Protein AF-A0A9E3KH92-F1 (afdb_monomer_lite)

Sequence (472 aa):
MNAFRFVVKESISVTGKGVAAVGHVTHGEISVHQTISLFDNSDAPQEIGQFFITQLEKFGEGIVEQLKVDDEGAIFLRGIDRDLIRRDTQVVEEGGQPIKIRPVEFDMDFPMLWKQASDKKMGLALQGGGVKGAFTVGALSLLADAGFITPEKVGHIASASTGSLTSLLVAELQGSVSAQKARNEYFRLMESRQMFDLKPEVKRIIQRTPILEEPIMGFLEGRSSERDFEELVIDEFVVDAKTIGLTLAGLVAGGPYGLIGAGLGLYLNTDEVKEAVQDLLKVKGSLARLNPVRARLKATFNIQRLKESGVTLRLAVVSADTGVVGYINENGFLLYPEVKDESEGHDWSQLTVHPIKSIGQVKASPINLKNTLIEAALTSGAFPGIFEPKKIKFKRGKNEVEEVFYDGGIRENQPIQILVQQGVNEIIAIYNSPLKSADFSHKKAKNTTWSALVKRSMDLTFEEVARTDSSY

Radius of gyration: 26.77 Å; chains: 1; bounding box: 52×72×73 Å

Foldseek 3Di:
DWKKKWFFQAWDQDPPQGIKRWTFIATDKDFAQAKKWKWDLDPQTDTPDIWHFHFKAFPPGGTDGMHGHGTTTITTTHPDDRVSRGGGIMIIGVVDDDDNDDDDDDDDDDPPPDDDDDLFAAEEWFFADQLLCLLVLVVLLVCLVVVCQALSRYAEYEAFAVSLLLCLQSLLRPRNVSSVLSNVLSVVCLPQCLQWAFDPLLVVLCVQPVVLVCVVSCVNSVVLDVPVVCVLPPDDDDDDPVLVVQLVVCCVPQNVLSLSCSSVCVRPVDPSSNVSSVSLSVPPWAGIERVSSLVSLVVRRDLVSSVVSNHWYFYWKAFPVQRFIWTQINQLWIFGFDDPDPVPDTPPLHTDTWHWQDKAPGGDDSVCSSVSSSSSNVQLNQAGRHYGWIWIWTDDPNDIDTTTIHHRLQQARGQPVVCVSVVRPHYDTRDSDDPDPPPPPPPPPPDDRSSNVVSVVVVCSSCVSVVVNVSD

pLDDT: mean 76.31, std 20.51, range [29.83, 97.88]

Secondary structure (DSSP, 8-state):
----EEEEEEEEEETTTEEEEEEEEEESEEETT-EEEEE--SSSPPEEEEEEEEEEEETTTEEESEEETT-EEEEEESS--GGGS-TTPEEEETTPPP--PPP----------S-------EEEEE---GGGHHHHHHHHHHHHHTT-SSTTTEEEEEE-THHHHHHHHHTT--THHHHHHHHHHHHHHTSGGGT-EEPHHHHHHHHH-GGGHHHHHHHHTT---HHHHHHTS-S-----HHHHHHHHHHHHHHTHHHHHHHHHHHHH--HHHHHHHHHHHTS-S-SEE-HHHHHHHHHH--HHHHHHHTPEEEEEEEETTT--EEEE-TTSEEEEEEES-TTT-EEEEEEEEEEEEEETTEEP-STTHHHHHHHHHHHHT--TTTB--EEEEEEETTEEEEEEEEEGGGT-SS-HHHHHHTT-S-EEEE-SS------------TT--HHHHHHHHHHHHHHHHHHHHHT-

Structure (mmCIF, N/CA/C/O backbone):
data_AF-A0A9E3KH92-F1
#
_entry.id   AF-A0A9E3KH92-F1
#
loop_
_atom_site.group_PDB
_atom_site.id
_atom_site.type_symbol
_atom_site.label_atom_id
_atom_site.label_alt_id
_atom_site.label_comp_id
_atom_site.label_asym_id
_atom_site.label_entity_id
_atom_site.label_seq_id
_atom_site.pdbx_PDB_ins_code
_atom_site.Cartn_x
_atom_site.Cartn_y
_atom_site.Cartn_z
_atom_site.occupancy
_atom_site.B_iso_or_equiv
_atom_site.auth_seq_id
_atom_site.auth_comp_id
_atom_site.auth_asym_id
_atom_site.auth_atom_id
_atom_site.pdbx_PDB_model_num
ATOM 1 N N . MET A 1 1 ? 5.951 -51.769 -21.073 1.00 49.12 1 MET A N 1
ATOM 2 C CA . MET A 1 1 ? 5.224 -50.488 -20.977 1.00 49.12 1 MET A CA 1
ATOM 3 C C . MET A 1 1 ? 6.191 -49.420 -21.434 1.00 49.12 1 MET A C 1
ATOM 5 O O . MET A 1 1 ? 7.350 -49.487 -21.040 1.00 49.12 1 MET A O 1
ATOM 9 N N . ASN A 1 2 ? 5.786 -48.568 -22.373 1.00 50.53 2 ASN A N 1
ATOM 10 C CA . ASN A 1 2 ? 6.700 -47.623 -23.010 1.00 50.53 2 ASN A CA 1
ATOM 11 C C . ASN A 1 2 ? 6.922 -46.434 -22.073 1.00 50.53 2 ASN A C 1
ATOM 13 O O . ASN A 1 2 ? 6.164 -45.474 -22.130 1.00 50.53 2 ASN A O 1
ATOM 17 N N . ALA A 1 3 ? 7.938 -46.538 -21.214 1.00 80.94 3 ALA A N 1
ATOM 18 C CA . ALA A 1 3 ? 8.352 -45.456 -20.329 1.00 80.94 3 ALA A CA 1
ATOM 19 C C . ALA A 1 3 ? 8.688 -44.210 -21.159 1.00 80.94 3 ALA A C 1
ATOM 21 O O . ALA A 1 3 ? 9.455 -44.298 -22.127 1.00 80.94 3 ALA A O 1
ATOM 22 N N . PHE A 1 4 ? 8.107 -43.064 -20.805 1.00 89.56 4 PHE A N 1
ATOM 23 C CA . PHE A 1 4 ? 8.444 -41.813 -21.471 1.00 89.56 4 PHE A CA 1
ATOM 24 C C . PHE A 1 4 ? 9.796 -41.281 -20.986 1.00 89.56 4 PHE A C 1
ATOM 26 O O . PHE A 1 4 ? 10.266 -41.603 -19.889 1.00 89.56 4 PHE A O 1
ATOM 33 N N . ARG A 1 5 ? 10.423 -40.440 -21.810 1.00 91.81 5 ARG A N 1
ATOM 34 C CA . ARG A 1 5 ? 11.619 -39.692 -21.434 1.00 91.81 5 ARG A CA 1
ATOM 35 C C . ARG A 1 5 ? 11.615 -38.297 -22.027 1.00 91.81 5 ARG A C 1
ATOM 37 O O . ARG A 1 5 ? 11.578 -38.142 -23.247 1.00 91.81 5 ARG A O 1
ATOM 44 N N . PHE A 1 6 ? 11.809 -37.315 -21.162 1.00 95.56 6 PHE A N 1
ATOM 45 C CA . PHE A 1 6 ? 12.096 -35.936 -21.524 1.00 95.56 6 PHE A CA 1
ATOM 46 C C . PHE A 1 6 ? 13.539 -35.593 -21.172 1.00 95.56 6 PHE A C 1
ATOM 48 O O . PHE A 1 6 ? 14.008 -35.927 -20.081 1.00 95.56 6 PHE A O 1
ATOM 55 N N . VAL A 1 7 ? 14.239 -34.919 -22.077 1.00 95.75 7 VAL A N 1
ATOM 56 C CA . VAL A 1 7 ? 15.605 -34.445 -21.831 1.00 95.75 7 VAL A CA 1
ATOM 57 C C . VAL A 1 7 ? 15.577 -32.933 -21.725 1.00 95.75 7 VAL A C 1
ATOM 59 O O . VAL A 1 7 ? 15.220 -32.240 -22.684 1.00 95.75 7 VAL A O 1
ATOM 62 N N . VAL A 1 8 ? 15.941 -32.433 -20.546 1.00 95.75 8 VAL A N 1
ATOM 63 C CA . VAL A 1 8 ? 15.930 -31.005 -20.239 1.00 95.75 8 VAL A CA 1
ATOM 64 C C . VAL A 1 8 ? 17.085 -30.313 -20.956 1.00 95.75 8 VAL A C 1
ATOM 66 O O . VAL A 1 8 ? 18.236 -30.709 -20.831 1.00 95.75 8 VAL A O 1
ATOM 69 N N . LYS A 1 9 ? 16.794 -29.251 -21.700 1.00 92.06 9 LYS A N 1
ATOM 70 C CA . LYS A 1 9 ? 17.787 -28.347 -22.293 1.00 92.06 9 LYS A CA 1
ATOM 71 C C . LYS A 1 9 ? 18.137 -27.218 -21.326 1.00 92.06 9 LYS A C 1
ATOM 73 O O . LYS A 1 9 ? 19.310 -26.899 -21.147 1.00 92.06 9 LYS A O 1
ATOM 78 N N . GLU A 1 10 ? 17.127 -26.653 -20.674 1.00 93.50 10 GLU A N 1
ATOM 79 C CA . GLU A 1 10 ? 17.274 -25.601 -19.672 1.00 93.50 10 GLU A CA 1
ATOM 80 C C . GLU A 1 10 ? 16.129 -25.644 -18.653 1.00 93.50 10 GLU A C 1
ATOM 82 O O . GLU A 1 10 ? 15.083 -26.247 -18.886 1.00 93.50 10 GLU A O 1
ATOM 87 N N . SER A 1 11 ? 16.320 -24.986 -17.515 1.00 92.31 11 SER A N 1
ATOM 88 C CA . SER A 1 11 ? 15.275 -24.786 -16.516 1.00 92.31 11 SER A CA 1
ATOM 89 C C . SER A 1 11 ? 15.042 -23.297 -16.297 1.00 92.31 11 SER A C 1
ATOM 91 O O . SER A 1 11 ? 15.979 -22.490 -16.337 1.00 92.31 11 SER A O 1
ATOM 93 N N . ILE A 1 12 ? 13.789 -22.918 -16.060 1.00 88.19 12 ILE A N 1
ATOM 94 C CA . ILE A 1 12 ? 13.371 -21.525 -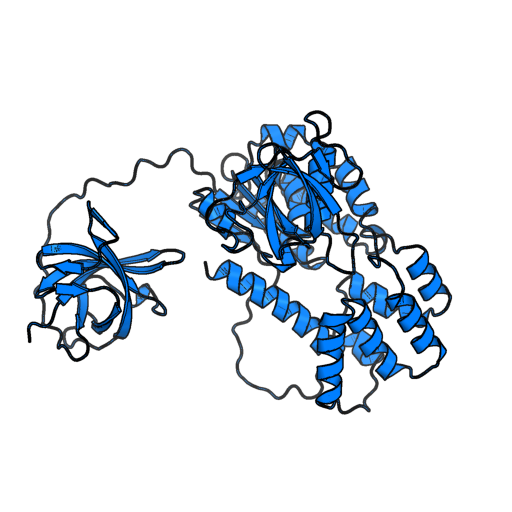15.878 1.00 88.19 12 ILE A CA 1
ATOM 95 C C . ILE A 1 12 ? 12.380 -21.465 -14.717 1.00 88.19 12 ILE A C 1
ATOM 97 O O . ILE A 1 12 ? 11.429 -22.238 -14.672 1.00 88.19 12 ILE A O 1
ATOM 101 N N . SER A 1 13 ? 12.567 -20.536 -13.782 1.00 82.31 13 SER A N 1
ATOM 102 C CA . SER A 1 13 ? 11.542 -20.247 -12.774 1.00 82.31 13 SER A CA 1
ATOM 103 C C . SER A 1 13 ? 10.456 -19.377 -13.399 1.00 82.31 13 SER A C 1
ATOM 105 O O . SER A 1 13 ? 10.743 -18.294 -13.904 1.00 82.31 13 SER A O 1
ATOM 107 N N . VAL A 1 14 ? 9.211 -19.845 -13.367 1.00 77.81 14 VAL A N 1
ATOM 108 C CA . VAL A 1 14 ? 8.052 -19.146 -13.923 1.00 77.81 14 VAL A CA 1
ATOM 109 C C . VAL A 1 14 ? 7.083 -18.809 -12.793 1.00 77.81 14 VAL A C 1
ATOM 111 O O . VAL A 1 14 ? 6.439 -19.693 -12.218 1.00 77.81 14 VAL A O 1
ATOM 114 N N . THR A 1 15 ? 6.964 -17.516 -12.485 1.00 64.12 15 THR A N 1
ATOM 115 C CA . THR A 1 15 ? 6.066 -16.974 -11.452 1.00 64.12 15 THR A CA 1
ATOM 116 C C . THR A 1 15 ? 4.654 -17.560 -11.560 1.00 64.12 15 THR A C 1
ATOM 118 O O . THR A 1 15 ? 4.050 -17.591 -12.633 1.00 64.12 15 THR A O 1
ATOM 121 N N . GLY A 1 16 ? 4.133 -18.076 -10.442 1.00 64.44 16 GLY A N 1
ATOM 122 C CA . GLY A 1 16 ? 2.807 -18.705 -10.335 1.00 64.44 16 GLY A CA 1
ATOM 123 C C . GLY A 1 16 ? 2.687 -20.133 -10.896 1.00 64.44 16 GLY A C 1
ATOM 124 O O . GLY A 1 16 ? 1.777 -20.874 -10.504 1.00 64.44 16 GLY A O 1
ATOM 125 N N . LYS A 1 17 ? 3.612 -20.566 -11.763 1.00 71.69 17 LYS A N 1
ATOM 126 C CA . LYS A 1 17 ? 3.601 -21.911 -12.366 1.00 71.69 17 LYS A CA 1
ATOM 127 C C . LYS A 1 17 ? 4.632 -22.867 -11.757 1.00 71.69 17 LYS A C 1
ATOM 129 O O . LYS A 1 17 ? 4.389 -24.072 -11.759 1.00 71.69 17 LYS A O 1
ATOM 134 N N . GLY A 1 18 ? 5.703 -22.347 -11.155 1.00 88.62 18 GLY A N 1
ATOM 135 C CA . GLY A 1 18 ? 6.792 -23.134 -10.566 1.00 88.62 18 GLY A CA 1
ATOM 136 C C . GLY A 1 18 ? 8.023 -23.164 -11.473 1.00 88.62 18 GLY A C 1
ATOM 137 O O . GLY A 1 18 ? 8.271 -22.213 -12.209 1.00 88.62 18 GLY A O 1
ATOM 138 N N . VAL A 1 19 ? 8.811 -24.235 -11.425 1.00 93.50 19 VAL A N 1
ATOM 139 C CA . VAL A 1 19 ? 9.968 -24.411 -12.313 1.00 93.50 19 VAL A CA 1
ATOM 140 C C . VAL A 1 19 ? 9.513 -25.093 -13.598 1.00 93.50 19 VAL A C 1
ATOM 142 O O . VAL A 1 19 ? 8.921 -26.167 -13.560 1.00 93.50 19 VAL A O 1
ATOM 145 N N . ALA A 1 20 ? 9.801 -24.473 -14.736 1.00 95.81 20 ALA A N 1
ATOM 146 C CA . ALA A 1 20 ? 9.626 -25.045 -16.059 1.00 95.81 20 ALA A CA 1
ATOM 147 C C . ALA A 1 20 ? 10.920 -25.745 -16.491 1.00 95.81 20 ALA A C 1
ATOM 149 O O . ALA A 1 20 ? 11.956 -25.100 -16.660 1.00 95.81 20 ALA A O 1
ATOM 150 N N . ALA A 1 21 ? 10.858 -27.059 -16.676 1.00 96.56 21 ALA A N 1
ATOM 151 C CA . ALA A 1 21 ? 11.897 -27.844 -17.320 1.00 96.56 21 ALA A CA 1
ATOM 152 C C . ALA A 1 21 ? 11.646 -27.828 -18.835 1.00 96.56 21 ALA A C 1
ATOM 154 O O . ALA A 1 21 ? 10.716 -28.470 -19.324 1.00 96.56 21 ALA A O 1
ATOM 155 N N . VAL A 1 22 ? 12.444 -27.053 -19.568 1.00 96.81 22 VAL A N 1
ATOM 156 C CA . VAL A 1 22 ? 12.327 -26.865 -21.018 1.00 96.81 22 VAL A CA 1
ATOM 157 C C . VAL A 1 22 ? 13.195 -27.889 -21.728 1.00 96.81 22 VAL A C 1
ATOM 159 O O . VAL A 1 22 ? 14.364 -28.058 -21.389 1.00 96.81 22 VAL A O 1
ATOM 162 N N . GLY A 1 23 ? 12.654 -28.573 -22.728 1.00 96.88 23 GLY A N 1
ATOM 163 C CA . GLY A 1 23 ? 13.334 -29.689 -23.368 1.00 96.88 23 GLY A CA 1
ATOM 164 C C . GLY A 1 23 ? 12.507 -30.336 -24.466 1.00 96.88 23 GLY A C 1
ATOM 165 O O . GLY A 1 23 ? 11.676 -29.687 -25.097 1.00 96.88 23 GLY A O 1
ATOM 166 N N . HIS A 1 24 ? 12.766 -31.616 -24.711 1.00 96.00 24 HIS A N 1
ATOM 167 C CA . HIS A 1 24 ? 12.069 -32.385 -25.738 1.00 96.00 24 HIS A CA 1
ATOM 168 C C . HIS A 1 24 ? 11.823 -33.823 -25.292 1.00 96.00 24 HIS A C 1
ATOM 170 O O . HIS A 1 24 ? 12.588 -34.390 -24.499 1.00 96.00 24 HIS A O 1
ATOM 176 N N . VAL A 1 25 ? 10.753 -34.417 -25.812 1.00 95.75 25 VAL A N 1
ATOM 177 C CA . VAL A 1 25 ? 10.420 -35.820 -25.566 1.00 95.75 25 VAL A CA 1
ATOM 178 C C . VAL A 1 25 ? 11.241 -36.693 -26.507 1.00 95.75 25 VAL A C 1
ATOM 180 O O . VAL A 1 25 ? 11.119 -36.611 -27.723 1.00 95.75 25 VAL A O 1
ATOM 183 N N . THR A 1 26 ? 12.067 -37.571 -25.949 1.00 93.56 26 THR A N 1
ATOM 184 C CA . THR A 1 26 ? 12.873 -38.512 -26.746 1.00 93.56 26 THR A CA 1
ATOM 185 C C . THR A 1 26 ? 12.192 -39.864 -26.914 1.00 93.56 26 THR A C 1
ATOM 187 O O . THR A 1 26 ? 12.481 -40.578 -27.867 1.00 93.56 26 THR A O 1
ATOM 190 N N . HIS A 1 27 ? 11.329 -40.249 -25.970 1.00 92.19 27 HIS A N 1
ATOM 191 C CA . HIS A 1 27 ? 10.642 -41.540 -25.952 1.00 92.19 27 HIS A CA 1
ATOM 192 C C . HIS A 1 27 ? 9.282 -41.394 -25.263 1.00 92.19 27 HIS A C 1
ATOM 194 O O . HIS A 1 27 ? 9.162 -40.633 -24.306 1.00 92.19 27 HIS A O 1
ATOM 200 N N . GLY A 1 28 ? 8.288 -42.167 -25.705 1.00 92.25 28 GLY A N 1
ATOM 201 C CA . GLY A 1 28 ? 6.961 -42.234 -25.086 1.00 92.25 28 GLY A CA 1
ATOM 202 C C . GLY A 1 28 ? 6.137 -40.948 -25.197 1.00 92.25 28 GLY A C 1
ATOM 203 O O . GLY A 1 28 ? 6.341 -40.130 -26.093 1.00 92.25 28 GLY A O 1
ATOM 204 N N . GLU A 1 29 ? 5.167 -40.814 -24.300 1.00 93.25 29 GLU A N 1
ATOM 205 C CA . GLU A 1 29 ? 4.244 -39.684 -24.225 1.00 93.25 29 GLU A CA 1
ATOM 206 C C . GLU A 1 29 ? 4.108 -39.245 -22.767 1.00 93.25 29 GLU A C 1
ATOM 208 O O . GLU A 1 29 ? 4.057 -40.081 -21.866 1.00 93.25 29 GLU A O 1
ATOM 213 N N . ILE A 1 30 ? 4.088 -37.934 -22.551 1.00 94.12 30 ILE A N 1
ATOM 214 C CA . ILE A 1 30 ? 4.011 -37.294 -21.237 1.00 94.12 30 ILE A CA 1
ATOM 215 C C . ILE A 1 30 ? 2.646 -36.650 -21.131 1.00 94.12 30 ILE A C 1
ATOM 217 O O . ILE A 1 30 ? 2.285 -35.897 -22.028 1.00 94.12 30 ILE A O 1
ATOM 221 N N . SER A 1 31 ? 1.906 -36.905 -20.057 1.00 94.81 31 SER A N 1
ATOM 222 C CA . SER A 1 31 ? 0.613 -36.255 -19.809 1.00 94.81 31 SER A CA 1
ATOM 223 C C . SER A 1 31 ? 0.667 -35.361 -18.573 1.00 94.81 31 SER A C 1
ATOM 225 O O . SER A 1 31 ? 1.452 -35.598 -17.649 1.00 94.81 31 SER A O 1
ATOM 227 N N . VAL A 1 32 ? -0.181 -34.330 -18.533 1.00 91.06 32 VAL A N 1
ATOM 228 C CA . VAL A 1 32 ? -0.423 -33.580 -17.292 1.00 91.06 32 VAL A CA 1
ATOM 229 C C . VAL A 1 32 ? -0.897 -34.529 -16.185 1.00 91.06 32 VAL A C 1
ATOM 231 O O . VAL A 1 32 ? -1.495 -35.570 -16.455 1.00 91.06 32 VAL A O 1
ATOM 234 N N . HIS A 1 33 ? -0.617 -34.187 -14.927 1.00 84.62 33 HIS A N 1
ATOM 235 C CA . HIS A 1 33 ? -0.972 -34.993 -13.751 1.00 84.62 33 HIS A CA 1
ATOM 236 C C . HIS A 1 33 ? -0.263 -36.348 -13.604 1.00 84.62 33 HIS A C 1
ATOM 238 O O . HIS A 1 33 ? -0.649 -37.163 -12.765 1.00 84.62 33 HIS A O 1
ATOM 244 N N . GLN A 1 34 ? 0.794 -36.593 -14.374 1.00 89.44 34 GLN A N 1
ATOM 245 C CA . GLN A 1 34 ? 1.662 -37.746 -14.171 1.00 89.44 34 GLN A CA 1
ATOM 246 C C . GLN A 1 34 ? 2.724 -37.451 -13.095 1.00 89.44 34 GLN A C 1
ATOM 248 O O . GLN A 1 34 ? 3.256 -36.337 -13.020 1.00 89.44 34 GLN A O 1
ATOM 253 N N . THR A 1 35 ? 3.038 -38.453 -12.268 1.00 91.44 35 THR A N 1
ATOM 254 C CA . THR A 1 35 ? 4.207 -38.430 -11.376 1.00 91.44 35 THR A CA 1
ATOM 255 C C . THR A 1 35 ? 5.448 -38.844 -12.156 1.00 91.44 35 THR A C 1
ATOM 257 O O . THR A 1 35 ? 5.424 -39.804 -12.930 1.00 91.44 35 THR A O 1
ATOM 260 N N . ILE A 1 36 ? 6.538 -38.113 -11.957 1.00 94.75 36 ILE A N 1
ATOM 261 C CA . ILE A 1 36 ? 7.791 -38.282 -12.690 1.00 94.75 36 ILE A CA 1
ATOM 262 C C . ILE A 1 36 ? 8.964 -38.326 -11.719 1.00 94.75 36 ILE A C 1
ATOM 264 O O . ILE A 1 36 ? 8.927 -37.679 -10.672 1.00 94.75 36 ILE A O 1
ATOM 268 N N . SER A 1 37 ? 10.025 -39.025 -12.100 1.00 94.62 37 SER A N 1
ATOM 269 C CA . SER A 1 37 ? 11.316 -38.980 -11.414 1.00 94.62 37 SER A CA 1
ATOM 270 C C . SER A 1 37 ? 12.298 -38.130 -12.220 1.00 94.62 37 SER A C 1
ATOM 272 O O . SER A 1 37 ? 12.393 -38.256 -13.446 1.00 94.62 37 SER A O 1
ATOM 274 N N . LEU A 1 38 ? 13.037 -37.259 -11.532 1.00 94.50 38 LEU A N 1
ATOM 275 C CA . LEU A 1 38 ? 14.128 -36.477 -12.112 1.00 94.50 38 LEU A CA 1
ATOM 276 C C . LEU A 1 38 ? 15.472 -37.118 -11.787 1.00 94.50 38 LEU A C 1
ATOM 278 O O . LEU A 1 38 ? 15.744 -37.409 -10.626 1.00 94.50 38 LEU A O 1
ATOM 282 N N . PHE A 1 39 ? 16.333 -37.261 -12.788 1.00 94.00 39 PHE A N 1
ATOM 283 C CA . PHE A 1 39 ? 17.691 -37.776 -12.630 1.00 94.00 39 PHE A CA 1
ATOM 284 C C . PHE A 1 39 ? 18.726 -36.768 -13.120 1.00 94.00 39 PHE A C 1
ATOM 286 O O . PHE A 1 39 ? 18.540 -36.124 -14.158 1.00 94.00 39 PHE A O 1
ATOM 293 N N . ASP A 1 40 ? 19.830 -36.645 -12.385 1.00 90.38 40 ASP A N 1
ATOM 294 C CA . ASP A 1 40 ? 20.964 -35.840 -12.829 1.00 90.38 40 ASP A CA 1
ATOM 295 C C . ASP A 1 40 ? 21.679 -36.455 -14.050 1.00 90.38 40 ASP A C 1
ATOM 297 O O . ASP A 1 40 ? 21.470 -37.613 -14.415 1.00 90.38 40 ASP A O 1
ATOM 301 N N . ASN A 1 41 ? 22.519 -35.656 -14.716 1.00 83.56 41 ASN A N 1
ATOM 302 C CA . ASN A 1 41 ? 23.297 -36.097 -15.880 1.00 83.56 41 ASN A CA 1
ATOM 303 C C . ASN A 1 41 ? 24.706 -36.593 -15.495 1.00 83.56 41 ASN A C 1
ATOM 305 O O . ASN A 1 41 ? 25.687 -36.320 -16.187 1.00 83.56 41 ASN A O 1
ATOM 309 N N . SER A 1 42 ? 24.850 -37.254 -14.347 1.00 81.25 42 SER A N 1
ATOM 310 C CA . SER A 1 42 ? 26.144 -37.808 -13.940 1.00 81.25 42 SER A CA 1
ATOM 311 C C . SER A 1 42 ? 26.422 -39.163 -14.611 1.00 81.25 42 SER A C 1
ATOM 313 O O . SER A 1 42 ? 25.535 -39.807 -15.170 1.00 81.25 42 SER A O 1
ATOM 315 N N . ASP A 1 43 ? 27.674 -39.636 -14.555 1.00 76.31 43 ASP A N 1
ATOM 316 C CA . ASP A 1 43 ? 28.045 -40.967 -15.066 1.00 76.31 43 ASP A CA 1
ATOM 317 C C . ASP A 1 43 ? 27.305 -42.118 -14.360 1.00 76.31 43 ASP A C 1
ATOM 319 O O . ASP A 1 43 ? 27.182 -43.209 -14.925 1.00 76.31 43 ASP A O 1
ATOM 323 N N . ALA A 1 44 ? 26.810 -41.866 -13.146 1.00 83.81 44 ALA A N 1
ATOM 324 C CA . ALA A 1 44 ? 25.969 -42.754 -12.358 1.00 83.81 44 ALA A CA 1
ATOM 325 C C . ALA A 1 44 ? 24.732 -41.966 -11.884 1.00 83.81 44 ALA A C 1
ATOM 327 O O . ALA A 1 44 ? 24.730 -41.509 -10.738 1.00 83.81 44 ALA A O 1
ATOM 328 N N . PRO A 1 45 ? 23.718 -41.789 -12.761 1.00 86.69 45 PRO A N 1
ATOM 329 C CA . PRO A 1 45 ? 22.610 -40.871 -12.527 1.00 86.69 45 PRO A CA 1
ATOM 330 C C . PRO A 1 45 ? 21.945 -41.077 -11.168 1.00 86.69 45 PRO A C 1
ATOM 332 O O . PRO A 1 45 ? 21.510 -42.187 -10.849 1.00 86.69 45 PRO A O 1
ATOM 335 N N . GLN A 1 46 ? 21.851 -40.010 -10.380 1.00 89.75 46 GLN A N 1
ATOM 336 C CA . GLN A 1 46 ? 21.159 -40.028 -9.093 1.00 89.75 46 GLN A CA 1
ATOM 337 C C . GLN A 1 46 ? 19.770 -39.413 -9.224 1.00 89.75 46 GLN A C 1
ATOM 339 O O . GLN A 1 46 ? 19.586 -38.408 -9.915 1.00 89.75 46 GLN A O 1
ATOM 344 N N . GLU A 1 47 ? 18.788 -40.025 -8.560 1.00 92.56 47 GLU A N 1
ATOM 345 C CA . GLU A 1 47 ? 17.443 -39.466 -8.480 1.00 92.56 47 GLU A CA 1
ATOM 346 C C . GLU A 1 47 ? 17.475 -38.200 -7.618 1.00 92.56 47 GLU A C 1
ATOM 348 O O . GLU A 1 47 ? 17.864 -38.224 -6.451 1.00 92.56 47 GLU A O 1
ATOM 353 N N . ILE A 1 48 ? 17.068 -37.086 -8.218 1.00 91.38 48 ILE A N 1
ATOM 354 C CA . ILE A 1 48 ? 16.922 -35.783 -7.566 1.00 91.38 48 ILE A CA 1
ATOM 355 C C . ILE A 1 48 ? 15.648 -35.783 -6.714 1.00 91.38 48 ILE A C 1
ATOM 357 O O . ILE A 1 48 ? 15.625 -35.229 -5.616 1.00 91.38 48 ILE A O 1
ATOM 361 N N . GLY A 1 49 ? 14.583 -36.407 -7.221 1.00 90.69 49 GLY A N 1
ATOM 362 C CA . GLY A 1 49 ? 13.316 -36.570 -6.519 1.00 90.69 49 GLY A CA 1
ATOM 363 C C . GLY A 1 49 ? 12.153 -36.889 -7.454 1.00 90.69 49 GLY A C 1
ATOM 364 O O . GLY A 1 49 ? 12.304 -36.912 -8.680 1.00 90.69 49 GLY A O 1
ATOM 365 N N . GLN A 1 50 ? 10.985 -37.086 -6.843 1.00 93.38 50 GLN A N 1
ATOM 366 C CA . GLN A 1 50 ? 9.721 -37.332 -7.527 1.00 93.38 50 GLN A CA 1
ATOM 367 C C . GLN A 1 50 ? 8.838 -36.089 -7.505 1.00 93.38 50 GLN A C 1
ATOM 369 O O . GLN A 1 50 ? 8.675 -35.444 -6.467 1.00 93.38 50 GLN A O 1
ATOM 374 N N . PHE A 1 51 ? 8.250 -35.767 -8.652 1.00 93.50 51 PHE A N 1
ATOM 375 C CA . PHE A 1 51 ? 7.467 -34.553 -8.839 1.00 93.50 51 PHE A CA 1
ATOM 376 C C . PHE A 1 51 ? 6.205 -34.833 -9.639 1.00 93.50 51 PHE A C 1
ATOM 378 O O . PHE A 1 51 ? 6.125 -35.780 -10.414 1.00 93.50 51 PHE A O 1
ATOM 385 N N . PHE A 1 52 ? 5.212 -33.975 -9.451 1.00 92.62 52 PHE A N 1
ATOM 386 C CA . PHE A 1 52 ? 3.955 -34.037 -10.178 1.00 92.62 52 PHE A CA 1
ATOM 387 C C . PHE A 1 52 ? 3.930 -32.962 -11.262 1.00 92.62 52 PHE A C 1
ATOM 389 O O . PHE A 1 52 ? 4.219 -31.794 -10.978 1.00 92.62 52 PHE A O 1
ATOM 396 N N . ILE A 1 53 ? 3.563 -33.342 -12.487 1.00 94.81 53 ILE A N 1
ATOM 397 C CA . ILE A 1 53 ? 3.410 -32.392 -13.593 1.00 94.81 53 ILE A CA 1
ATOM 398 C C . ILE A 1 53 ? 2.156 -31.554 -13.362 1.00 94.81 53 ILE A C 1
ATOM 400 O O . ILE A 1 53 ? 1.033 -32.066 -13.387 1.00 94.81 53 ILE A O 1
ATOM 404 N N . THR A 1 54 ? 2.338 -30.249 -13.172 1.00 92.56 54 THR A N 1
ATOM 405 C CA . THR A 1 54 ? 1.219 -29.315 -12.984 1.00 92.56 54 THR A CA 1
ATOM 406 C C . THR A 1 54 ? 0.671 -28.781 -14.299 1.00 92.56 54 THR A C 1
ATOM 408 O O . THR A 1 54 ? -0.507 -28.445 -14.362 1.00 92.56 54 THR A O 1
ATOM 411 N N . GLN A 1 55 ? 1.512 -28.691 -15.331 1.00 95.50 55 GLN A N 1
ATOM 412 C CA . GLN A 1 55 ? 1.158 -28.167 -16.646 1.00 95.50 55 GLN A CA 1
ATOM 413 C C . GLN A 1 55 ? 2.188 -28.613 -17.695 1.00 95.50 55 GLN A C 1
ATOM 415 O O . GLN A 1 55 ? 3.368 -28.787 -17.374 1.00 95.50 55 GLN A O 1
ATOM 420 N N . LEU A 1 56 ? 1.745 -28.749 -18.947 1.00 96.56 56 LEU A N 1
ATOM 421 C CA . LEU A 1 56 ? 2.595 -28.935 -20.122 1.00 96.56 56 LEU A CA 1
ATOM 422 C C . LEU A 1 56 ? 2.360 -27.795 -21.119 1.00 96.56 56 LEU A C 1
ATOM 424 O O . LEU A 1 56 ? 1.230 -27.345 -21.320 1.00 96.56 56 LEU A O 1
ATOM 428 N N . GLU A 1 57 ? 3.430 -27.332 -21.757 1.00 96.06 57 GLU A N 1
ATOM 429 C CA . GLU A 1 57 ? 3.353 -26.407 -22.890 1.00 96.06 57 GLU A CA 1
ATOM 430 C C . GLU A 1 57 ? 4.172 -26.948 -24.060 1.00 96.06 57 GLU A C 1
ATOM 432 O O . GLU A 1 57 ? 5.327 -27.319 -23.877 1.00 96.06 57 GLU A O 1
ATOM 437 N N . LYS A 1 58 ? 3.591 -26.966 -25.261 1.00 96.50 58 LYS A N 1
ATOM 438 C CA . LYS A 1 58 ? 4.274 -27.306 -26.510 1.00 96.50 58 LYS A CA 1
ATOM 439 C C . LYS A 1 58 ? 4.647 -26.035 -27.260 1.00 96.50 58 LYS A C 1
ATOM 441 O O . LYS A 1 58 ? 3.821 -25.138 -27.458 1.00 96.50 58 LYS A O 1
ATOM 446 N N . PHE A 1 59 ? 5.894 -25.944 -27.704 1.00 90.56 59 PHE A N 1
ATOM 447 C CA . PHE A 1 59 ? 6.374 -24.766 -28.416 1.00 90.56 59 PHE A CA 1
ATOM 448 C C . PHE A 1 59 ? 5.660 -24.600 -29.761 1.00 90.56 59 PHE A C 1
ATOM 450 O O . PHE A 1 59 ? 5.554 -25.530 -30.552 1.00 90.56 59 PHE A O 1
ATOM 457 N N . GLY A 1 60 ? 5.125 -23.398 -29.993 1.00 86.12 60 GLY A N 1
ATOM 458 C CA . GLY A 1 60 ? 4.292 -23.074 -31.157 1.00 86.12 60 GLY A CA 1
ATOM 459 C C . GLY A 1 60 ? 2.795 -23.373 -30.993 1.00 86.12 60 GLY A C 1
ATOM 460 O O . GLY A 1 60 ? 1.999 -22.800 -31.732 1.00 86.12 60 GLY A O 1
ATOM 461 N N . GLU A 1 61 ? 2.399 -24.189 -30.012 1.00 86.38 61 GLU A N 1
ATOM 462 C CA . GLU A 1 61 ? 0.999 -24.602 -29.801 1.00 86.38 61 GLU A CA 1
ATOM 463 C C . GLU A 1 61 ? 0.416 -24.136 -28.450 1.00 86.38 61 GLU A C 1
ATOM 465 O O . GLU A 1 61 ? -0.800 -24.016 -28.315 1.00 86.38 61 GLU A O 1
ATOM 470 N N . GLY A 1 62 ? 1.257 -23.784 -27.471 1.00 90.38 62 GLY A N 1
ATOM 471 C CA . GLY A 1 62 ? 0.820 -23.296 -26.160 1.00 90.38 62 GLY A CA 1
ATOM 472 C C . GLY A 1 62 ? 0.537 -24.431 -25.174 1.00 90.38 62 GLY A C 1
ATOM 473 O O . GLY A 1 62 ? 1.266 -25.417 -25.145 1.00 90.38 62 GLY A O 1
ATOM 474 N N . ILE A 1 63 ? -0.479 -24.276 -24.319 1.00 93.38 63 ILE A N 1
ATOM 475 C CA . ILE A 1 63 ? -0.819 -25.265 -23.279 1.00 93.38 63 ILE A CA 1
ATOM 476 C C . ILE A 1 63 ? -1.422 -26.513 -23.928 1.00 93.38 63 ILE A C 1
ATOM 478 O O . ILE A 1 63 ? -2.368 -26.406 -24.706 1.00 93.38 63 ILE A O 1
ATOM 482 N N . VAL A 1 64 ? -0.894 -27.685 -23.574 1.00 96.00 64 VAL A N 1
ATOM 483 C CA . VAL A 1 64 ? -1.338 -28.984 -24.096 1.00 96.00 64 VAL A CA 1
ATOM 484 C C . VAL A 1 64 ? -1.564 -29.978 -22.960 1.00 96.00 64 VAL A C 1
ATOM 486 O O . VAL A 1 64 ? -0.966 -29.867 -21.896 1.00 96.00 64 VAL A O 1
ATOM 489 N N . GLU A 1 65 ? -2.411 -30.977 -23.196 1.00 96.62 65 GLU A N 1
ATOM 490 C CA . GLU A 1 65 ? -2.642 -32.077 -22.244 1.00 96.62 65 GLU A CA 1
ATOM 491 C C . GLU A 1 65 ? -1.509 -33.115 -22.269 1.00 96.62 65 GLU A C 1
ATOM 493 O O . GLU A 1 65 ? -1.281 -33.816 -21.282 1.00 96.62 65 GLU A O 1
ATOM 498 N N . GLN A 1 66 ? -0.789 -33.212 -23.394 1.00 96.69 66 GLN A N 1
ATOM 499 C CA . GLN A 1 66 ? 0.241 -34.223 -23.616 1.00 96.69 66 GLN A CA 1
ATOM 500 C C . GLN A 1 66 ? 1.370 -33.734 -24.538 1.00 96.69 66 GLN A C 1
ATOM 502 O O . GLN A 1 66 ? 1.125 -32.939 -25.447 1.00 96.69 66 GLN A O 1
ATOM 507 N N . LEU A 1 67 ? 2.585 -34.248 -24.326 1.00 96.25 67 LEU A N 1
ATOM 508 C CA . LEU A 1 67 ? 3.743 -34.107 -25.216 1.00 96.25 67 LEU A CA 1
ATOM 509 C C . LEU A 1 67 ? 4.161 -35.488 -25.738 1.00 96.25 67 LEU A C 1
ATOM 511 O O . LEU A 1 67 ? 4.316 -36.426 -24.955 1.00 96.25 67 LEU A O 1
ATOM 515 N N . LYS A 1 68 ? 4.381 -35.611 -27.045 1.00 96.12 68 LYS A N 1
ATOM 516 C CA . LYS A 1 68 ? 4.768 -36.853 -27.734 1.00 96.12 68 LYS A CA 1
ATOM 517 C C . LYS A 1 68 ? 6.226 -36.812 -28.162 1.00 96.12 68 LYS A C 1
ATOM 519 O O . LYS A 1 68 ? 6.830 -35.749 -28.172 1.00 96.12 68 LYS A O 1
ATOM 524 N N . VAL A 1 69 ? 6.780 -37.969 -28.534 1.00 95.62 69 VAL A N 1
ATOM 525 C CA . VAL A 1 69 ? 8.123 -38.077 -29.134 1.00 95.62 69 VAL A CA 1
ATOM 526 C C . VAL A 1 69 ? 8.339 -36.984 -30.185 1.00 95.62 69 VAL A C 1
ATOM 528 O O . VAL A 1 69 ? 7.462 -36.748 -31.012 1.00 95.62 69 VAL A O 1
ATOM 531 N N . ASP A 1 70 ? 9.505 -36.344 -30.117 1.00 92.38 70 ASP A N 1
ATOM 532 C CA . ASP A 1 70 ? 9.950 -35.211 -30.937 1.00 92.38 70 ASP A CA 1
ATOM 533 C C . ASP A 1 70 ? 9.266 -33.862 -30.647 1.00 92.38 70 ASP A C 1
ATOM 535 O O . ASP A 1 70 ? 9.698 -32.841 -31.187 1.00 92.38 70 ASP A O 1
ATOM 539 N N . ASP A 1 71 ? 8.269 -33.799 -29.755 1.00 95.56 71 ASP A N 1
ATOM 540 C CA . ASP A 1 71 ? 7.738 -32.514 -29.301 1.00 95.56 71 ASP A CA 1
ATOM 541 C C . ASP A 1 71 ? 8.777 -31.773 -28.449 1.00 95.56 71 ASP A C 1
ATOM 543 O O . ASP A 1 71 ? 9.367 -32.323 -27.509 1.00 95.56 71 ASP A O 1
ATOM 547 N N . GLU A 1 72 ? 8.942 -30.484 -28.745 1.00 94.94 72 GLU A N 1
ATOM 548 C CA . GLU A 1 72 ? 9.649 -29.530 -27.896 1.00 94.94 72 GLU A CA 1
ATOM 549 C C . GLU A 1 72 ? 8.655 -28.762 -27.025 1.00 94.94 72 GLU A C 1
ATOM 551 O O . GLU A 1 72 ? 7.605 -28.304 -27.490 1.00 94.94 72 GLU A O 1
ATOM 556 N N . GLY A 1 73 ? 8.983 -28.604 -25.747 1.00 96.25 73 GLY A N 1
ATOM 557 C CA . GLY A 1 73 ? 8.060 -28.000 -24.802 1.00 96.25 73 GLY A CA 1
ATOM 558 C C . GLY A 1 73 ? 8.643 -27.752 -23.421 1.00 96.25 73 GLY A C 1
ATOM 559 O O . GLY A 1 73 ? 9.852 -27.829 -23.200 1.00 96.25 73 GLY A O 1
ATOM 560 N N . ALA A 1 74 ? 7.753 -27.452 -22.482 1.00 97.38 74 ALA A N 1
ATOM 561 C CA . ALA A 1 74 ? 8.061 -27.213 -21.084 1.00 97.38 74 ALA A CA 1
ATOM 562 C C . ALA A 1 74 ? 7.184 -28.080 -20.175 1.00 97.38 74 ALA A C 1
ATOM 564 O O . ALA A 1 74 ? 5.965 -28.145 -20.348 1.00 97.38 74 ALA A O 1
ATOM 565 N N . ILE A 1 75 ? 7.816 -28.700 -19.178 1.00 97.50 75 ILE A N 1
ATOM 566 C CA . ILE A 1 75 ? 7.149 -29.408 -18.082 1.00 97.50 75 ILE A CA 1
ATOM 567 C C . ILE A 1 75 ? 7.206 -28.526 -16.839 1.00 97.50 75 ILE A C 1
ATOM 569 O O . ILE A 1 75 ? 8.294 -28.177 -16.381 1.00 97.50 75 ILE A O 1
ATOM 573 N N . PHE A 1 76 ? 6.054 -28.172 -16.276 1.00 95.88 76 PHE A N 1
ATOM 574 C CA . PHE A 1 76 ? 5.988 -27.343 -15.073 1.00 95.88 76 PHE A CA 1
ATOM 575 C C . PHE A 1 76 ? 5.909 -28.198 -13.810 1.00 95.88 76 PHE A C 1
ATOM 577 O O . PHE A 1 76 ? 5.075 -29.100 -13.699 1.00 95.88 76 PHE A O 1
ATOM 584 N N . LEU A 1 77 ? 6.779 -27.879 -12.852 1.00 93.69 77 LEU A N 1
ATOM 585 C CA . LEU A 1 77 ? 6.972 -28.591 -11.594 1.00 93.69 77 LEU A CA 1
ATOM 586 C C . LEU A 1 77 ? 6.881 -27.615 -10.418 1.00 93.69 77 LEU A C 1
ATOM 588 O O . LEU A 1 77 ? 7.359 -26.482 -10.488 1.00 93.69 77 LEU A O 1
ATOM 592 N N . ARG A 1 78 ? 6.295 -28.056 -9.302 1.00 87.12 78 ARG A N 1
ATOM 593 C CA . ARG A 1 78 ? 6.214 -27.274 -8.056 1.00 87.12 78 ARG A CA 1
ATOM 594 C C . ARG A 1 78 ? 7.040 -27.915 -6.949 1.00 87.12 78 ARG A C 1
ATOM 596 O O . ARG A 1 78 ? 7.161 -29.132 -6.890 1.00 87.12 78 ARG A O 1
ATOM 603 N N . GLY A 1 79 ? 7.563 -27.079 -6.052 1.00 83.25 79 GLY A N 1
ATOM 604 C CA . GLY A 1 79 ? 8.306 -27.534 -4.873 1.00 83.25 79 GLY A CA 1
ATOM 605 C C . GLY A 1 79 ? 9.736 -28.006 -5.152 1.00 83.25 79 GLY A C 1
ATOM 606 O O . GLY A 1 79 ? 10.336 -28.620 -4.277 1.00 83.25 79 GLY A O 1
ATOM 607 N N . ILE A 1 80 ? 10.281 -27.717 -6.337 1.00 90.00 80 ILE A N 1
ATOM 608 C CA . ILE A 1 80 ? 11.681 -27.968 -6.692 1.00 90.00 80 ILE A CA 1
ATOM 609 C C . ILE A 1 80 ? 12.422 -26.647 -6.899 1.00 90.00 80 ILE A C 1
ATOM 611 O O . ILE A 1 80 ? 11.864 -25.698 -7.451 1.00 90.00 80 ILE A O 1
ATOM 615 N N . ASP A 1 81 ? 13.676 -26.597 -6.457 1.00 84.00 81 ASP A N 1
ATOM 616 C CA . ASP A 1 81 ? 14.597 -25.507 -6.771 1.00 84.00 81 ASP A CA 1
ATOM 617 C C . ASP A 1 81 ? 15.089 -25.639 -8.223 1.00 84.00 81 ASP A C 1
ATOM 619 O O . ASP A 1 81 ? 15.520 -26.713 -8.653 1.00 84.00 81 ASP A O 1
ATOM 623 N N . ARG A 1 82 ? 15.036 -24.542 -8.984 1.00 90.19 82 ARG A N 1
ATOM 624 C CA . ARG A 1 82 ? 15.474 -24.485 -10.384 1.00 90.19 82 ARG A CA 1
ATOM 625 C C . ARG A 1 82 ? 16.910 -24.977 -10.554 1.00 90.19 82 ARG A C 1
ATOM 627 O O . ARG A 1 82 ? 17.188 -25.665 -11.533 1.00 90.19 82 ARG A O 1
ATOM 634 N N . ASP A 1 83 ? 17.798 -24.669 -9.611 1.00 87.50 83 ASP A N 1
ATOM 635 C CA . ASP A 1 83 ? 19.234 -24.954 -9.730 1.00 87.50 83 ASP A CA 1
ATOM 636 C C . ASP A 1 83 ? 19.567 -26.458 -9.656 1.00 87.50 83 ASP A C 1
ATOM 638 O O . ASP A 1 83 ? 20.675 -26.887 -10.018 1.00 87.50 83 ASP A O 1
ATOM 642 N N . LEU A 1 84 ? 18.595 -27.268 -9.222 1.00 87.38 84 LEU A N 1
ATOM 643 C CA . LEU A 1 84 ? 18.660 -28.729 -9.241 1.00 87.38 84 LEU A CA 1
ATOM 644 C C . LEU A 1 84 ? 18.363 -29.308 -10.629 1.00 87.38 84 LEU A C 1
ATOM 646 O O . LEU A 1 84 ? 18.848 -30.391 -10.948 1.00 87.38 84 LEU A O 1
ATOM 650 N N . ILE A 1 85 ? 17.612 -28.594 -11.472 1.00 92.06 85 ILE A N 1
ATOM 651 C CA . ILE A 1 85 ? 17.303 -29.014 -12.840 1.00 92.06 85 ILE A CA 1
ATOM 652 C C . ILE A 1 85 ? 18.300 -28.349 -13.783 1.00 92.06 85 ILE A C 1
ATOM 654 O O . ILE A 1 85 ? 18.251 -27.141 -14.019 1.00 92.06 85 ILE A O 1
ATOM 658 N N . ARG A 1 86 ? 19.208 -29.141 -14.347 1.00 90.38 86 ARG A N 1
ATOM 659 C CA . ARG A 1 86 ? 20.270 -28.654 -15.232 1.00 90.38 86 ARG A CA 1
ATOM 660 C C . ARG A 1 86 ? 20.054 -29.159 -16.651 1.00 90.38 86 ARG A C 1
ATOM 662 O O . ARG A 1 86 ? 19.184 -29.986 -16.921 1.00 90.38 86 ARG A O 1
ATOM 669 N N . ARG A 1 87 ? 20.868 -28.646 -17.571 1.00 90.06 87 ARG A N 1
ATOM 670 C CA . ARG A 1 87 ? 20.960 -29.208 -18.916 1.00 90.06 87 ARG A CA 1
ATOM 671 C C . ARG A 1 87 ? 21.260 -30.707 -18.823 1.00 90.06 87 ARG A C 1
ATOM 673 O O . ARG A 1 87 ? 22.077 -31.129 -18.006 1.00 90.06 87 ARG A O 1
ATOM 680 N N . ASP A 1 88 ? 20.564 -31.468 -19.654 1.00 90.56 88 ASP A N 1
ATOM 681 C CA . ASP A 1 88 ? 20.571 -32.924 -19.772 1.00 90.56 88 ASP A CA 1
ATOM 682 C C . ASP A 1 88 ? 19.999 -33.693 -18.566 1.00 90.56 88 ASP A C 1
ATOM 684 O O . ASP A 1 88 ? 20.061 -34.924 -18.547 1.00 90.56 88 ASP A O 1
ATOM 688 N N . THR A 1 89 ? 19.389 -33.012 -17.584 1.00 93.38 89 THR A N 1
ATOM 689 C CA . THR A 1 89 ? 18.541 -33.679 -16.582 1.00 93.38 89 THR A CA 1
ATOM 690 C C . THR A 1 89 ? 17.483 -34.517 -17.303 1.00 93.38 89 THR A C 1
ATOM 692 O O . THR A 1 89 ? 16.837 -34.055 -18.249 1.00 93.38 89 THR A O 1
ATOM 695 N N . GLN A 1 90 ? 17.311 -35.762 -16.865 1.00 93.88 90 GLN A N 1
ATOM 696 C CA . GLN A 1 90 ? 16.336 -36.678 -17.448 1.00 93.88 90 GLN A CA 1
ATOM 697 C C . GLN A 1 90 ? 15.077 -36.706 -16.597 1.00 93.88 90 GLN A C 1
ATOM 699 O O . GLN A 1 90 ? 15.137 -36.949 -15.394 1.00 93.88 90 GLN A O 1
ATOM 704 N N . VAL A 1 91 ? 13.937 -36.492 -17.244 1.00 94.31 91 VAL A N 1
ATOM 705 C CA . VAL A 1 91 ? 12.614 -36.693 -16.655 1.00 94.31 91 VAL A CA 1
ATOM 706 C C . VAL A 1 91 ? 12.085 -38.012 -17.186 1.00 94.31 91 VAL A C 1
ATOM 708 O O . VAL A 1 91 ? 11.988 -38.198 -18.404 1.00 94.31 91 VAL A O 1
ATOM 711 N N . VAL A 1 92 ? 11.765 -38.930 -16.288 1.00 93.62 92 VAL A N 1
ATOM 712 C CA . VAL A 1 92 ? 11.241 -40.252 -16.636 1.00 93.62 92 VAL A CA 1
ATOM 713 C C . VAL A 1 92 ? 9.978 -40.540 -15.841 1.00 93.62 92 VAL A C 1
ATOM 715 O O . VAL A 1 92 ? 9.712 -39.906 -14.821 1.00 93.62 92 VAL A O 1
ATOM 718 N N . GLU A 1 93 ? 9.195 -41.503 -16.313 1.00 91.31 93 GLU A N 1
ATOM 719 C CA . GLU A 1 93 ? 8.065 -42.040 -15.557 1.00 91.31 93 GLU A CA 1
ATOM 720 C C . GLU A 1 93 ? 8.511 -42.558 -14.182 1.00 91.31 93 GLU A C 1
ATOM 722 O O . GLU A 1 93 ? 9.639 -43.033 -14.028 1.00 91.31 93 GLU A O 1
ATOM 727 N N . GLU A 1 94 ? 7.631 -42.468 -13.184 1.00 85.38 94 GLU A N 1
ATOM 728 C CA . GLU A 1 94 ? 7.881 -42.991 -11.840 1.00 85.38 94 GLU A CA 1
ATOM 729 C C . GLU A 1 94 ? 8.353 -44.460 -11.884 1.00 85.38 94 GLU A C 1
ATOM 731 O O . GLU A 1 94 ? 7.710 -45.332 -12.470 1.00 85.38 94 GLU A O 1
ATOM 736 N N . GLY A 1 95 ? 9.517 -44.737 -11.285 1.00 77.62 95 GLY A N 1
ATOM 737 C CA . GLY A 1 95 ? 10.149 -46.065 -11.308 1.00 77.62 95 GLY A CA 1
ATOM 738 C C . GLY A 1 95 ? 10.899 -46.410 -12.606 1.00 77.62 95 GLY A C 1
ATOM 739 O O . GLY A 1 95 ? 11.499 -47.485 -12.706 1.00 77.62 95 GLY A O 1
ATOM 740 N N . GLY A 1 96 ? 10.907 -45.510 -13.591 1.00 81.94 96 GLY A N 1
ATOM 741 C CA . GLY A 1 96 ? 11.725 -45.600 -14.795 1.00 81.94 96 GLY A CA 1
ATOM 742 C C . GLY A 1 96 ? 13.222 -45.455 -14.502 1.00 81.94 96 GLY A C 1
ATOM 743 O O . GLY A 1 96 ? 13.631 -44.835 -13.525 1.00 81.94 96 GLY A O 1
ATOM 744 N N . GLN A 1 97 ? 14.060 -46.037 -15.364 1.00 81.00 97 GLN A N 1
ATOM 745 C CA . GLN A 1 97 ? 15.519 -45.932 -15.257 1.00 81.00 97 GLN A CA 1
ATOM 746 C C . GLN A 1 97 ? 16.061 -44.876 -16.240 1.00 81.00 97 GLN A C 1
ATOM 748 O O . GLN A 1 97 ? 15.653 -44.866 -17.413 1.00 81.00 97 GLN A O 1
ATOM 753 N N . PRO A 1 98 ? 16.994 -44.006 -15.810 1.00 80.50 98 PRO A N 1
ATOM 754 C CA . PRO A 1 98 ? 17.687 -43.094 -16.713 1.00 80.50 98 PRO A CA 1
ATOM 755 C C . PRO A 1 98 ? 18.576 -43.894 -17.672 1.00 80.50 98 PRO A C 1
ATOM 757 O O . PRO A 1 98 ? 19.035 -44.992 -17.357 1.00 80.50 98 PRO A O 1
ATOM 760 N N . ILE A 1 99 ? 18.839 -43.357 -18.863 1.00 77.81 99 ILE A N 1
ATOM 761 C CA . ILE A 1 99 ? 19.792 -43.969 -19.802 1.00 77.81 99 ILE A CA 1
ATOM 762 C C . ILE A 1 99 ? 20.972 -43.032 -19.982 1.00 77.81 99 ILE A C 1
ATOM 764 O O . ILE A 1 99 ? 20.820 -41.817 -19.986 1.00 77.81 99 ILE A O 1
ATOM 768 N N . LYS A 1 100 ? 22.167 -43.592 -20.164 1.00 70.00 100 LYS A N 1
ATOM 769 C CA . LYS A 1 100 ? 23.348 -42.803 -20.504 1.00 70.00 100 LYS A CA 1
ATOM 770 C C . LYS A 1 100 ? 23.158 -42.165 -21.883 1.00 70.00 100 LYS A C 1
ATOM 772 O O . LYS A 1 100 ? 23.205 -42.858 -22.900 1.00 70.00 100 LYS A O 1
ATOM 777 N N . ILE A 1 101 ? 22.926 -40.857 -21.914 1.00 58.31 101 ILE A N 1
ATOM 778 C CA . ILE A 1 101 ? 22.810 -40.088 -23.154 1.00 58.31 101 ILE A CA 1
ATOM 779 C C . ILE A 1 101 ? 24.230 -39.732 -23.606 1.00 58.31 101 ILE A C 1
ATOM 781 O O . ILE A 1 101 ? 25.044 -39.267 -22.811 1.00 58.31 101 ILE A O 1
ATOM 785 N N . ARG A 1 102 ? 24.564 -39.978 -24.879 1.00 51.75 102 ARG A N 1
ATOM 786 C CA . ARG A 1 102 ? 25.764 -39.364 -25.465 1.00 51.75 102 ARG A CA 1
ATOM 787 C C . ARG A 1 102 ? 25.431 -37.898 -25.733 1.00 51.75 102 ARG A C 1
ATOM 789 O O . ARG A 1 102 ? 24.388 -37.678 -26.346 1.00 51.75 102 ARG A O 1
ATOM 796 N N . PRO A 1 103 ? 26.262 -36.931 -25.306 1.00 44.16 103 PRO A N 1
ATOM 797 C CA . PRO A 1 103 ? 25.991 -35.520 -25.546 1.00 44.16 103 PRO A CA 1
ATOM 798 C C . PRO A 1 103 ? 25.752 -35.316 -27.041 1.00 44.16 103 PRO A C 1
ATOM 800 O O . PRO A 1 103 ? 26.611 -35.626 -27.867 1.00 44.16 103 PRO A O 1
ATOM 803 N N . VAL A 1 104 ? 24.540 -34.889 -27.382 1.00 42.41 104 VAL A N 1
ATOM 804 C CA . VAL A 1 104 ? 24.191 -34.549 -28.755 1.00 42.41 104 VAL A CA 1
ATOM 805 C C . VAL A 1 104 ? 24.632 -33.104 -28.943 1.00 42.41 104 VAL A C 1
ATOM 807 O O . VAL A 1 104 ? 24.076 -32.193 -28.326 1.00 42.41 104 VAL A O 1
ATOM 810 N N . GLU A 1 105 ? 25.683 -32.899 -29.734 1.00 35.00 105 GLU A N 1
ATOM 811 C CA . GLU A 1 105 ? 26.071 -31.564 -30.178 1.00 35.00 105 GLU A CA 1
ATOM 812 C C . GLU A 1 105 ? 24.975 -31.041 -31.109 1.00 35.00 105 GLU A C 1
ATOM 814 O O . GLU A 1 105 ? 24.748 -31.578 -32.192 1.00 35.00 105 GLU A O 1
ATOM 819 N N . PHE A 1 106 ? 24.257 -30.020 -30.652 1.00 38.34 106 PHE A N 1
ATOM 820 C CA . PHE A 1 106 ? 23.291 -29.299 -31.466 1.00 38.34 106 PHE A CA 1
ATOM 821 C C . PHE A 1 106 ? 23.895 -27.958 -31.854 1.00 38.34 106 PHE A C 1
ATOM 823 O O . PHE A 1 106 ? 24.158 -27.122 -30.990 1.00 38.34 106 PHE A O 1
ATOM 830 N N . ASP A 1 107 ? 24.091 -27.779 -33.154 1.00 33.56 107 ASP A N 1
ATOM 831 C CA . ASP A 1 107 ? 24.549 -26.542 -33.771 1.00 33.56 107 ASP A CA 1
ATOM 832 C C . ASP A 1 107 ? 23.348 -25.905 -34.481 1.00 33.56 107 ASP A C 1
ATOM 834 O O . ASP A 1 107 ? 23.024 -26.271 -35.609 1.00 33.56 107 ASP A O 1
ATOM 838 N N . MET A 1 108 ? 22.603 -25.045 -33.777 1.00 33.81 108 MET A N 1
ATOM 839 C CA . MET A 1 108 ? 21.555 -24.207 -34.372 1.00 33.81 108 MET A CA 1
ATOM 840 C C . MET A 1 108 ? 21.395 -22.894 -33.597 1.00 33.81 108 MET A C 1
ATOM 842 O O . MET A 1 108 ? 21.069 -22.888 -32.409 1.00 33.81 108 MET A O 1
ATOM 846 N N . ASP A 1 109 ? 21.576 -21.783 -34.314 1.00 33.03 109 ASP A N 1
ATOM 847 C CA . ASP A 1 109 ? 21.181 -20.438 -33.903 1.00 33.03 109 ASP A CA 1
ATOM 848 C C . ASP A 1 109 ? 19.657 -20.372 -33.746 1.00 33.03 109 ASP A C 1
ATOM 850 O O . ASP A 1 109 ? 18.900 -20.487 -34.714 1.00 33.03 109 ASP A O 1
ATOM 854 N N . PHE A 1 110 ? 19.187 -20.158 -32.519 1.00 35.62 110 PHE A N 1
ATOM 855 C CA . PHE A 1 110 ? 17.780 -19.866 -32.277 1.00 35.62 110 PHE A CA 1
ATOM 856 C C . PHE A 1 110 ? 17.462 -18.441 -32.752 1.00 35.62 110 PHE A C 1
ATOM 858 O O . PHE A 1 110 ? 18.092 -17.488 -32.280 1.00 35.62 110 PHE A O 1
ATOM 865 N N . PRO A 1 111 ? 16.439 -18.225 -33.600 1.00 32.50 111 PRO A N 1
ATOM 866 C CA . PRO A 1 111 ? 15.861 -16.900 -33.729 1.00 32.50 111 PRO A CA 1
ATOM 867 C C . PRO A 1 111 ? 15.190 -16.571 -32.390 1.00 32.50 111 PRO A C 1
ATOM 869 O O . PRO A 1 111 ? 14.145 -17.127 -32.055 1.00 32.50 111 PRO A O 1
ATOM 872 N N . MET A 1 112 ? 15.819 -15.700 -31.593 1.00 31.80 112 MET A N 1
ATOM 873 C CA . MET A 1 112 ? 15.258 -15.179 -30.345 1.00 31.80 112 MET A CA 1
ATOM 874 C C . MET A 1 112 ? 13.829 -14.671 -30.585 1.00 31.80 112 MET A C 1
ATOM 876 O O . MET A 1 112 ? 13.623 -13.582 -31.117 1.00 31.80 112 MET A O 1
ATOM 880 N N . LEU A 1 113 ? 12.832 -15.423 -30.122 1.00 33.28 113 LEU A N 1
ATOM 881 C CA . LEU A 1 113 ? 11.430 -14.999 -30.047 1.00 33.28 113 LEU A CA 1
ATOM 882 C C . LEU A 1 113 ? 11.163 -14.098 -28.827 1.00 33.28 113 LEU A C 1
ATOM 884 O O . LEU A 1 113 ? 10.049 -14.033 -28.316 1.00 33.28 113 LEU A O 1
ATOM 888 N N . TRP A 1 114 ? 12.165 -13.339 -28.384 1.00 41.78 114 TRP A N 1
ATOM 889 C CA . TRP A 1 114 ? 11.949 -12.193 -27.513 1.00 41.78 114 TRP A CA 1
ATOM 890 C C . TRP A 1 114 ? 11.989 -10.955 -28.387 1.00 41.78 114 TRP A C 1
ATOM 892 O O . TRP A 1 114 ? 13.048 -10.481 -28.796 1.00 41.78 114 TRP A O 1
ATOM 902 N N . LYS A 1 115 ? 10.799 -10.431 -28.683 1.00 32.44 115 LYS A N 1
ATOM 903 C CA . LYS A 1 115 ? 10.633 -9.047 -29.122 1.00 32.44 115 LYS A CA 1
ATOM 904 C C . LYS A 1 115 ? 11.560 -8.172 -28.275 1.00 32.44 115 LYS A C 1
ATOM 906 O O . LYS A 1 115 ? 11.442 -8.163 -27.050 1.00 32.44 115 LYS A O 1
ATOM 911 N N . GLN A 1 116 ? 12.461 -7.467 -28.948 1.00 31.88 116 GLN A N 1
ATOM 912 C CA . GLN A 1 116 ? 13.288 -6.396 -28.407 1.00 31.88 116 GLN A CA 1
ATOM 913 C C . GLN A 1 116 ? 12.450 -5.585 -27.403 1.00 31.88 116 GLN A C 1
ATOM 915 O O . GLN A 1 116 ? 11.407 -5.036 -27.768 1.00 31.88 116 GLN A O 1
ATOM 920 N N . ALA A 1 117 ? 12.831 -5.629 -26.124 1.00 39.16 117 ALA A N 1
ATOM 921 C CA . ALA A 1 117 ? 12.057 -5.036 -25.043 1.00 39.16 117 ALA A CA 1
ATOM 922 C C . ALA A 1 117 ? 11.856 -3.541 -25.319 1.00 39.16 117 ALA A C 1
ATOM 924 O O . ALA A 1 117 ? 12.818 -2.782 -25.390 1.00 39.16 117 ALA A O 1
ATOM 925 N N . SER A 1 118 ? 10.606 -3.117 -25.483 1.00 42.72 118 SER A N 1
ATOM 926 C CA . SER A 1 118 ? 10.261 -1.699 -25.524 1.00 42.72 118 SER A CA 1
ATOM 927 C C . SER A 1 118 ? 10.515 -1.088 -24.142 1.00 42.72 118 SER A C 1
ATOM 929 O O . SER A 1 118 ? 9.831 -1.492 -23.208 1.00 42.72 118 SER A O 1
ATOM 931 N N . ASP A 1 119 ? 11.475 -0.168 -24.005 1.00 55.53 119 ASP A N 1
ATOM 932 C CA . ASP A 1 119 ? 11.644 0.804 -22.901 1.00 55.53 119 ASP A CA 1
ATOM 933 C C . ASP A 1 119 ? 11.164 0.372 -21.489 1.00 55.53 119 ASP A C 1
ATOM 935 O O . ASP A 1 119 ? 10.457 1.114 -20.801 1.00 55.53 119 ASP A O 1
ATOM 939 N N . LYS A 1 120 ? 11.506 -0.841 -21.026 1.00 56.88 120 LYS A N 1
ATOM 940 C CA . LYS A 1 120 ? 10.982 -1.374 -19.755 1.00 56.88 120 LYS A CA 1
ATOM 941 C C . LYS A 1 120 ? 11.749 -0.818 -18.558 1.00 56.88 120 LYS A C 1
ATOM 943 O O . LYS A 1 120 ? 12.809 -1.320 -18.197 1.00 56.88 120 LYS A O 1
ATOM 948 N N . LYS A 1 121 ? 11.190 0.224 -17.950 1.00 76.56 121 LYS A N 1
ATOM 949 C CA . LYS A 1 121 ? 11.651 0.798 -16.684 1.00 76.56 121 LYS A CA 1
ATOM 950 C C . LYS A 1 121 ? 11.361 -0.147 -15.500 1.00 76.56 121 LYS A C 1
ATOM 952 O O . LYS A 1 121 ? 10.318 -0.795 -15.454 1.00 76.56 121 LYS A O 1
ATOM 957 N N . MET A 1 122 ? 12.260 -0.157 -14.521 1.00 91.25 122 MET A N 1
ATOM 958 C CA . MET A 1 122 ? 12.192 -0.849 -13.230 1.00 91.25 122 MET A CA 1
ATOM 959 C C . MET A 1 122 ? 10.942 -0.472 -12.415 1.00 91.25 122 MET A C 1
ATOM 961 O O . MET A 1 122 ? 10.442 0.660 -12.480 1.00 91.25 122 MET A O 1
ATOM 965 N N . GLY A 1 123 ? 10.466 -1.416 -11.602 1.00 94.19 123 GLY A N 1
ATOM 966 C CA . GLY A 1 123 ? 9.415 -1.219 -10.609 1.00 94.19 123 GLY A CA 1
ATOM 967 C C . GLY A 1 123 ? 9.939 -1.182 -9.173 1.00 94.19 123 GLY A C 1
ATOM 968 O O . GLY A 1 123 ? 10.890 -1.877 -8.826 1.00 94.19 123 GLY A O 1
ATOM 969 N N . LEU A 1 124 ? 9.287 -0.399 -8.315 1.00 95.25 124 LEU A N 1
ATOM 970 C CA . LEU A 1 124 ? 9.525 -0.386 -6.870 1.00 95.25 124 LEU A CA 1
ATOM 971 C C . LEU A 1 124 ? 8.308 -0.945 -6.134 1.00 95.25 124 LEU A C 1
ATOM 973 O O . LEU A 1 124 ? 7.208 -0.415 -6.295 1.00 95.25 124 LEU A O 1
ATOM 977 N N . ALA A 1 125 ? 8.505 -1.955 -5.288 1.00 95.31 125 ALA A N 1
ATOM 978 C CA . ALA A 1 125 ? 7.483 -2.449 -4.365 1.00 95.31 125 ALA A CA 1
ATOM 979 C C . ALA A 1 125 ? 7.803 -1.972 -2.941 1.00 95.31 125 ALA A C 1
ATOM 981 O O . ALA A 1 125 ? 8.801 -2.388 -2.345 1.00 95.31 125 ALA A O 1
ATOM 982 N N . LEU A 1 126 ? 6.97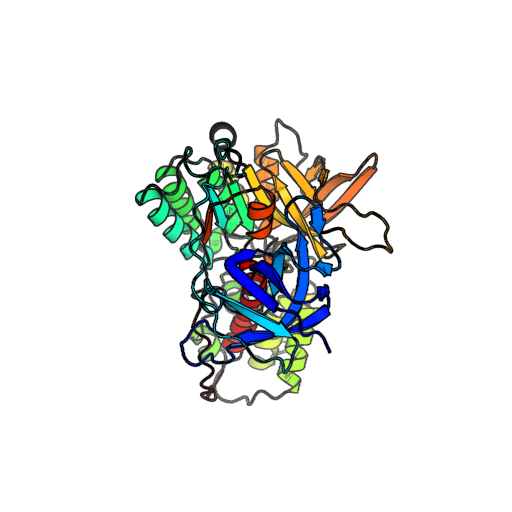4 -1.076 -2.399 1.00 94.25 126 LEU A N 1
ATOM 983 C CA . LEU A 1 126 ? 7.183 -0.461 -1.085 1.00 94.25 126 LEU A CA 1
ATOM 984 C C . LEU A 1 126 ? 6.214 -1.037 -0.055 1.00 94.25 126 LEU A C 1
ATOM 986 O O . LEU A 1 126 ? 5.005 -0.799 -0.129 1.00 94.25 126 LEU A O 1
ATOM 990 N N . GLN A 1 127 ? 6.761 -1.756 0.923 1.00 90.00 127 GLN A N 1
ATOM 991 C CA . GLN A 1 127 ? 5.960 -2.406 1.948 1.00 90.00 127 GLN A CA 1
ATOM 992 C C . GLN A 1 127 ? 5.328 -1.409 2.934 1.00 90.00 127 GLN A C 1
ATOM 994 O O . GLN A 1 127 ? 5.911 -0.369 3.268 1.00 90.00 127 GLN A O 1
ATOM 999 N N . GLY A 1 128 ? 4.163 -1.772 3.468 1.00 84.12 128 GLY A N 1
ATOM 1000 C CA . GLY A 1 128 ? 3.643 -1.198 4.703 1.00 84.12 128 GLY A CA 1
ATOM 1001 C C . GLY A 1 128 ? 4.492 -1.533 5.935 1.00 84.12 128 GLY A C 1
ATOM 1002 O O . GLY A 1 128 ? 5.397 -2.369 5.906 1.00 84.12 128 GLY A O 1
ATOM 1003 N N . GLY A 1 129 ? 4.240 -0.848 7.050 1.00 75.88 129 GLY A N 1
ATOM 1004 C CA . GLY A 1 129 ? 4.975 -1.122 8.291 1.00 75.88 129 GLY A CA 1
ATOM 1005 C C . GLY A 1 129 ? 4.828 -0.108 9.421 1.00 75.88 129 GLY A C 1
ATOM 1006 O O . GLY A 1 129 ? 5.560 -0.211 10.405 1.00 75.88 129 GLY A O 1
ATOM 1007 N N . GLY A 1 130 ? 3.941 0.886 9.307 1.00 77.31 130 GLY A N 1
ATOM 1008 C CA . GLY A 1 130 ? 3.808 1.916 10.337 1.00 77.31 130 GLY A CA 1
ATOM 1009 C C . GLY A 1 130 ? 5.148 2.624 10.544 1.00 77.31 130 GLY A C 1
ATOM 1010 O O . GLY A 1 130 ? 5.776 3.074 9.584 1.00 77.31 130 GLY A O 1
ATOM 1011 N N . VAL A 1 131 ? 5.627 2.634 11.787 1.00 69.75 131 VAL A N 1
ATOM 1012 C CA . VAL A 1 131 ? 6.940 3.175 12.181 1.00 69.75 131 VAL A CA 1
ATOM 1013 C C . VAL A 1 131 ? 8.149 2.437 11.590 1.00 69.75 131 VAL A C 1
ATOM 1015 O O . VAL A 1 131 ? 9.232 3.016 11.493 1.00 69.75 131 VAL A O 1
ATOM 1018 N N . LYS A 1 132 ? 7.987 1.188 11.127 1.00 75.50 132 LYS A N 1
ATOM 1019 C CA . LYS A 1 132 ? 9.052 0.449 10.422 1.00 75.50 132 LYS A CA 1
ATOM 1020 C C . LYS A 1 132 ? 9.354 1.034 9.037 1.00 75.50 132 LYS A C 1
ATOM 1022 O O . LYS A 1 132 ? 10.399 0.735 8.467 1.00 75.50 132 LYS A O 1
ATOM 1027 N N . GLY A 1 133 ? 8.505 1.929 8.522 1.00 78.19 133 GLY A N 1
ATOM 1028 C CA . GLY A 1 133 ? 8.767 2.675 7.287 1.00 78.19 133 GLY A CA 1
ATOM 1029 C C . GLY A 1 133 ? 10.035 3.544 7.331 1.00 78.19 133 GLY A C 1
ATOM 1030 O O . GLY A 1 133 ? 10.528 3.947 6.277 1.00 78.19 133 GLY A O 1
ATOM 1031 N N . ALA A 1 134 ? 10.621 3.774 8.517 1.00 82.00 134 ALA A N 1
ATOM 1032 C CA . ALA A 1 134 ? 11.945 4.380 8.665 1.00 82.00 134 ALA A CA 1
ATOM 1033 C C . ALA A 1 134 ? 13.018 3.594 7.888 1.00 82.00 134 ALA A C 1
ATOM 1035 O O . ALA A 1 134 ? 13.903 4.193 7.274 1.00 82.00 134 ALA A O 1
ATOM 1036 N N . PHE A 1 135 ? 12.902 2.259 7.859 1.00 86.12 135 PHE A N 1
ATOM 1037 C CA . PHE A 1 135 ? 13.746 1.409 7.025 1.00 86.12 135 PHE A CA 1
ATOM 1038 C C . PHE A 1 135 ? 13.509 1.692 5.540 1.00 86.12 135 PHE A C 1
ATOM 1040 O O . PHE A 1 135 ? 14.474 1.930 4.815 1.00 86.12 135 PHE A O 1
ATOM 1047 N N . THR A 1 136 ? 12.243 1.760 5.099 1.00 88.62 136 THR A N 1
ATOM 1048 C CA . THR A 1 136 ? 11.895 2.039 3.696 1.00 88.62 136 THR A CA 1
ATOM 1049 C C . THR A 1 136 ? 12.557 3.319 3.196 1.00 88.62 136 THR A C 1
ATOM 1051 O O . THR A 1 136 ? 13.203 3.315 2.151 1.00 88.62 136 THR A O 1
ATOM 1054 N N . VAL A 1 137 ? 12.441 4.422 3.945 1.00 88.25 137 VAL A N 1
ATOM 1055 C CA . VAL A 1 137 ? 13.019 5.710 3.526 1.00 88.25 137 VAL A CA 1
ATOM 1056 C C . VAL A 1 137 ? 14.547 5.729 3.588 1.00 88.25 137 VAL A C 1
ATOM 1058 O O . VAL A 1 137 ? 15.182 6.421 2.789 1.00 88.25 137 VAL A O 1
ATOM 1061 N N . GLY A 1 138 ? 15.151 4.955 4.495 1.00 88.75 138 GLY A N 1
ATOM 1062 C CA . GLY A 1 138 ? 16.597 4.736 4.533 1.00 88.75 138 GLY A CA 1
ATOM 1063 C C . GLY A 1 138 ? 17.093 3.971 3.304 1.00 88.75 138 GLY A C 1
ATOM 1064 O O . GLY A 1 138 ? 17.997 4.443 2.616 1.00 88.75 138 GLY A O 1
ATOM 1065 N N . ALA A 1 139 ? 16.451 2.846 2.981 1.00 90.62 139 ALA A N 1
ATOM 1066 C CA . ALA A 1 139 ? 16.763 2.030 1.809 1.00 90.62 139 ALA A CA 1
ATOM 1067 C C . ALA A 1 139 ? 16.576 2.815 0.503 1.00 90.62 139 ALA A C 1
ATOM 1069 O O . ALA A 1 139 ? 17.458 2.813 -0.350 1.00 90.62 139 ALA A O 1
ATOM 1070 N N . LEU A 1 140 ? 15.479 3.566 0.375 1.00 90.94 140 LEU A N 1
ATOM 1071 C CA . LEU A 1 140 ? 15.247 4.452 -0.768 1.00 90.94 140 LEU A CA 1
ATOM 1072 C C . LEU A 1 140 ? 16.330 5.523 -0.912 1.00 90.94 140 LEU A C 1
ATOM 1074 O O . LEU A 1 140 ? 16.732 5.819 -2.032 1.00 90.94 140 LEU A O 1
ATOM 1078 N N . SER A 1 141 ? 16.808 6.095 0.200 1.00 88.06 141 SER A N 1
ATOM 1079 C CA . SER A 1 141 ? 17.903 7.074 0.167 1.00 88.06 141 SER A CA 1
ATOM 1080 C C . SER A 1 141 ? 19.186 6.433 -0.362 1.00 88.06 141 SER A C 1
ATOM 1082 O O . SER A 1 141 ? 19.792 6.970 -1.282 1.00 88.06 141 SER A O 1
ATOM 1084 N N . LEU A 1 142 ? 19.544 5.250 0.148 1.00 89.31 142 LEU A N 1
ATOM 1085 C CA . LEU A 1 142 ? 20.716 4.502 -0.311 1.00 89.31 142 LEU A CA 1
ATOM 1086 C C . LEU A 1 142 ? 20.626 4.153 -1.804 1.00 89.31 142 LEU A C 1
ATOM 1088 O O . LEU A 1 142 ? 21.579 4.366 -2.547 1.00 89.31 142 LEU A O 1
ATOM 1092 N N . LEU A 1 143 ? 19.478 3.641 -2.251 1.00 89.69 143 LEU A N 1
ATOM 1093 C CA . LEU A 1 143 ? 19.250 3.281 -3.652 1.00 89.69 143 LEU A CA 1
ATOM 1094 C C . LEU A 1 143 ? 19.293 4.507 -4.569 1.00 89.69 143 LEU A C 1
ATOM 1096 O O . LEU A 1 143 ? 19.804 4.424 -5.685 1.00 89.69 143 LEU A O 1
ATOM 1100 N N . ALA A 1 144 ? 18.766 5.645 -4.117 1.00 87.56 144 ALA A N 1
ATOM 1101 C CA . ALA A 1 144 ? 18.815 6.885 -4.879 1.00 87.56 144 ALA A CA 1
ATOM 1102 C C . ALA A 1 144 ? 20.247 7.427 -4.990 1.00 87.56 144 ALA A C 1
ATOM 1104 O O . ALA A 1 144 ? 20.665 7.784 -6.088 1.00 87.56 144 ALA A O 1
ATOM 1105 N N . ASP A 1 145 ? 21.017 7.402 -3.899 1.00 85.38 145 ASP A N 1
ATOM 1106 C CA . ASP A 1 145 ? 22.426 7.819 -3.884 1.00 85.38 145 ASP A CA 1
ATOM 1107 C C . ASP A 1 145 ? 23.314 6.890 -4.728 1.00 85.38 145 ASP A C 1
ATOM 1109 O O . ASP A 1 145 ? 24.260 7.341 -5.369 1.00 85.38 145 ASP A O 1
ATOM 1113 N N . ALA A 1 146 ? 22.962 5.605 -4.806 1.00 85.94 146 ALA A N 1
ATOM 1114 C CA . ALA A 1 146 ? 23.577 4.641 -5.715 1.00 85.94 146 ALA A CA 1
ATOM 1115 C C . ALA A 1 146 ? 23.067 4.751 -7.173 1.00 85.94 146 ALA A C 1
ATOM 1117 O O . ALA A 1 146 ? 23.480 3.979 -8.038 1.00 85.94 146 ALA A O 1
ATOM 1118 N N . GLY A 1 147 ? 22.175 5.703 -7.470 1.00 85.56 147 GLY A N 1
ATOM 1119 C CA . GLY A 1 147 ? 21.690 5.984 -8.821 1.00 85.56 147 GLY A CA 1
ATOM 1120 C C . GLY A 1 147 ? 20.692 4.963 -9.373 1.00 85.56 147 GLY A C 1
ATOM 1121 O O . GLY A 1 147 ? 20.544 4.870 -10.592 1.00 85.56 147 GLY A O 1
ATOM 1122 N N . PHE A 1 148 ? 20.022 4.177 -8.524 1.00 85.50 148 PHE A N 1
ATOM 1123 C CA . PHE A 1 148 ? 18.968 3.236 -8.937 1.00 85.50 148 PHE A CA 1
ATOM 1124 C C . PHE A 1 148 ? 17.589 3.892 -9.035 1.00 85.50 148 PHE A C 1
ATOM 1126 O O . PHE A 1 148 ? 16.771 3.481 -9.852 1.00 85.50 148 PHE A O 1
ATOM 1133 N N . ILE A 1 149 ? 17.335 4.935 -8.243 1.00 86.06 149 ILE A N 1
ATOM 1134 C CA . ILE A 1 149 ? 16.043 5.630 -8.218 1.00 86.06 149 ILE A CA 1
ATOM 1135 C C . ILE A 1 149 ? 16.139 6.902 -9.062 1.00 86.06 149 ILE A C 1
ATOM 1137 O O . ILE A 1 149 ? 16.485 7.956 -8.541 1.00 86.06 149 ILE A O 1
ATOM 1141 N N . THR A 1 150 ? 15.852 6.815 -10.363 1.00 82.12 150 THR A N 1
ATOM 1142 C CA . THR A 1 150 ? 15.854 7.965 -11.292 1.00 82.12 150 THR A CA 1
ATOM 1143 C C . THR A 1 150 ? 14.650 7.915 -12.251 1.00 82.12 150 THR A C 1
ATOM 1145 O O . THR A 1 150 ? 14.080 6.833 -12.422 1.00 82.12 150 THR A O 1
ATOM 1148 N N . PRO A 1 151 ? 14.246 9.036 -12.892 1.00 78.94 151 PRO A N 1
ATOM 1149 C CA . PRO A 1 151 ? 13.164 9.063 -13.891 1.00 78.94 151 PRO A CA 1
ATOM 1150 C C . PRO A 1 151 ? 13.360 8.105 -15.067 1.00 78.94 151 PRO A C 1
ATOM 1152 O O . PRO A 1 151 ? 12.392 7.634 -15.668 1.00 78.94 151 PRO A O 1
ATOM 1155 N N . GLU A 1 152 ? 14.614 7.854 -15.436 1.00 81.75 152 GLU A N 1
ATOM 1156 C CA . GLU A 1 152 ? 14.981 7.003 -16.566 1.00 81.75 152 GLU A CA 1
ATOM 1157 C C . GLU A 1 152 ? 14.867 5.526 -16.196 1.00 81.75 152 GLU A C 1
ATOM 1159 O O . GLU A 1 152 ? 14.464 4.721 -17.031 1.00 81.75 152 GLU A O 1
ATOM 1164 N N . LYS A 1 153 ? 15.194 5.178 -14.945 1.00 86.88 153 LYS A N 1
ATOM 1165 C CA . LYS A 1 153 ? 15.220 3.793 -14.475 1.00 86.88 153 LYS A CA 1
ATOM 1166 C C . LYS A 1 153 ? 13.890 3.330 -13.918 1.00 86.88 153 LYS A C 1
ATOM 1168 O O . LYS A 1 153 ? 13.499 2.216 -14.222 1.00 86.88 153 LYS A O 1
ATOM 1173 N N . VAL A 1 154 ? 13.195 4.145 -13.127 1.00 90.81 154 VAL A N 1
ATOM 1174 C CA . VAL A 1 154 ? 11.963 3.737 -12.436 1.00 90.81 154 VAL A CA 1
ATOM 1175 C C . VAL A 1 154 ? 10.739 4.207 -13.213 1.00 90.81 154 VAL A C 1
ATOM 1177 O O . VAL A 1 154 ? 10.568 5.397 -13.461 1.00 90.81 154 VAL A O 1
ATOM 1180 N N . GLY A 1 155 ? 9.861 3.274 -13.578 1.00 90.81 155 GLY A N 1
ATOM 1181 C CA . GLY A 1 155 ? 8.602 3.570 -14.274 1.00 90.81 155 GLY A CA 1
ATOM 1182 C C . GLY A 1 155 ? 7.361 3.185 -13.485 1.00 90.81 155 GLY A C 1
ATOM 1183 O O . GLY A 1 155 ? 6.278 3.700 -13.758 1.00 90.81 155 GLY A O 1
ATOM 1184 N N . HIS A 1 156 ? 7.508 2.308 -12.492 1.00 94.06 156 HIS A N 1
ATOM 1185 C CA . HIS A 1 156 ? 6.387 1.750 -11.748 1.00 94.06 156 HIS A CA 1
ATOM 1186 C C . HIS A 1 156 ? 6.668 1.799 -10.249 1.00 94.06 156 HIS A C 1
ATOM 1188 O O . HIS A 1 156 ? 7.766 1.473 -9.805 1.00 94.06 156 HIS A O 1
ATOM 1194 N N . ILE A 1 157 ? 5.678 2.195 -9.454 1.00 95.94 157 ILE A N 1
ATOM 1195 C CA . ILE A 1 157 ? 5.751 2.110 -7.995 1.00 95.94 157 ILE A CA 1
ATOM 1196 C C . ILE A 1 157 ? 4.441 1.532 -7.476 1.00 95.94 157 ILE A C 1
ATOM 1198 O O . ILE A 1 157 ? 3.379 2.138 -7.632 1.00 95.94 157 ILE A O 1
ATOM 1202 N N . ALA A 1 158 ? 4.528 0.383 -6.818 1.00 96.56 158 ALA A N 1
ATOM 1203 C CA . ALA A 1 158 ? 3.435 -0.232 -6.088 1.00 96.56 158 ALA A CA 1
ATOM 1204 C C . ALA A 1 158 ? 3.713 -0.146 -4.587 1.00 96.56 158 ALA A C 1
ATOM 1206 O O . ALA A 1 158 ? 4.853 -0.265 -4.138 1.00 96.56 158 ALA A O 1
ATOM 1207 N N . SER A 1 159 ? 2.684 0.131 -3.791 1.00 96.50 159 SER A N 1
ATOM 1208 C CA . SER A 1 159 ? 2.868 0.372 -2.361 1.00 96.50 159 SER A CA 1
ATOM 1209 C C . SER A 1 159 ? 1.621 0.090 -1.534 1.00 96.50 159 SER A C 1
ATOM 1211 O O . SER A 1 159 ? 0.510 0.280 -2.029 1.00 96.50 159 SER A O 1
ATOM 1213 N N . ALA A 1 160 ? 1.824 -0.267 -0.266 1.00 94.44 160 ALA A N 1
ATOM 1214 C CA . ALA A 1 160 ? 0.770 -0.439 0.732 1.00 94.44 160 ALA A CA 1
ATOM 1215 C C . ALA A 1 160 ? 1.081 0.355 2.013 1.00 94.44 160 ALA A C 1
ATOM 1217 O O . ALA A 1 160 ? 2.246 0.601 2.342 1.00 94.44 160 ALA A O 1
ATOM 1218 N N . SER A 1 161 ? 0.048 0.764 2.751 1.00 91.62 161 SER A N 1
ATOM 1219 C CA . SER A 1 161 ? 0.158 1.435 4.049 1.00 91.62 161 SER A CA 1
ATOM 1220 C C . SER A 1 161 ? 1.110 2.635 4.056 1.00 91.62 161 SER A C 1
ATOM 1222 O O . SER A 1 161 ? 1.058 3.514 3.192 1.00 91.62 161 SER A O 1
ATOM 1224 N N . THR A 1 162 ? 2.024 2.698 5.022 1.00 88.81 162 THR A N 1
ATOM 1225 C CA . THR A 1 162 ? 3.076 3.718 5.091 1.00 88.81 162 THR A CA 1
ATOM 1226 C C . THR A 1 162 ? 3.967 3.770 3.851 1.00 88.81 162 THR A C 1
ATOM 1228 O O . THR A 1 162 ? 4.486 4.841 3.528 1.00 88.81 162 THR A O 1
ATOM 1231 N N . GLY A 1 163 ? 4.101 2.665 3.111 1.00 91.94 163 GLY A N 1
ATOM 1232 C CA . GLY A 1 163 ? 4.735 2.650 1.796 1.00 91.94 163 GLY A CA 1
ATOM 1233 C C . GLY A 1 163 ? 4.014 3.564 0.802 1.00 91.94 163 GLY A C 1
ATOM 1234 O O . GLY A 1 163 ? 4.676 4.255 0.033 1.00 91.94 163 GLY A O 1
ATOM 1235 N N . SER A 1 164 ? 2.678 3.651 0.856 1.00 94.50 164 SER A N 1
ATOM 1236 C CA . SER A 1 164 ? 1.879 4.549 0.005 1.00 94.50 164 SER A CA 1
ATOM 1237 C C . SER A 1 164 ? 2.011 6.024 0.367 1.00 94.50 164 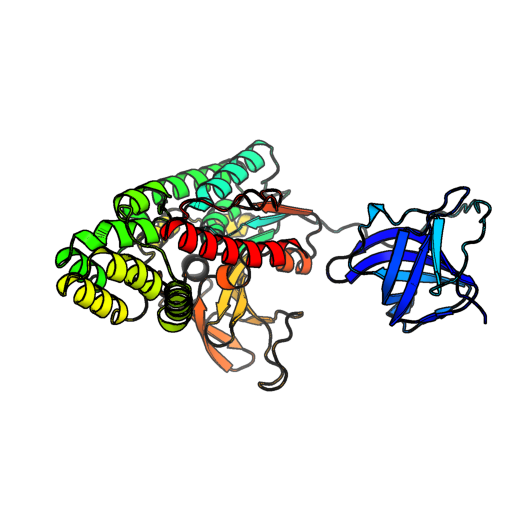SER A C 1
ATOM 1239 O O . SER A 1 164 ? 1.933 6.887 -0.505 1.00 94.50 164 SER A O 1
ATOM 1241 N N . LEU A 1 165 ? 2.247 6.341 1.640 1.00 89.31 165 LEU A N 1
ATOM 1242 C CA . LEU A 1 165 ? 2.550 7.715 2.050 1.00 89.31 165 LEU A CA 1
ATOM 1243 C C . LEU A 1 165 ? 3.906 8.159 1.483 1.00 89.31 165 LEU A C 1
ATOM 1245 O O . LEU A 1 165 ? 4.040 9.266 0.960 1.00 89.31 165 LEU A O 1
ATOM 1249 N N . THR A 1 166 ? 4.896 7.269 1.554 1.00 90.31 166 THR A N 1
ATOM 1250 C CA . THR A 1 166 ? 6.250 7.486 1.034 1.00 90.31 166 THR A CA 1
ATOM 1251 C C . THR A 1 166 ? 6.274 7.528 -0.497 1.00 90.31 166 THR A C 1
ATOM 1253 O O . THR A 1 166 ? 6.951 8.383 -1.074 1.00 90.31 166 THR A O 1
ATOM 1256 N N . SER A 1 167 ? 5.509 6.660 -1.167 1.00 92.94 167 SER A N 1
ATOM 1257 C CA . SER A 1 167 ? 5.505 6.542 -2.629 1.00 92.94 167 SER A CA 1
ATOM 1258 C C . SER A 1 167 ? 5.075 7.833 -3.319 1.00 92.94 167 SER A C 1
ATOM 1260 O O . SER A 1 167 ? 5.687 8.191 -4.319 1.00 92.94 167 SER A O 1
ATOM 1262 N N . LEU A 1 168 ? 4.129 8.599 -2.760 1.00 92.06 168 LEU A N 1
ATOM 1263 C CA . LEU A 1 168 ? 3.736 9.899 -3.323 1.00 92.06 168 LEU A CA 1
ATOM 1264 C C . LEU A 1 168 ? 4.900 10.897 -3.413 1.00 92.06 168 LEU A C 1
ATOM 1266 O O . LEU A 1 168 ? 4.957 11.688 -4.351 1.00 92.06 168 LEU A O 1
ATOM 1270 N N . LEU A 1 169 ? 5.821 10.879 -2.446 1.00 89.62 169 LEU A N 1
ATOM 1271 C CA . LEU A 1 169 ? 6.975 11.783 -2.420 1.00 89.62 169 LEU A CA 1
ATOM 1272 C C . LEU A 1 169 ? 8.113 11.271 -3.310 1.00 89.62 169 LEU A C 1
ATOM 1274 O O . LEU A 1 169 ? 8.771 12.057 -3.995 1.00 89.62 169 LEU A O 1
ATOM 1278 N N . VAL A 1 170 ? 8.324 9.954 -3.324 1.00 88.06 170 VAL A N 1
ATOM 1279 C CA . VAL A 1 170 ? 9.349 9.302 -4.152 1.00 88.06 170 VAL A CA 1
ATOM 1280 C C . VAL A 1 170 ? 8.990 9.374 -5.632 1.00 88.06 170 VAL A C 1
ATOM 1282 O O . VAL A 1 170 ? 9.870 9.605 -6.451 1.00 88.06 170 VAL A O 1
ATOM 1285 N N . ALA A 1 171 ? 7.708 9.254 -5.979 1.00 88.62 171 ALA A N 1
ATOM 1286 C CA . ALA A 1 171 ? 7.220 9.251 -7.356 1.00 88.62 171 ALA A CA 1
ATOM 1287 C C . ALA A 1 171 ? 7.355 10.599 -8.082 1.00 88.62 171 ALA A C 1
ATOM 1289 O O . ALA A 1 171 ? 7.204 10.653 -9.300 1.00 88.62 171 ALA A O 1
ATOM 1290 N N . GLU A 1 172 ? 7.701 11.679 -7.370 1.00 86.25 172 GLU A N 1
ATOM 1291 C CA . GLU A 1 172 ? 8.205 12.908 -8.000 1.00 86.25 172 GLU A CA 1
ATOM 1292 C C . GLU A 1 172 ? 9.550 12.670 -8.742 1.00 86.25 172 GLU A C 1
ATOM 1294 O O . GLU A 1 172 ? 9.951 13.521 -9.530 1.00 86.25 172 GLU A O 1
ATOM 1299 N N . LEU A 1 173 ? 10.229 11.534 -8.484 1.00 70.19 173 LEU A N 1
ATOM 1300 C CA . LEU A 1 173 ? 11.454 10.991 -9.103 1.00 70.19 173 LEU A CA 1
ATOM 1301 C C . LEU A 1 173 ? 12.582 11.992 -9.373 1.00 70.19 173 LEU A C 1
ATOM 1303 O O . LEU A 1 173 ? 13.306 11.901 -10.351 1.00 70.19 173 LEU A O 1
ATOM 1307 N N . GLN A 1 174 ? 12.850 12.908 -8.457 1.00 66.69 174 GLN A N 1
ATOM 1308 C CA . GLN A 1 174 ? 13.978 13.834 -8.574 1.00 66.69 174 GLN A CA 1
ATOM 1309 C C . GLN A 1 174 ? 15.310 13.218 -8.102 1.00 66.69 174 GLN A C 1
ATOM 1311 O O . GLN A 1 174 ? 16.121 13.890 -7.463 1.00 66.69 174 GLN A O 1
ATOM 1316 N N . GLY A 1 175 ? 15.526 11.921 -8.342 1.00 70.56 175 GLY A N 1
ATOM 1317 C CA . GLY A 1 175 ? 16.704 11.205 -7.849 1.00 70.56 175 GLY A CA 1
ATOM 1318 C C . GLY A 1 175 ? 16.801 11.200 -6.318 1.00 70.56 175 GLY A C 1
ATOM 1319 O O . GLY A 1 175 ? 15.790 11.106 -5.609 1.00 70.56 175 GLY A O 1
ATOM 1320 N N . SER A 1 176 ? 18.018 11.401 -5.799 1.00 72.94 176 SER A N 1
ATOM 1321 C CA . SER A 1 176 ? 18.293 11.567 -4.363 1.00 72.94 176 SER A CA 1
ATOM 1322 C C . SER A 1 176 ? 17.445 12.653 -3.698 1.00 72.94 176 SER A C 1
ATOM 1324 O O . SER A 1 176 ? 17.121 12.525 -2.521 1.00 72.94 176 SER A O 1
ATOM 1326 N N . VAL A 1 177 ? 17.014 13.696 -4.421 1.00 79.00 177 VAL A N 1
ATOM 1327 C CA . VAL A 1 177 ? 16.191 14.776 -3.844 1.00 79.00 177 VAL A CA 1
ATOM 1328 C C . VAL A 1 177 ? 14.826 14.253 -3.399 1.00 79.00 177 VAL A C 1
ATOM 1330 O O . VAL A 1 177 ? 14.379 14.573 -2.298 1.00 79.00 177 VAL A O 1
ATOM 1333 N N . SER A 1 178 ? 14.170 13.419 -4.210 1.00 79.50 178 SER A N 1
ATOM 1334 C CA . SER A 1 178 ? 12.874 12.828 -3.850 1.00 79.50 178 SER A CA 1
ATOM 1335 C C . SER A 1 178 ? 13.002 11.847 -2.688 1.00 79.50 178 SER A C 1
ATOM 1337 O O . SER A 1 178 ? 12.174 11.876 -1.776 1.00 79.50 178 SER A O 1
ATOM 1339 N N . ALA A 1 179 ? 14.061 11.034 -2.665 1.00 80.88 179 ALA A N 1
ATOM 1340 C CA . ALA A 1 179 ? 14.319 10.109 -1.564 1.00 80.88 179 ALA A CA 1
ATOM 1341 C C . ALA A 1 179 ? 14.641 10.846 -0.250 1.00 80.88 179 ALA A C 1
ATOM 1343 O O . ALA A 1 179 ? 14.063 10.533 0.791 1.00 80.88 179 ALA A O 1
ATOM 1344 N N . GLN A 1 180 ? 15.474 11.892 -0.293 1.00 82.69 180 GLN A N 1
ATOM 1345 C CA . GLN A 1 180 ? 15.776 12.732 0.871 1.00 82.69 180 GLN A CA 1
ATOM 1346 C C . GLN A 1 180 ? 14.551 13.513 1.350 1.00 82.69 180 GLN A C 1
ATOM 1348 O O . GLN A 1 180 ? 14.322 13.624 2.553 1.00 82.69 180 GLN A O 1
ATOM 1353 N N . LYS A 1 181 ? 13.721 14.025 0.433 1.00 84.44 181 LYS A N 1
ATOM 1354 C CA . LYS A 1 181 ? 12.443 14.662 0.773 1.00 84.44 181 LYS A CA 1
ATOM 1355 C C . LYS A 1 181 ? 11.525 13.676 1.490 1.00 84.44 181 LYS A C 1
ATOM 1357 O O . LYS A 1 181 ? 11.008 14.011 2.552 1.00 84.44 181 LYS A O 1
ATOM 1362 N N . ALA A 1 182 ? 11.361 12.468 0.949 1.00 83.88 182 ALA A N 1
ATOM 1363 C CA . ALA A 1 182 ? 10.567 11.413 1.570 1.00 83.88 182 ALA A CA 1
ATOM 1364 C C . ALA A 1 182 ? 11.098 11.059 2.966 1.00 83.88 182 ALA A C 1
ATOM 1366 O O . ALA A 1 182 ? 10.331 11.040 3.924 1.00 83.88 182 ALA A O 1
ATOM 1367 N N . ARG A 1 183 ? 12.417 10.893 3.105 1.00 86.88 183 ARG A N 1
ATOM 1368 C CA . ARG A 1 183 ? 13.098 10.663 4.383 1.00 86.88 183 ARG A CA 1
ATOM 1369 C C . ARG A 1 183 ? 12.833 11.777 5.396 1.00 86.88 183 ARG A C 1
ATOM 1371 O O . ARG A 1 183 ? 12.411 11.495 6.513 1.00 86.88 183 ARG A O 1
ATOM 1378 N N . ASN A 1 184 ? 13.061 13.033 5.022 1.00 86.75 184 ASN A N 1
ATOM 1379 C CA . ASN A 1 184 ? 12.896 14.183 5.912 1.00 86.75 184 ASN A CA 1
ATOM 1380 C C . ASN A 1 184 ? 11.442 14.343 6.360 1.00 86.75 184 ASN A C 1
ATOM 1382 O O . ASN A 1 184 ? 11.171 14.621 7.527 1.00 86.75 184 ASN A O 1
ATOM 1386 N N . GLU A 1 185 ? 10.499 14.157 5.439 1.00 85.06 185 GLU A N 1
ATOM 1387 C CA . GLU A 1 185 ? 9.079 14.230 5.754 1.00 85.06 185 GLU A CA 1
ATOM 1388 C C . GLU A 1 185 ? 8.638 13.071 6.646 1.00 85.06 185 GLU A C 1
ATOM 1390 O O . GLU A 1 185 ? 7.918 13.312 7.613 1.00 85.06 185 GLU A O 1
ATOM 1395 N N . TYR A 1 186 ? 9.134 11.858 6.395 1.00 83.12 186 TYR A N 1
ATOM 1396 C CA . TYR A 1 186 ? 8.867 10.689 7.225 1.00 83.12 186 TYR A CA 1
ATOM 1397 C C . TYR A 1 186 ? 9.426 10.847 8.646 1.00 83.12 186 TYR A C 1
ATOM 1399 O O . TYR A 1 186 ? 8.696 10.648 9.610 1.00 83.12 186 TYR A O 1
ATOM 1407 N N . PHE A 1 187 ? 10.679 11.285 8.817 1.00 81.19 187 PHE A N 1
ATOM 1408 C CA . PHE A 1 187 ? 11.255 11.489 10.154 1.00 81.19 187 PHE A CA 1
ATOM 1409 C C . PHE A 1 187 ? 10.553 12.588 10.952 1.00 81.19 187 PHE A C 1
ATOM 1411 O O . PHE A 1 187 ? 10.396 12.456 12.160 1.00 81.19 187 PHE A O 1
ATOM 1418 N N . ARG A 1 188 ? 10.054 13.632 10.287 1.00 79.00 188 ARG A N 1
ATOM 1419 C CA . ARG A 1 188 ? 9.200 14.631 10.943 1.00 79.00 188 ARG A CA 1
ATOM 1420 C C . ARG A 1 188 ? 7.850 14.047 11.376 1.00 79.00 188 ARG A C 1
ATOM 1422 O O . ARG A 1 188 ? 7.303 14.480 12.374 1.00 79.00 188 ARG A O 1
ATOM 1429 N N . LEU A 1 189 ? 7.315 13.060 10.652 1.00 69.88 189 LEU A N 1
ATOM 1430 C CA . LEU A 1 189 ? 6.100 12.342 11.058 1.00 69.88 189 LEU A CA 1
ATOM 1431 C C . LEU A 1 189 ? 6.351 11.339 12.198 1.00 69.88 189 LEU A C 1
ATOM 1433 O O . LEU A 1 189 ? 5.405 10.976 12.883 1.00 69.88 189 LEU A O 1
ATOM 1437 N N . MET A 1 190 ? 7.595 10.897 12.414 1.00 63.62 190 MET A N 1
ATOM 1438 C CA . MET A 1 190 ? 7.972 9.928 13.458 1.00 63.62 190 MET A CA 1
ATOM 1439 C C . MET A 1 190 ? 8.005 10.510 14.880 1.00 63.62 190 MET A C 1
ATOM 1441 O O . MET A 1 190 ? 8.058 9.750 15.850 1.00 63.62 190 MET A O 1
ATOM 1445 N N . GLU A 1 191 ? 7.937 11.833 15.043 1.00 65.81 191 GLU A N 1
ATOM 1446 C CA . GLU A 1 191 ? 7.596 12.428 16.336 1.00 65.81 191 GLU A CA 1
ATOM 1447 C C . GLU A 1 191 ? 6.111 12.139 16.597 1.00 65.81 191 GLU A C 1
ATOM 1449 O O . GLU A 1 191 ? 5.238 12.783 16.032 1.00 65.81 191 GLU A O 1
ATOM 1454 N N . SER A 1 192 ? 5.809 11.119 17.401 1.00 53.62 192 SER A N 1
ATOM 1455 C CA . SER A 1 192 ? 4.506 10.434 17.454 1.00 53.62 192 SER A CA 1
ATOM 1456 C C . SER A 1 192 ? 3.257 11.313 17.599 1.00 53.62 192 SER A C 1
ATOM 1458 O O . SER A 1 192 ? 2.222 11.025 16.997 1.00 53.62 192 SER A O 1
ATOM 1460 N N . ARG A 1 193 ? 3.357 12.443 18.307 1.00 59.97 193 ARG A N 1
ATOM 1461 C CA . ARG A 1 193 ? 2.274 13.442 18.424 1.00 59.97 193 ARG A CA 1
ATOM 1462 C C . ARG A 1 193 ? 1.958 14.176 17.112 1.00 59.97 193 ARG A C 1
ATOM 1464 O O . ARG A 1 193 ? 0.989 14.925 17.050 1.00 59.97 193 ARG A O 1
ATOM 1471 N N . GLN A 1 194 ? 2.772 13.981 16.079 1.00 68.75 194 GLN A N 1
ATOM 1472 C CA . GLN A 1 194 ? 2.649 14.574 14.751 1.00 68.75 194 GLN A CA 1
ATOM 1473 C C . GLN A 1 194 ? 2.234 13.560 13.675 1.00 68.75 194 GLN A C 1
ATOM 1475 O O . GLN A 1 194 ? 2.083 13.957 12.521 1.00 68.75 194 GLN A O 1
ATOM 1480 N N . MET A 1 195 ? 2.039 12.275 14.004 1.00 74.44 195 MET A N 1
ATOM 1481 C CA . MET A 1 195 ? 1.589 11.274 13.025 1.00 74.44 195 MET A CA 1
ATOM 1482 C C . MET A 1 195 ? 0.062 11.172 12.977 1.00 74.44 195 MET A C 1
ATOM 1484 O O . MET A 1 195 ? -0.542 11.084 11.905 1.00 74.44 195 MET A O 1
ATOM 1488 N N . PHE A 1 196 ? -0.587 11.222 14.135 1.00 85.06 196 PHE A N 1
ATOM 1489 C CA . PHE A 1 196 ? -2.028 11.063 14.240 1.00 85.06 196 PHE A CA 1
ATOM 1490 C C . PHE A 1 196 ? -2.616 11.903 15.369 1.00 85.06 196 PHE A C 1
ATOM 1492 O O . PHE A 1 196 ? -1.962 12.214 16.358 1.00 85.06 196 PHE A O 1
ATOM 1499 N N . ASP A 1 197 ? -3.899 12.220 15.226 1.00 89.62 197 ASP A N 1
ATOM 1500 C CA . ASP A 1 197 ? -4.708 12.797 16.288 1.00 89.62 197 ASP A CA 1
ATOM 1501 C C . ASP A 1 197 ? -5.587 11.712 16.900 1.00 89.62 197 ASP A C 1
ATOM 1503 O O . ASP A 1 197 ? -6.389 11.091 16.196 1.00 89.62 197 ASP A O 1
ATOM 1507 N N . LEU A 1 198 ? -5.513 11.529 18.217 1.00 89.44 198 LEU A N 1
ATOM 1508 C CA . LEU A 1 198 ? -6.518 10.743 18.930 1.00 89.44 198 LEU A CA 1
ATOM 1509 C C . LEU A 1 198 ? -7.897 11.396 18.800 1.00 89.44 198 LEU A C 1
ATOM 1511 O O . LEU A 1 198 ? -8.032 12.626 18.877 1.00 89.44 198 LEU A O 1
ATOM 1515 N N . LYS A 1 199 ? -8.938 10.573 18.662 1.00 90.25 199 LYS A N 1
ATOM 1516 C CA . LYS A 1 199 ? -10.313 11.072 18.698 1.00 90.25 199 LYS A CA 1
ATOM 1517 C C . LYS A 1 199 ? -10.651 11.694 20.061 1.00 90.25 199 LYS A C 1
ATOM 1519 O O . LYS A 1 199 ? -10.135 11.234 21.081 1.00 90.25 199 LYS A O 1
ATOM 1524 N N . PRO A 1 200 ? -11.540 12.706 20.113 1.00 92.19 200 PRO A N 1
ATOM 1525 C CA . PRO A 1 200 ? -11.967 13.317 21.373 1.00 92.19 200 PRO A CA 1
ATOM 1526 C C . PRO A 1 200 ? -12.491 12.302 22.395 1.00 92.19 200 PRO A C 1
ATOM 1528 O O . PRO A 1 200 ? -12.225 12.436 23.584 1.00 92.19 200 PRO A O 1
ATOM 1531 N N . GLU A 1 201 ? -13.200 11.268 21.940 1.00 90.19 201 GLU A N 1
ATOM 1532 C CA . GLU A 1 201 ? -13.697 10.176 22.777 1.00 90.19 201 GLU A CA 1
ATOM 1533 C C . GLU A 1 201 ? -12.552 9.417 23.454 1.00 90.19 201 GLU A C 1
ATOM 1535 O O . GLU A 1 201 ? -12.579 9.233 24.667 1.00 90.19 201 GLU A O 1
ATOM 1540 N N . VAL A 1 202 ? -11.521 9.052 22.688 1.00 88.12 202 VAL A N 1
ATOM 1541 C CA . VAL A 1 202 ? -10.338 8.341 23.193 1.00 88.12 202 VAL A CA 1
ATOM 1542 C C . VAL A 1 202 ? -9.546 9.227 24.151 1.00 88.12 202 VAL A C 1
ATOM 1544 O O . VAL A 1 202 ? -9.185 8.781 25.235 1.00 88.12 202 VAL A O 1
ATOM 1547 N N . LYS A 1 203 ? -9.363 10.513 23.816 1.00 91.38 203 LYS A N 1
ATOM 1548 C CA . LYS A 1 203 ? -8.724 11.492 24.713 1.00 91.38 203 LYS A CA 1
ATOM 1549 C C . LYS A 1 203 ? -9.459 11.603 26.050 1.00 91.38 203 LYS A C 1
ATOM 1551 O O . LYS A 1 203 ? -8.809 11.624 27.086 1.00 91.38 203 LYS A O 1
ATOM 1556 N N . ARG A 1 204 ? -10.798 11.627 26.047 1.00 91.81 204 ARG A N 1
ATOM 1557 C CA . ARG A 1 204 ? -11.606 11.649 27.281 1.00 91.81 204 ARG A CA 1
ATOM 1558 C C . ARG A 1 204 ? -11.476 10.369 28.102 1.00 91.81 204 ARG A C 1
ATOM 1560 O O . ARG A 1 204 ? -11.594 10.429 29.319 1.00 91.81 204 ARG A O 1
ATOM 1567 N N . ILE A 1 205 ? -11.288 9.213 27.465 1.00 85.31 205 ILE A N 1
ATOM 1568 C CA . ILE A 1 205 ? -11.035 7.958 28.185 1.00 85.31 205 ILE A CA 1
ATOM 1569 C C . ILE A 1 205 ? -9.659 8.013 28.851 1.00 85.31 205 ILE A C 1
ATOM 1571 O O . ILE A 1 205 ? -9.571 7.805 30.054 1.00 85.31 205 ILE A O 1
ATOM 1575 N N . ILE A 1 206 ? -8.622 8.407 28.111 1.00 85.56 206 ILE A N 1
ATOM 1576 C CA . ILE A 1 206 ? -7.262 8.561 28.649 1.00 85.56 206 ILE A CA 1
ATOM 1577 C C . ILE A 1 206 ? -7.220 9.584 29.791 1.00 85.56 206 ILE A C 1
ATOM 1579 O O . ILE A 1 206 ? -6.616 9.331 30.821 1.00 85.56 206 ILE A O 1
ATOM 1583 N N . GLN A 1 207 ? -7.910 10.717 29.659 1.00 90.12 207 GLN A N 1
ATOM 1584 C CA . GLN A 1 207 ? -7.975 11.732 30.718 1.00 90.12 207 GLN A CA 1
ATOM 1585 C C . GLN A 1 207 ? -8.638 11.224 32.003 1.00 90.12 207 GLN A C 1
ATOM 1587 O O . GLN A 1 207 ? -8.268 11.671 33.085 1.00 90.12 207 GLN A O 1
ATOM 1592 N N . ARG A 1 208 ? -9.629 10.331 31.887 1.00 90.56 208 ARG A N 1
ATOM 1593 C CA . ARG A 1 208 ? -10.294 9.705 33.039 1.00 90.56 208 ARG A CA 1
ATOM 1594 C C . ARG A 1 208 ? -9.442 8.599 33.646 1.00 90.56 208 ARG A C 1
ATOM 1596 O O . ARG A 1 208 ? -9.468 8.443 34.853 1.00 90.56 208 ARG A O 1
ATOM 1603 N N . THR A 1 209 ? -8.670 7.894 32.823 1.00 84.19 209 THR A N 1
ATOM 1604 C CA . THR A 1 209 ? -7.855 6.751 33.241 1.00 84.19 209 THR A CA 1
ATOM 1605 C C . THR A 1 209 ? -6.436 6.885 32.662 1.00 84.19 209 THR A C 1
ATOM 1607 O O . THR A 1 209 ? -6.104 6.206 31.686 1.00 84.19 209 THR A O 1
ATOM 1610 N N . PRO A 1 210 ? -5.579 7.762 33.235 1.00 83.38 210 PRO A N 1
ATOM 1611 C CA . PRO A 1 210 ? -4.274 8.121 32.656 1.00 83.38 210 PRO A CA 1
ATOM 1612 C C . PRO A 1 210 ? -3.314 6.947 32.457 1.00 83.38 210 PRO A C 1
ATOM 1614 O O . PRO A 1 210 ? -2.492 6.970 31.547 1.00 83.38 210 PRO A O 1
ATOM 1617 N N . ILE A 1 211 ? -3.457 5.880 33.248 1.00 76.31 211 ILE A N 1
ATOM 1618 C CA . ILE A 1 211 ? -2.671 4.645 33.104 1.00 76.31 211 ILE A CA 1
ATOM 1619 C C . ILE A 1 211 ? -2.869 3.951 31.741 1.00 76.31 211 ILE A C 1
ATOM 1621 O O . ILE A 1 211 ? -2.060 3.117 31.350 1.00 76.31 211 ILE A O 1
ATOM 1625 N N . LEU A 1 212 ? -3.919 4.309 30.990 1.00 71.69 212 LEU A N 1
ATOM 1626 C CA . LEU A 1 212 ? -4.153 3.828 29.627 1.00 71.69 212 LEU A CA 1
ATOM 1627 C C . LEU A 1 212 ? -3.395 4.610 28.550 1.00 71.69 212 LEU A C 1
ATOM 1629 O O . LEU A 1 212 ? -3.349 4.143 27.413 1.00 71.69 212 LEU A O 1
ATOM 1633 N N . GLU A 1 213 ? -2.822 5.777 28.866 1.00 80.94 213 GLU A N 1
ATOM 1634 C CA . GLU A 1 213 ? -2.131 6.610 27.876 1.00 80.94 213 GLU A CA 1
ATOM 1635 C C . GLU A 1 213 ? -0.971 5.854 27.230 1.00 80.94 213 GLU A C 1
ATOM 1637 O O . GLU A 1 213 ? -0.965 5.681 26.015 1.00 80.94 213 GLU A O 1
ATOM 1642 N N . GLU A 1 214 ? -0.042 5.344 28.038 1.00 72.50 214 GLU A N 1
ATOM 1643 C CA . GLU A 1 214 ? 1.152 4.642 27.557 1.00 72.50 214 GLU A CA 1
ATOM 1644 C C . GLU A 1 214 ? 0.825 3.367 26.758 1.00 72.50 214 GLU A C 1
ATOM 1646 O O . GLU A 1 214 ? 1.320 3.234 25.643 1.00 72.50 214 GLU A O 1
ATOM 1651 N N . PRO A 1 215 ? -0.063 2.454 27.204 1.00 66.88 215 PRO A N 1
ATOM 1652 C CA . PRO A 1 215 ? -0.455 1.295 26.399 1.00 66.88 215 PRO A CA 1
ATOM 1653 C C . PRO A 1 215 ? -1.090 1.663 25.051 1.00 66.88 215 PRO A C 1
ATOM 1655 O O . PRO A 1 215 ? -0.779 1.050 24.027 1.00 66.88 215 PRO A O 1
ATOM 1658 N N . ILE A 1 216 ? -1.980 2.663 25.031 1.00 72.38 216 ILE A N 1
ATOM 1659 C CA . ILE A 1 216 ? -2.648 3.103 23.800 1.00 72.38 216 ILE A CA 1
ATOM 1660 C C . ILE A 1 216 ? -1.635 3.767 22.869 1.00 72.38 216 ILE A C 1
ATOM 1662 O O . ILE A 1 216 ? -1.583 3.437 21.684 1.00 72.38 216 ILE A O 1
ATOM 1666 N N . MET A 1 217 ? -0.819 4.684 23.389 1.00 75.94 217 MET A N 1
ATOM 1667 C CA . MET A 1 217 ? 0.188 5.388 22.602 1.00 75.94 217 MET A CA 1
ATOM 1668 C C . MET A 1 217 ? 1.276 4.430 22.120 1.00 75.94 217 MET A C 1
ATOM 1670 O O . MET A 1 217 ? 1.568 4.420 20.932 1.00 75.94 217 MET A O 1
ATOM 1674 N N . GLY A 1 218 ? 1.786 3.542 22.970 1.00 68.38 218 GLY A N 1
ATOM 1675 C CA . GLY A 1 218 ? 2.771 2.525 22.609 1.00 68.38 218 GLY A CA 1
ATOM 1676 C C . GLY A 1 218 ? 2.285 1.580 21.507 1.00 68.38 218 GLY A C 1
ATOM 1677 O O . GLY A 1 218 ? 3.051 1.257 20.595 1.00 68.38 218 GLY A O 1
ATOM 1678 N N . PHE A 1 219 ? 1.004 1.192 21.527 1.00 67.31 219 PHE A N 1
ATOM 1679 C CA . PHE A 1 219 ? 0.387 0.420 20.445 1.00 67.31 219 PHE A CA 1
ATOM 1680 C C . PHE A 1 219 ? 0.293 1.226 19.140 1.00 67.31 219 PHE A C 1
ATOM 1682 O O . PHE A 1 219 ? 0.723 0.753 18.088 1.00 67.31 219 PHE A O 1
ATOM 1689 N N . LEU A 1 220 ? -0.226 2.457 19.197 1.00 69.56 220 LEU A N 1
ATOM 1690 C CA . LEU A 1 220 ? -0.377 3.325 18.021 1.00 69.56 220 LEU A CA 1
ATOM 1691 C C . LEU A 1 220 ? 0.965 3.733 17.400 1.00 69.56 220 LEU A C 1
ATOM 1693 O O . LEU A 1 220 ? 1.070 3.916 16.190 1.00 69.56 220 LEU A O 1
ATOM 1697 N N . GLU A 1 221 ? 1.992 3.871 18.228 1.00 67.75 221 GLU A N 1
ATOM 1698 C CA . GLU A 1 221 ? 3.352 4.207 17.826 1.00 67.75 221 GLU A CA 1
ATOM 1699 C C . GLU A 1 221 ? 4.149 2.980 17.370 1.00 67.75 221 GLU A C 1
ATOM 1701 O O . GLU A 1 221 ? 5.303 3.123 16.976 1.00 67.75 221 GLU A O 1
ATOM 1706 N N . GLY A 1 222 ? 3.594 1.766 17.459 1.00 60.47 222 GLY A N 1
ATOM 1707 C CA . GLY A 1 222 ? 4.352 0.533 17.227 1.00 60.47 222 GLY A CA 1
ATOM 1708 C C . GLY A 1 222 ? 5.595 0.412 18.125 1.00 60.47 222 GLY A C 1
ATOM 1709 O O . GLY A 1 222 ? 6.536 -0.304 17.779 1.00 60.47 222 GLY A O 1
ATOM 1710 N N . ARG A 1 223 ? 5.613 1.138 19.255 1.00 54.59 223 ARG A N 1
ATOM 1711 C CA . ARG A 1 223 ? 6.710 1.227 20.228 1.00 54.59 223 ARG A CA 1
ATOM 1712 C C . ARG A 1 223 ? 6.653 0.155 21.298 1.00 54.59 223 ARG A C 1
ATOM 1714 O O . ARG A 1 223 ? 7.521 0.172 22.155 1.00 54.59 223 ARG A O 1
ATOM 1721 N N . SER A 1 224 ? 5.702 -0.780 21.247 1.00 50.28 224 SER A N 1
ATOM 1722 C CA . SER A 1 224 ? 5.659 -1.930 22.154 1.00 50.28 224 SER A CA 1
ATOM 1723 C C . SER A 1 224 ? 6.966 -2.736 22.055 1.00 50.28 224 SER A C 1
ATOM 1725 O O . SER A 1 224 ? 7.117 -3.649 21.234 1.00 50.28 224 SER A O 1
ATOM 1727 N N . SER A 1 225 ? 7.952 -2.321 22.844 1.00 39.00 225 SER A N 1
ATOM 1728 C CA . SER A 1 225 ? 9.207 -2.995 23.102 1.00 39.00 225 SER A CA 1
ATOM 1729 C C . SER A 1 225 ? 8.947 -4.046 24.183 1.00 39.00 225 SER A C 1
ATOM 1731 O O . SER A 1 225 ? 7.988 -3.933 24.947 1.00 39.00 225 SER A O 1
ATOM 1733 N N . GLU A 1 226 ? 9.761 -5.102 24.226 1.00 37.94 226 GLU A N 1
ATOM 1734 C CA . GLU A 1 226 ? 9.641 -6.155 25.248 1.00 37.94 226 GLU A CA 1
ATOM 1735 C C . GLU A 1 226 ? 9.707 -5.571 26.674 1.00 37.94 226 GLU A C 1
ATOM 1737 O O . GLU A 1 226 ? 8.982 -6.041 27.542 1.00 37.94 226 GLU A O 1
ATOM 1742 N N . ARG A 1 227 ? 10.459 -4.476 26.882 1.00 35.16 227 ARG A N 1
ATOM 1743 C CA . ARG A 1 227 ? 10.719 -3.884 28.205 1.00 35.16 227 ARG A CA 1
ATOM 1744 C C . ARG A 1 227 ? 9.566 -3.077 28.804 1.00 35.16 227 ARG A C 1
ATOM 1746 O O . ARG A 1 227 ? 9.290 -3.238 29.986 1.00 35.16 227 ARG A O 1
ATOM 1753 N N . ASP A 1 228 ? 8.871 -2.252 28.021 1.00 39.62 228 ASP A N 1
ATOM 1754 C CA . ASP A 1 228 ? 7.853 -1.335 28.579 1.00 39.62 228 ASP A CA 1
ATOM 1755 C C . ASP A 1 228 ? 6.595 -2.081 29.058 1.00 39.62 228 ASP A C 1
ATOM 1757 O O . ASP A 1 228 ? 5.885 -1.639 29.958 1.00 39.62 228 ASP A O 1
ATOM 1761 N N . PHE A 1 229 ? 6.337 -3.259 28.482 1.00 35.69 229 PHE A N 1
ATOM 1762 C CA . PHE A 1 229 ? 5.283 -4.164 28.936 1.00 35.69 229 PHE A CA 1
ATOM 1763 C C . PHE A 1 229 ? 5.771 -5.199 29.958 1.00 35.69 229 PHE A C 1
ATOM 1765 O O . PHE A 1 229 ? 4.950 -5.681 30.720 1.00 35.69 229 PHE A O 1
ATOM 1772 N N . GLU A 1 230 ? 7.063 -5.542 29.998 1.00 34.50 230 GLU A N 1
ATOM 1773 C CA . GLU A 1 230 ? 7.659 -6.343 31.084 1.00 34.50 230 GLU A CA 1
ATOM 1774 C C . GLU A 1 230 ? 7.593 -5.609 32.428 1.00 34.50 230 GLU A C 1
ATOM 1776 O O . GLU A 1 230 ? 7.240 -6.211 33.435 1.00 34.50 230 GLU A O 1
ATOM 1781 N N . GLU A 1 231 ? 7.841 -4.296 32.456 1.00 36.50 231 GLU A N 1
ATOM 1782 C CA . GLU A 1 231 ? 7.687 -3.490 33.680 1.00 36.50 231 GLU A CA 1
ATOM 1783 C C . GLU A 1 231 ? 6.212 -3.299 34.085 1.00 36.50 231 GLU A C 1
ATOM 1785 O O . GLU A 1 231 ? 5.898 -3.194 35.271 1.00 36.50 231 GLU A O 1
ATOM 1790 N N . LEU A 1 232 ? 5.293 -3.330 33.113 1.00 36.78 232 LEU A N 1
ATOM 1791 C CA . LEU A 1 232 ? 3.842 -3.419 33.322 1.00 36.78 232 LEU A CA 1
ATOM 1792 C C . LEU A 1 232 ? 3.355 -4.866 33.536 1.00 36.78 232 LEU A C 1
ATOM 1794 O O . LEU A 1 232 ? 2.154 -5.084 33.573 1.00 36.78 232 LEU A O 1
ATOM 1798 N N . VAL A 1 233 ? 4.226 -5.873 33.626 1.00 34.41 233 VAL A N 1
ATOM 1799 C CA . VAL A 1 233 ? 3.859 -7.285 33.842 1.00 34.41 233 VAL A CA 1
ATOM 1800 C C . VAL A 1 233 ? 4.866 -7.879 34.830 1.00 34.41 233 VAL A C 1
ATOM 1802 O O . VAL A 1 233 ? 5.781 -8.606 34.459 1.00 34.41 233 VAL A O 1
ATOM 1805 N N . ILE A 1 234 ? 4.714 -7.561 36.117 1.00 29.83 234 ILE A N 1
ATOM 1806 C CA . ILE A 1 234 ? 5.533 -8.174 37.172 1.00 29.83 234 ILE A CA 1
ATOM 1807 C C . ILE A 1 234 ? 5.152 -9.663 37.345 1.00 29.83 234 ILE A C 1
ATOM 1809 O O . ILE A 1 234 ? 4.031 -9.996 37.724 1.00 29.83 234 ILE A O 1
ATOM 1813 N N . ASP A 1 235 ? 6.124 -10.522 37.026 1.00 30.14 235 ASP A N 1
ATOM 1814 C CA . ASP A 1 235 ? 6.519 -11.876 37.481 1.00 30.14 235 ASP A CA 1
ATOM 1815 C C . ASP A 1 235 ? 5.537 -12.985 37.945 1.00 30.14 235 ASP A C 1
ATOM 1817 O O . ASP A 1 235 ? 6.015 -14.096 38.177 1.00 30.14 235 ASP A O 1
ATOM 1821 N N . GLU A 1 236 ? 4.211 -12.813 38.035 1.00 31.33 236 GLU A N 1
ATOM 1822 C CA . GLU A 1 236 ? 3.377 -13.830 38.729 1.00 31.33 236 GLU A CA 1
ATOM 1823 C C . GLU A 1 236 ? 2.261 -14.545 37.947 1.00 31.33 236 GLU A C 1
ATOM 1825 O O . GLU A 1 236 ? 1.538 -15.348 38.535 1.00 31.33 236 GLU A O 1
ATOM 1830 N N . PHE A 1 237 ? 2.129 -14.374 36.627 1.00 33.44 237 PHE A N 1
ATOM 1831 C CA . PHE A 1 237 ? 1.050 -15.047 35.885 1.00 33.44 237 PHE A CA 1
ATOM 1832 C C . PHE A 1 237 ? 1.523 -16.059 34.835 1.00 33.44 237 PHE A C 1
ATOM 1834 O O . PHE A 1 237 ? 1.984 -15.727 33.744 1.00 33.44 237 PHE A O 1
ATOM 1841 N N . VAL A 1 238 ? 1.314 -17.339 35.159 1.00 31.33 238 VAL A N 1
ATOM 1842 C CA . VAL A 1 238 ? 1.322 -18.459 34.210 1.00 31.33 238 VAL A CA 1
ATOM 1843 C C . VAL A 1 238 ? 0.134 -18.286 33.261 1.00 31.33 238 VAL A C 1
ATOM 1845 O O . VAL A 1 238 ? -1.017 -18.468 33.651 1.00 31.33 238 VAL A O 1
ATOM 1848 N N . VAL A 1 239 ? 0.406 -17.921 32.010 1.00 36.28 239 VAL A N 1
ATOM 1849 C CA . VAL A 1 239 ? -0.625 -17.787 30.971 1.00 36.28 239 VAL A CA 1
ATOM 1850 C C . VAL A 1 239 ? -1.139 -19.180 30.592 1.00 36.28 239 VAL A C 1
ATOM 1852 O O . VAL A 1 239 ? -0.379 -20.012 30.096 1.00 36.28 239 VAL A O 1
ATOM 1855 N N . ASP A 1 240 ? -2.426 -19.449 30.823 1.00 34.12 240 ASP A N 1
ATOM 1856 C CA . ASP A 1 240 ? -3.072 -20.695 30.401 1.00 34.12 240 ASP A CA 1
ATOM 1857 C C . ASP A 1 240 ? -3.569 -20.625 28.938 1.00 34.12 240 ASP A C 1
ATOM 1859 O O . ASP A 1 240 ? -3.691 -19.558 28.327 1.00 34.12 240 ASP A O 1
ATOM 1863 N N . ALA A 1 241 ? -3.894 -21.782 28.355 1.00 32.78 241 ALA A N 1
ATOM 1864 C CA . ALA A 1 241 ? -4.371 -21.880 26.973 1.00 32.78 241 ALA A CA 1
ATOM 1865 C C . ALA A 1 241 ? -5.717 -21.163 26.717 1.00 32.78 241 ALA A C 1
ATOM 1867 O O . ALA A 1 241 ? -6.000 -20.782 25.578 1.00 32.78 241 ALA A O 1
ATOM 1868 N N . LYS A 1 242 ? -6.547 -20.938 27.747 1.00 34.38 242 LYS A N 1
ATOM 1869 C CA . LYS A 1 242 ? -7.823 -20.213 27.607 1.00 34.38 242 LYS A CA 1
ATOM 1870 C C . LYS A 1 242 ? -7.596 -18.718 27.400 1.00 34.38 242 LYS A C 1
ATOM 1872 O O . LYS A 1 242 ? -8.336 -18.087 26.647 1.00 34.38 242 LYS A O 1
ATOM 1877 N N . THR A 1 243 ? -6.549 -18.172 28.008 1.00 38.88 243 THR A N 1
ATOM 1878 C CA . THR A 1 243 ? -6.176 -16.754 27.915 1.00 38.88 243 THR A CA 1
ATOM 1879 C C . THR A 1 243 ? -5.708 -16.381 26.501 1.00 38.88 243 THR A C 1
ATOM 1881 O O . THR A 1 243 ? -6.073 -15.334 25.964 1.00 38.88 243 THR A O 1
ATOM 1884 N N . ILE A 1 244 ? -4.979 -17.285 25.838 1.00 35.97 244 ILE A N 1
ATOM 1885 C CA . ILE A 1 244 ? -4.582 -17.144 24.425 1.00 35.97 244 ILE A CA 1
ATOM 1886 C C . ILE A 1 244 ? -5.816 -17.193 23.507 1.00 35.97 244 ILE A C 1
ATOM 1888 O O . ILE A 1 244 ? -5.950 -16.369 22.600 1.00 35.97 244 ILE A O 1
ATOM 1892 N N . GLY A 1 245 ? -6.757 -18.106 23.779 1.00 30.20 245 GLY A N 1
ATOM 1893 C CA . GLY A 1 245 ? -8.007 -18.236 23.023 1.00 30.20 245 GLY A CA 1
ATOM 1894 C C . GLY A 1 245 ? -8.906 -16.997 23.101 1.00 30.20 245 GLY A C 1
ATOM 1895 O O . GLY A 1 245 ? -9.435 -16.560 22.080 1.00 30.20 245 GLY A O 1
ATOM 1896 N N . LEU A 1 246 ? -9.025 -16.377 24.280 1.00 36.19 246 LEU A N 1
ATOM 1897 C CA . LEU A 1 246 ? -9.793 -15.137 24.460 1.00 36.19 246 LEU A CA 1
ATOM 1898 C C . LEU A 1 246 ? -9.177 -13.948 23.703 1.00 36.19 246 LEU A C 1
ATOM 1900 O O . LEU A 1 246 ? -9.893 -13.059 23.254 1.00 36.19 246 LEU A O 1
ATOM 1904 N N . THR A 1 247 ? -7.854 -13.947 23.542 1.00 38.59 247 THR A N 1
ATOM 1905 C CA . THR A 1 247 ? -7.096 -12.868 22.891 1.00 38.59 247 THR A CA 1
ATOM 1906 C C . THR A 1 247 ? -7.209 -12.940 21.371 1.00 38.59 247 THR A C 1
ATOM 1908 O O . THR A 1 247 ? -7.478 -11.931 20.725 1.00 38.59 247 THR A O 1
ATOM 1911 N N . LEU A 1 248 ? -7.087 -14.143 20.800 1.00 31.95 248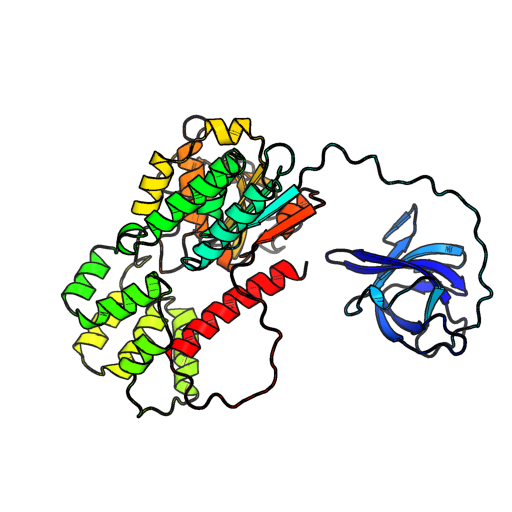 LEU A N 1
ATOM 1912 C CA . LEU A 1 248 ? -7.384 -14.404 19.388 1.00 31.95 248 LEU A CA 1
ATOM 1913 C C . LEU A 1 248 ? -8.847 -14.071 19.066 1.00 31.95 248 LEU A C 1
ATOM 1915 O O . LEU A 1 248 ? -9.122 -13.395 18.078 1.00 31.95 248 LEU A O 1
ATOM 1919 N N . ALA A 1 249 ? -9.778 -14.451 19.946 1.00 32.84 249 ALA A N 1
ATOM 1920 C CA . ALA A 1 249 ? -11.180 -14.067 19.820 1.00 32.84 249 ALA A CA 1
ATOM 1921 C C . ALA A 1 249 ? -11.388 -12.546 19.953 1.00 32.84 249 ALA A C 1
ATOM 1923 O O . ALA A 1 249 ? -12.194 -11.986 19.223 1.00 32.84 249 ALA A O 1
ATOM 1924 N N . GLY A 1 250 ? -10.645 -11.855 20.824 1.00 37.09 250 GLY A N 1
ATOM 1925 C CA . GLY A 1 250 ? -10.681 -10.395 20.974 1.00 37.09 250 GLY A CA 1
ATOM 1926 C C . GLY A 1 250 ? -10.119 -9.638 19.766 1.00 37.09 250 GLY A C 1
ATOM 1927 O O . GLY A 1 250 ? -10.652 -8.592 19.407 1.00 37.09 250 GLY A O 1
ATOM 1928 N N . LEU A 1 251 ? -9.106 -10.191 19.095 1.00 37.16 251 LEU A N 1
ATOM 1929 C CA . LEU A 1 251 ? -8.581 -9.708 17.811 1.00 37.16 251 LEU A CA 1
ATOM 1930 C C . LEU A 1 251 ? -9.624 -9.846 16.692 1.00 37.16 251 LEU A C 1
ATOM 1932 O O . LEU A 1 251 ? -9.828 -8.911 15.922 1.00 37.16 251 LEU A O 1
ATOM 1936 N N . VAL A 1 252 ? -10.312 -10.991 16.646 1.00 33.62 252 VAL A N 1
ATOM 1937 C CA . VAL A 1 252 ? -11.330 -11.311 15.632 1.00 33.62 252 VAL A CA 1
ATOM 1938 C C . VAL A 1 252 ? -12.654 -10.570 15.877 1.00 33.62 252 VAL A C 1
ATOM 1940 O O . VAL A 1 252 ? -13.290 -10.132 14.925 1.00 33.62 252 VAL A O 1
ATOM 1943 N N . ALA A 1 253 ? -13.071 -10.394 17.135 1.00 31.41 253 ALA A N 1
ATOM 1944 C CA . ALA A 1 253 ? -14.370 -9.816 17.496 1.00 31.41 253 ALA A CA 1
ATOM 1945 C C . ALA A 1 253 ? -14.313 -8.328 17.888 1.00 31.41 253 ALA A C 1
ATOM 1947 O O . ALA A 1 253 ? -15.315 -7.627 17.764 1.00 31.41 253 ALA A O 1
ATOM 1948 N N . GLY A 1 254 ? -13.169 -7.838 18.376 1.00 35.72 254 GLY A N 1
ATOM 1949 C CA . GLY A 1 254 ? -13.002 -6.481 18.909 1.00 35.72 254 GLY A CA 1
ATOM 1950 C C . GLY A 1 254 ? -11.892 -5.664 18.246 1.00 35.72 254 GLY A C 1
ATOM 1951 O O . GLY A 1 254 ? -11.700 -4.508 18.615 1.00 35.72 254 GLY A O 1
ATOM 1952 N N . GLY A 1 255 ? -11.149 -6.218 17.283 1.00 49.19 255 GLY A N 1
ATOM 1953 C CA . GLY A 1 255 ? -10.046 -5.522 16.616 1.00 49.19 255 GLY A CA 1
ATOM 1954 C C . GLY A 1 255 ? -8.951 -5.051 17.596 1.00 49.19 255 GLY A C 1
ATOM 1955 O O . GLY A 1 255 ? -8.703 -5.711 18.608 1.00 49.19 255 GLY A O 1
ATOM 1956 N N . PRO A 1 256 ? -8.286 -3.903 17.357 1.00 45.62 256 PRO A N 1
ATOM 1957 C CA . PRO A 1 256 ? -7.206 -3.412 18.224 1.00 45.62 256 PRO A CA 1
ATOM 1958 C C . PRO A 1 256 ? -7.658 -3.129 19.669 1.00 45.62 256 PRO A C 1
ATOM 1960 O O . PRO A 1 256 ? -6.844 -3.151 20.591 1.00 45.62 256 PRO A O 1
ATOM 1963 N N . TYR A 1 257 ? -8.959 -2.928 19.894 1.00 45.97 257 TYR A N 1
ATOM 1964 C CA . TYR A 1 257 ? -9.546 -2.732 21.220 1.00 45.97 257 TYR A CA 1
ATOM 1965 C C . TYR A 1 257 ? -9.483 -3.999 22.087 1.00 45.97 257 TYR A C 1
ATOM 1967 O O . TYR A 1 257 ? -9.321 -3.903 23.303 1.00 45.97 257 TYR A O 1
ATOM 1975 N N . GLY A 1 258 ? -9.564 -5.183 21.468 1.00 50.31 258 GLY A N 1
ATOM 1976 C CA . GLY A 1 258 ? -9.430 -6.467 22.158 1.00 50.31 258 GLY A CA 1
ATOM 1977 C C . GLY A 1 258 ? -8.008 -6.726 22.659 1.00 50.31 258 GLY A C 1
ATOM 1978 O O . GLY A 1 258 ? -7.838 -7.281 23.741 1.00 50.31 258 GLY A O 1
ATOM 1979 N N . LEU A 1 259 ? -6.991 -6.256 21.925 1.00 51.16 259 LEU A N 1
ATOM 1980 C CA . LEU A 1 259 ? -5.582 -6.351 22.329 1.00 51.16 259 LEU A CA 1
ATOM 1981 C C . LEU A 1 259 ? -5.271 -5.467 23.539 1.00 51.16 259 LEU A C 1
ATOM 1983 O O . LEU A 1 259 ? -4.684 -5.933 24.512 1.00 51.16 259 LEU A O 1
ATOM 1987 N N . ILE A 1 260 ? -5.714 -4.209 23.498 1.00 51.53 260 ILE A N 1
ATOM 1988 C CA . ILE A 1 260 ? -5.540 -3.257 24.604 1.00 51.53 260 ILE A CA 1
ATOM 1989 C C . ILE A 1 260 ? -6.313 -3.751 25.839 1.00 51.53 260 ILE A C 1
ATOM 1991 O O . ILE A 1 260 ? -5.773 -3.783 26.943 1.00 51.53 260 ILE A O 1
ATOM 1995 N N . GLY A 1 261 ? -7.557 -4.203 25.650 1.00 47.41 261 GLY A N 1
ATOM 1996 C CA . GLY A 1 261 ? -8.417 -4.679 26.731 1.00 47.41 261 GLY A CA 1
ATOM 1997 C C . GLY A 1 261 ? -7.941 -5.964 27.410 1.00 47.41 261 GLY A C 1
ATOM 1998 O O . GLY A 1 261 ? -7.995 -6.052 28.635 1.00 47.41 261 GLY A O 1
ATOM 1999 N N . ALA A 1 262 ? -7.449 -6.946 26.649 1.00 50.81 262 ALA A N 1
ATOM 2000 C CA . ALA A 1 262 ? -6.962 -8.201 27.217 1.00 50.81 262 ALA A CA 1
ATOM 2001 C C . ALA A 1 262 ? -5.631 -8.022 27.971 1.00 50.81 262 ALA A C 1
ATOM 2003 O O . ALA A 1 262 ? -5.474 -8.597 29.045 1.00 50.81 262 ALA A O 1
ATOM 2004 N N . GLY A 1 263 ? -4.722 -7.167 27.485 1.00 50.53 263 GLY A N 1
ATOM 2005 C CA . GLY A 1 263 ? -3.463 -6.880 28.183 1.00 50.53 263 GLY A CA 1
ATOM 2006 C C . GLY A 1 263 ? -3.666 -6.141 29.511 1.00 50.53 263 GLY A C 1
ATOM 2007 O O . GLY A 1 263 ? -3.048 -6.479 30.514 1.00 50.53 263 GLY A O 1
ATOM 2008 N N . LEU A 1 264 ? -4.579 -5.166 29.546 1.00 47.53 264 LEU A N 1
ATOM 2009 C CA . LEU A 1 264 ? -4.825 -4.329 30.729 1.00 47.53 264 LEU A CA 1
ATOM 2010 C C . LEU A 1 264 ? -5.804 -4.941 31.735 1.00 47.53 264 LEU A C 1
ATOM 2012 O O . LEU A 1 264 ? -5.636 -4.764 32.943 1.00 47.53 264 LEU A O 1
ATOM 2016 N N . GLY A 1 265 ? -6.811 -5.677 31.255 1.00 47.41 265 GLY A N 1
ATOM 2017 C CA . GLY A 1 265 ? -7.790 -6.362 32.101 1.00 47.41 265 GLY A CA 1
ATOM 2018 C C . GLY A 1 265 ? -7.179 -7.483 32.946 1.00 47.41 265 GLY A C 1
ATOM 2019 O O . GLY A 1 265 ? -7.671 -7.746 34.041 1.00 47.41 265 GLY A O 1
ATOM 2020 N N . LEU A 1 266 ? -6.089 -8.093 32.467 1.00 49.41 266 LEU A N 1
ATOM 2021 C CA . LEU A 1 266 ? -5.289 -9.060 33.224 1.00 49.41 266 LEU A CA 1
ATOM 2022 C C . LEU A 1 266 ? -4.362 -8.386 34.247 1.00 49.41 266 LEU A C 1
ATOM 2024 O O . LEU A 1 266 ? -4.094 -8.977 35.287 1.00 49.41 266 LEU A O 1
ATOM 2028 N N . TYR A 1 267 ? -3.895 -7.164 33.968 1.00 46.97 267 TYR A N 1
ATOM 2029 C CA . TYR A 1 267 ? -2.874 -6.498 34.779 1.00 46.97 267 TYR A CA 1
ATOM 2030 C C . TYR A 1 267 ? -3.440 -5.716 35.970 1.00 46.97 267 TYR A C 1
ATOM 2032 O O . TYR A 1 267 ? -2.910 -5.812 37.072 1.00 46.97 267 TYR A O 1
ATOM 2040 N N . LEU A 1 268 ? -4.512 -4.940 35.776 1.00 53.75 268 LEU A N 1
ATOM 2041 C CA . LEU A 1 268 ? -4.902 -3.948 36.786 1.00 53.75 268 LEU A CA 1
ATOM 2042 C C . LEU A 1 268 ? -6.118 -4.327 37.626 1.00 53.75 268 LEU A C 1
ATOM 2044 O O . LEU A 1 268 ? -6.271 -3.751 38.691 1.00 53.75 268 LEU A O 1
ATOM 2048 N N . ASN A 1 269 ? -6.956 -5.282 37.202 1.00 59.06 269 ASN A N 1
ATOM 2049 C CA . ASN A 1 269 ? -8.186 -5.751 37.876 1.00 59.06 269 ASN A CA 1
ATOM 2050 C C . ASN A 1 269 ? -8.986 -4.694 38.687 1.00 59.06 269 ASN A C 1
ATOM 2052 O O . ASN A 1 269 ? -9.705 -5.044 39.622 1.00 59.06 269 ASN A O 1
ATOM 2056 N N . THR A 1 270 ? -8.901 -3.411 38.331 1.00 70.62 270 THR A N 1
ATOM 2057 C CA . THR A 1 270 ? -9.698 -2.341 38.924 1.00 70.62 270 THR A CA 1
ATOM 2058 C C . THR A 1 270 ? -10.945 -2.143 38.081 1.00 70.62 270 THR A C 1
ATOM 2060 O O . THR A 1 270 ? -10.922 -2.289 36.853 1.00 70.62 270 THR A O 1
ATOM 2063 N N . ASP A 1 271 ? -12.052 -1.810 38.737 1.00 76.88 271 ASP A N 1
ATOM 2064 C CA . ASP A 1 271 ? -13.314 -1.558 38.040 1.00 76.88 271 ASP A CA 1
ATOM 2065 C C . ASP A 1 271 ? -13.191 -0.359 37.088 1.00 76.88 271 ASP A C 1
ATOM 2067 O O . ASP A 1 271 ? -13.704 -0.404 35.973 1.00 76.88 271 ASP A O 1
ATOM 2071 N N . GLU A 1 272 ? -12.378 0.636 37.451 1.00 75.81 272 GLU A N 1
ATOM 2072 C CA . GLU A 1 272 ? -12.072 1.801 36.616 1.00 75.81 272 GLU A CA 1
ATOM 2073 C C . GLU A 1 272 ? -11.424 1.422 35.271 1.00 75.81 272 GLU A C 1
ATOM 2075 O O . GLU A 1 272 ? -11.841 1.900 34.215 1.00 75.81 272 GLU A O 1
ATOM 2080 N N . VAL A 1 273 ? -10.438 0.515 35.270 1.00 70.50 273 VAL A N 1
ATOM 2081 C CA . VAL A 1 273 ? -9.775 0.072 34.031 1.00 70.50 273 VAL A CA 1
ATOM 2082 C C . VAL A 1 273 ? -10.719 -0.781 33.183 1.00 70.50 273 VAL A C 1
ATOM 2084 O O . VAL A 1 273 ? -10.744 -0.638 31.959 1.00 70.50 273 VAL A O 1
ATOM 2087 N N . LYS A 1 274 ? -11.543 -1.632 33.808 1.00 71.06 274 LYS A N 1
ATOM 2088 C CA . LYS A 1 274 ? -12.558 -2.427 33.095 1.00 71.06 274 LYS A CA 1
ATOM 2089 C C . LYS A 1 274 ? -13.585 -1.532 32.406 1.00 71.06 274 LYS A C 1
ATOM 2091 O O . LYS A 1 274 ? -13.897 -1.759 31.237 1.00 71.06 274 LYS A O 1
ATOM 2096 N N . GLU A 1 275 ? -14.084 -0.513 33.100 1.00 78.56 275 GLU A N 1
ATOM 2097 C CA . GLU A 1 275 ? -15.013 0.468 32.537 1.00 78.56 275 GLU A CA 1
ATOM 2098 C C . GLU A 1 275 ? -14.378 1.245 31.385 1.00 78.56 275 GLU A C 1
ATOM 2100 O O . GLU A 1 275 ? -14.987 1.385 30.325 1.00 78.56 275 GLU A O 1
ATOM 2105 N N . ALA A 1 276 ? -13.127 1.679 31.535 1.00 75.31 276 ALA A N 1
ATOM 2106 C CA . ALA A 1 276 ? -12.415 2.395 30.486 1.00 75.31 276 ALA A CA 1
ATOM 2107 C C . ALA A 1 276 ? -12.175 1.531 29.231 1.00 75.31 276 ALA A C 1
ATOM 2109 O O . ALA A 1 276 ? -12.333 2.013 28.107 1.00 75.31 276 ALA A O 1
ATOM 2110 N N . VAL A 1 277 ? -11.873 0.238 29.392 1.00 71.75 277 VAL A N 1
ATOM 2111 C CA . VAL A 1 277 ? -11.785 -0.727 28.280 1.00 71.75 277 VAL A CA 1
ATOM 2112 C C . VAL A 1 277 ? -13.146 -0.929 27.606 1.00 71.75 277 VAL A C 1
ATOM 2114 O O . VAL A 1 277 ? -13.229 -0.947 26.377 1.00 71.75 277 VAL A O 1
ATOM 2117 N N . GLN A 1 278 ? -14.231 -1.036 28.377 1.00 75.88 278 GLN A N 1
ATOM 2118 C CA . GLN A 1 278 ? -15.582 -1.096 27.812 1.00 75.88 278 GLN A CA 1
ATOM 2119 C C . GLN A 1 278 ? -15.941 0.185 27.052 1.00 75.88 278 GLN A C 1
ATOM 2121 O O . GLN A 1 278 ? -16.560 0.118 25.991 1.00 75.88 278 GLN A O 1
ATOM 2126 N N . ASP A 1 279 ? -15.547 1.349 27.562 1.00 80.00 279 ASP A N 1
ATOM 2127 C CA . ASP A 1 279 ? -15.729 2.629 26.884 1.00 80.00 279 ASP A CA 1
ATOM 2128 C C . ASP A 1 279 ? -14.919 2.697 25.583 1.00 80.00 279 ASP A C 1
ATOM 2130 O O . ASP A 1 279 ? -15.440 3.181 24.577 1.00 80.00 279 ASP A O 1
ATOM 2134 N N . LEU A 1 280 ? -13.694 2.154 25.558 1.00 73.75 280 LEU A N 1
ATOM 2135 C CA . LEU A 1 280 ? -12.891 2.021 24.338 1.00 73.75 280 LEU A CA 1
ATOM 2136 C C . LEU A 1 280 ? -13.583 1.130 23.303 1.00 73.75 280 LEU A C 1
ATOM 2138 O O . LEU A 1 280 ? -13.680 1.526 22.147 1.00 73.75 280 LEU A O 1
ATOM 2142 N N . LEU A 1 281 ? -14.131 -0.018 23.711 1.00 71.50 281 LEU A N 1
ATOM 2143 C CA . LEU A 1 281 ? -14.889 -0.917 22.827 1.00 71.50 281 LEU A CA 1
ATOM 2144 C C . LEU A 1 281 ? -16.158 -0.262 22.257 1.00 71.50 281 LEU A C 1
ATOM 2146 O O . LEU A 1 281 ? -16.611 -0.619 21.170 1.00 71.50 281 LEU A O 1
ATOM 2150 N N . LYS A 1 282 ? -16.732 0.718 22.965 1.00 79.56 282 LYS A N 1
ATOM 2151 C CA . LYS A 1 282 ? -17.878 1.511 22.490 1.00 79.56 282 LYS A CA 1
ATOM 2152 C C . LYS A 1 282 ? -17.470 2.649 21.548 1.00 79.56 282 LYS A C 1
ATOM 2154 O O . LYS A 1 282 ? -18.352 3.270 20.943 1.00 79.56 282 LYS A O 1
ATOM 2159 N N . VAL A 1 283 ? -16.174 2.957 21.404 1.00 77.88 283 VAL A N 1
ATOM 2160 C CA . VAL A 1 283 ? -15.705 3.982 20.462 1.00 77.88 283 VAL A CA 1
ATOM 2161 C C . VAL A 1 283 ? -16.043 3.536 19.046 1.00 77.88 283 VAL A C 1
ATOM 2163 O O . VAL A 1 283 ? -15.510 2.565 18.518 1.00 77.88 283 VAL A O 1
ATOM 2166 N N . LYS A 1 284 ? -16.927 4.289 18.389 1.00 77.38 284 LYS A N 1
ATOM 2167 C CA . LYS A 1 284 ? -17.332 3.983 17.019 1.00 77.38 284 LYS A CA 1
ATOM 2168 C C . LYS A 1 284 ? -16.185 4.238 16.032 1.00 77.38 284 LYS A C 1
ATOM 2170 O O . LYS A 1 284 ? -15.632 5.343 15.934 1.00 77.38 284 LYS A O 1
ATOM 2175 N N . GLY A 1 285 ? -15.889 3.221 15.230 1.00 78.12 285 GLY A N 1
ATOM 2176 C CA . GLY A 1 285 ? -15.019 3.297 14.060 1.00 78.12 285 GLY A CA 1
ATOM 2177 C C . GLY A 1 285 ? -13.536 3.076 14.352 1.00 78.12 285 GLY A C 1
ATOM 2178 O O . GLY A 1 285 ? -13.008 2.023 14.030 1.00 78.12 285 GLY A O 1
ATOM 2179 N N . SER A 1 286 ? -12.847 4.088 14.878 1.00 83.62 286 SER A N 1
ATOM 2180 C CA . SER A 1 286 ? -11.376 4.081 14.981 1.00 83.62 286 SER A CA 1
ATOM 2181 C C . SER A 1 286 ? -10.865 4.864 16.183 1.00 83.62 286 SER A C 1
ATOM 2183 O O . SER A 1 286 ? -11.577 5.739 16.683 1.00 83.62 286 SER A O 1
ATOM 2185 N N . LEU A 1 287 ? -9.627 4.601 16.598 1.00 82.81 287 LEU A N 1
ATOM 2186 C CA . LEU A 1 287 ? -8.964 5.288 17.709 1.00 82.81 287 LEU A CA 1
ATOM 2187 C C . LEU A 1 287 ? -8.418 6.674 17.338 1.00 82.81 287 LEU A C 1
ATOM 2189 O O . LEU A 1 287 ? -8.506 7.627 18.118 1.00 82.81 287 LEU A O 1
ATOM 2193 N N . ALA A 1 288 ? -7.867 6.790 16.135 1.00 86.88 288 ALA A N 1
ATOM 2194 C CA . ALA A 1 288 ? -7.086 7.937 15.710 1.00 86.88 288 ALA A CA 1
ATOM 2195 C C . ALA A 1 288 ? -7.417 8.379 14.275 1.00 86.88 288 ALA A C 1
ATOM 2197 O O . ALA A 1 288 ? -8.142 7.715 13.523 1.00 86.88 288 ALA A O 1
ATOM 2198 N N . ARG A 1 289 ? -6.893 9.552 13.905 1.00 90.38 289 ARG A N 1
ATOM 2199 C CA . ARG A 1 289 ? -7.037 10.188 12.591 1.00 90.38 289 ARG A CA 1
ATOM 2200 C C . ARG A 1 289 ? -5.677 10.599 12.038 1.00 90.38 289 ARG A C 1
ATOM 2202 O O . ARG A 1 289 ? -4.903 11.251 12.727 1.00 90.38 289 ARG A O 1
ATOM 2209 N N . LEU A 1 290 ? -5.448 10.350 10.751 1.00 90.56 290 LEU A N 1
ATOM 2210 C CA . LEU A 1 290 ? -4.228 10.739 10.026 1.00 90.56 290 LEU A CA 1
ATOM 2211 C C . LEU A 1 290 ? -4.243 12.208 9.543 1.00 90.56 290 LEU A C 1
ATOM 2213 O O . LEU A 1 290 ? -3.710 12.536 8.481 1.00 90.56 290 LEU A O 1
ATOM 2217 N N . ASN A 1 291 ? -4.893 13.116 10.279 1.00 91.19 291 ASN A N 1
ATOM 2218 C CA . ASN A 1 291 ? -4.968 14.531 9.891 1.00 91.19 291 ASN A CA 1
ATOM 2219 C C . ASN A 1 291 ? -3.590 15.212 9.806 1.00 91.19 291 ASN A C 1
ATOM 2221 O O . ASN A 1 291 ? -3.386 15.954 8.839 1.00 91.19 291 ASN A O 1
ATOM 2225 N N . PRO A 1 292 ? -2.639 14.963 10.729 1.00 90.12 292 PRO A N 1
ATOM 2226 C CA . PRO A 1 292 ? -1.301 15.532 10.617 1.00 90.12 292 PRO A CA 1
ATOM 2227 C C . PRO A 1 292 ? -0.585 15.089 9.333 1.00 90.12 292 PRO A C 1
ATOM 2229 O O . PRO A 1 292 ? -0.116 15.930 8.565 1.00 90.12 292 PRO A O 1
ATOM 2232 N N . VAL A 1 293 ? -0.611 13.788 9.018 1.00 89.62 293 VAL A N 1
ATOM 2233 C CA . VAL A 1 293 ? -0.056 13.236 7.766 1.00 89.62 293 VAL A CA 1
ATOM 2234 C C . VAL A 1 293 ? -0.719 13.873 6.545 1.00 89.62 293 VAL A C 1
ATOM 2236 O O . VAL A 1 293 ? -0.029 14.330 5.633 1.00 89.62 293 VAL A O 1
ATOM 2239 N N . ARG A 1 294 ? -2.054 13.990 6.541 1.00 92.81 294 ARG A N 1
ATOM 2240 C CA . ARG A 1 294 ? -2.802 14.672 5.473 1.00 92.81 294 ARG A CA 1
ATOM 2241 C C . ARG A 1 294 ? -2.315 16.107 5.268 1.00 92.81 294 ARG A C 1
ATOM 2243 O O . ARG A 1 294 ? -2.122 16.525 4.127 1.00 92.81 294 ARG A O 1
ATOM 2250 N N . ALA A 1 295 ? -2.159 16.876 6.345 1.00 91.81 295 ALA A N 1
ATOM 2251 C CA . ALA A 1 295 ? -1.721 18.268 6.275 1.00 91.81 295 ALA A CA 1
ATOM 2252 C C . ALA A 1 295 ? -0.304 18.381 5.694 1.00 91.81 295 ALA A C 1
ATOM 2254 O O . ALA A 1 295 ? -0.054 19.223 4.830 1.00 91.81 295 ALA A O 1
ATOM 2255 N N . ARG A 1 296 ? 0.596 17.484 6.105 1.00 89.31 296 ARG A N 1
ATOM 2256 C CA . ARG A 1 296 ? 1.984 17.439 5.633 1.00 89.31 296 ARG A CA 1
ATOM 2257 C C . ARG A 1 296 ? 2.051 17.068 4.153 1.00 89.31 296 ARG A C 1
ATOM 2259 O O . ARG A 1 296 ? 2.631 17.825 3.381 1.00 89.31 296 ARG A O 1
ATOM 2266 N N . LEU A 1 297 ? 1.353 16.014 3.723 1.00 91.19 297 LEU A N 1
ATOM 2267 C CA . LEU A 1 297 ? 1.252 15.651 2.304 1.00 91.19 297 LEU A CA 1
ATOM 2268 C C . LEU A 1 297 ? 0.642 16.780 1.464 1.00 91.19 297 LEU A C 1
ATOM 2270 O O . LEU A 1 297 ? 1.130 17.070 0.376 1.00 91.19 297 LEU A O 1
ATOM 2274 N N . LYS A 1 298 ? -0.384 17.483 1.962 1.00 92.88 298 LYS A N 1
ATOM 2275 C CA . LYS A 1 298 ? -0.935 18.656 1.262 1.00 92.88 298 LYS A CA 1
ATOM 2276 C C . LYS A 1 298 ? 0.111 19.750 1.059 1.00 92.88 298 LYS A C 1
ATOM 2278 O O . LYS A 1 298 ? 0.130 20.354 -0.016 1.00 92.88 298 LYS A O 1
ATOM 2283 N N . ALA A 1 299 ? 0.961 19.988 2.052 1.00 90.81 299 ALA A N 1
ATOM 2284 C CA . ALA A 1 299 ? 2.014 20.991 1.979 1.00 90.81 299 ALA A CA 1
ATOM 2285 C C . ALA A 1 299 ? 3.161 20.576 1.043 1.00 90.81 299 ALA A C 1
ATOM 2287 O O . ALA A 1 299 ? 3.690 21.423 0.328 1.00 90.81 299 ALA A O 1
ATOM 2288 N N . THR A 1 300 ? 3.534 19.294 1.016 1.00 89.62 300 THR A N 1
ATOM 2289 C CA . THR A 1 300 ? 4.782 18.860 0.371 1.00 89.62 300 THR A CA 1
ATOM 2290 C C . THR A 1 300 ? 4.608 18.147 -0.961 1.00 89.62 300 THR A C 1
ATOM 2292 O O . THR A 1 300 ? 5.455 18.330 -1.834 1.00 89.62 300 THR A O 1
ATOM 2295 N N . PHE A 1 301 ? 3.535 17.382 -1.167 1.00 91.62 301 PHE A N 1
ATOM 2296 C CA . PHE A 1 301 ? 3.325 16.626 -2.402 1.00 91.62 301 PHE A CA 1
ATOM 2297 C C . PHE A 1 301 ? 3.068 17.553 -3.598 1.00 91.62 301 PHE A C 1
ATOM 2299 O O . PHE A 1 301 ? 2.157 18.398 -3.575 1.00 91.62 301 PHE A O 1
ATOM 2306 N N . ASN A 1 302 ? 3.858 17.380 -4.660 1.00 92.25 302 ASN A N 1
ATOM 2307 C CA . ASN A 1 302 ? 3.733 18.131 -5.902 1.00 92.25 302 ASN A CA 1
ATOM 2308 C C . ASN A 1 302 ? 3.175 17.251 -7.031 1.00 92.25 302 ASN A C 1
ATOM 2310 O O . ASN A 1 302 ? 3.883 16.456 -7.642 1.00 92.25 302 ASN A O 1
ATOM 2314 N N . ILE A 1 303 ? 1.897 17.466 -7.352 1.00 92.69 303 ILE A N 1
ATOM 2315 C CA . ILE A 1 303 ? 1.193 16.714 -8.396 1.00 92.69 303 ILE A CA 1
ATOM 2316 C C . ILE A 1 303 ? 1.763 16.940 -9.800 1.00 92.69 303 ILE A C 1
ATOM 2318 O O . ILE A 1 303 ? 1.689 16.047 -10.636 1.00 92.69 303 ILE A O 1
ATOM 2322 N N . GLN A 1 304 ? 2.326 18.117 -10.073 1.00 91.81 304 GLN A N 1
ATOM 2323 C CA . GLN A 1 304 ? 2.876 18.425 -11.388 1.00 91.81 304 GLN A CA 1
ATOM 2324 C C . GLN A 1 304 ? 4.149 17.611 -11.640 1.00 91.81 304 GLN A C 1
ATOM 2326 O O . GLN A 1 304 ? 4.294 17.020 -12.702 1.00 91.81 304 GLN A O 1
ATOM 2331 N N . ARG A 1 305 ? 4.995 17.468 -10.615 1.00 90.81 305 ARG A N 1
ATOM 2332 C CA . ARG A 1 305 ? 6.197 16.626 -10.682 1.00 90.81 305 ARG A CA 1
ATOM 2333 C C . ARG A 1 305 ? 5.877 15.146 -10.846 1.00 90.81 305 ARG A C 1
ATOM 2335 O O . ARG A 1 305 ? 6.559 14.470 -11.600 1.00 90.81 305 ARG A O 1
ATOM 2342 N N . LEU A 1 306 ? 4.826 14.650 -10.186 1.00 90.75 306 LEU A N 1
ATOM 2343 C CA . LEU A 1 306 ? 4.349 13.282 -10.419 1.00 90.75 306 LEU A CA 1
ATOM 2344 C C . LEU A 1 306 ? 3.932 13.074 -11.885 1.00 90.75 306 LEU A C 1
ATOM 2346 O O . LEU A 1 306 ? 4.215 12.038 -12.468 1.00 90.75 306 LEU A O 1
ATOM 2350 N N . LYS A 1 307 ? 3.251 14.051 -12.494 1.00 89.50 307 LYS A N 1
ATOM 2351 C CA . LYS A 1 307 ? 2.864 13.952 -13.910 1.00 89.50 307 LYS A CA 1
ATOM 2352 C C . LYS A 1 307 ? 4.080 13.977 -14.834 1.00 89.50 307 LYS A C 1
ATOM 2354 O O . LYS A 1 307 ? 4.125 13.217 -15.792 1.00 89.50 307 LYS A O 1
ATOM 2359 N N . GLU A 1 308 ? 5.049 14.839 -14.540 1.00 89.12 308 GLU A N 1
ATOM 2360 C CA . GLU A 1 308 ? 6.292 14.975 -15.307 1.00 89.12 308 GLU A CA 1
ATOM 2361 C C . GLU A 1 308 ? 7.200 13.747 -15.191 1.00 89.12 308 GLU A C 1
ATOM 2363 O O . GLU A 1 308 ? 7.908 13.436 -16.145 1.00 89.12 308 GLU A O 1
ATOM 2368 N N . SER A 1 309 ? 7.163 13.022 -14.067 1.00 88.50 309 SER A N 1
ATOM 2369 C CA . SER A 1 309 ? 7.969 11.809 -13.893 1.00 88.50 309 SER A CA 1
ATOM 2370 C C . SER A 1 309 ? 7.507 10.645 -14.773 1.00 88.50 309 SER A C 1
ATOM 2372 O O . SER A 1 309 ? 8.295 9.742 -15.057 1.00 88.50 309 SER A O 1
ATOM 2374 N N . GLY A 1 310 ? 6.239 10.645 -15.203 1.00 88.00 310 GLY A N 1
ATOM 2375 C CA . GLY A 1 310 ? 5.649 9.556 -15.983 1.00 88.00 310 GLY A CA 1
ATOM 2376 C C . GLY A 1 310 ? 5.537 8.236 -15.213 1.00 88.00 310 GLY A C 1
ATOM 2377 O O . GLY A 1 310 ? 5.338 7.189 -15.827 1.00 88.00 310 GLY A O 1
ATOM 2378 N N . VAL A 1 311 ? 5.681 8.267 -13.884 1.00 91.00 311 VAL A N 1
ATOM 2379 C CA . VAL A 1 311 ? 5.571 7.075 -13.040 1.00 91.00 311 VAL A CA 1
ATOM 2380 C C . VAL A 1 311 ? 4.140 6.589 -12.983 1.00 91.00 311 VAL A C 1
ATOM 2382 O O . VAL A 1 311 ? 3.208 7.345 -12.711 1.00 91.00 311 VAL A O 1
ATOM 2385 N N . THR A 1 312 ? 3.993 5.281 -13.128 1.00 93.25 312 THR A N 1
ATOM 2386 C CA . THR A 1 312 ? 2.740 4.592 -12.870 1.00 93.25 312 THR A CA 1
ATOM 2387 C C . THR A 1 312 ? 2.658 4.196 -11.394 1.00 93.25 312 THR A C 1
ATOM 2389 O O . THR A 1 312 ? 3.518 3.467 -10.898 1.00 93.25 312 THR A O 1
ATOM 2392 N N . LEU A 1 313 ? 1.622 4.655 -10.688 1.00 95.44 313 LEU A N 1
ATOM 2393 C CA . LEU A 1 313 ? 1.413 4.372 -9.263 1.00 95.44 313 LEU A CA 1
ATOM 2394 C C . LEU A 1 313 ? 0.393 3.256 -9.050 1.00 95.44 313 LEU A C 1
ATOM 2396 O O . LEU A 1 313 ? -0.611 3.183 -9.755 1.00 95.44 313 LEU A O 1
ATOM 2400 N N . ARG A 1 314 ? 0.598 2.423 -8.032 1.00 96.81 314 ARG A N 1
ATOM 2401 C CA . ARG A 1 314 ? -0.386 1.451 -7.536 1.00 96.81 314 ARG A CA 1
ATOM 2402 C C . ARG A 1 314 ? -0.443 1.528 -6.013 1.00 96.81 314 ARG A C 1
ATOM 2404 O O . ARG A 1 314 ? 0.431 1.016 -5.318 1.00 96.81 314 ARG A O 1
ATOM 2411 N N . LEU A 1 315 ? -1.440 2.239 -5.493 1.00 97.88 315 LEU A N 1
ATOM 2412 C CA . LEU A 1 315 ? -1.682 2.362 -4.054 1.00 97.88 315 LEU A CA 1
ATOM 2413 C C . LEU A 1 315 ? -2.690 1.289 -3.641 1.00 97.88 315 LEU A C 1
ATOM 2415 O O . LEU A 1 315 ? -3.865 1.414 -3.989 1.00 97.88 315 LEU A O 1
ATOM 2419 N N . ALA A 1 316 ? -2.230 0.244 -2.956 1.00 96.81 316 ALA A N 1
ATOM 2420 C CA . ALA A 1 316 ? -3.068 -0.878 -2.548 1.00 96.81 316 ALA A CA 1
ATOM 2421 C C . ALA A 1 316 ? -4.121 -0.439 -1.517 1.00 96.81 316 ALA A C 1
ATOM 2423 O O . ALA A 1 316 ? -3.822 0.281 -0.567 1.00 96.81 316 ALA A O 1
ATOM 2424 N N . VAL A 1 317 ? -5.361 -0.875 -1.703 1.00 96.75 317 VAL A N 1
ATOM 2425 C CA . VAL A 1 317 ? -6.487 -0.663 -0.786 1.00 96.75 317 VAL A CA 1
ATOM 2426 C C . VAL A 1 317 ? -7.322 -1.935 -0.731 1.00 96.75 317 VAL A C 1
ATOM 2428 O O . VAL A 1 317 ? -7.429 -2.639 -1.729 1.00 96.75 317 VAL A O 1
ATOM 2431 N N . VAL A 1 318 ? -7.943 -2.230 0.408 1.00 92.25 318 VAL A N 1
ATOM 2432 C CA . VAL A 1 318 ? -8.783 -3.431 0.563 1.00 92.25 318 VAL A CA 1
ATOM 2433 C C . VAL A 1 318 ? -10.222 -3.025 0.814 1.00 92.25 318 VAL A C 1
ATOM 2435 O O . VAL A 1 318 ? -10.479 -2.232 1.718 1.00 92.25 318 VAL A O 1
ATOM 2438 N N . SER A 1 319 ? -11.164 -3.563 0.041 1.00 91.00 319 SER A N 1
ATOM 2439 C CA . SER A 1 319 ? -12.589 -3.374 0.317 1.00 91.00 319 SER A CA 1
ATOM 2440 C C . SER A 1 319 ? -12.994 -4.165 1.558 1.00 91.00 319 SER A C 1
ATOM 2442 O O . SER A 1 319 ? -12.722 -5.357 1.674 1.00 91.00 319 SER A O 1
ATOM 2444 N N . ALA A 1 320 ? -13.651 -3.490 2.493 1.00 84.25 320 ALA A N 1
ATOM 2445 C CA . ALA A 1 320 ? -14.249 -4.079 3.682 1.00 84.25 320 ALA A CA 1
ATOM 2446 C C . ALA A 1 320 ? -15.414 -5.007 3.341 1.00 84.25 320 ALA A C 1
ATOM 2448 O O . ALA A 1 320 ? -15.675 -5.958 4.072 1.00 84.25 320 ALA A O 1
ATOM 2449 N N . ASP A 1 321 ? -16.118 -4.690 2.254 1.00 81.31 321 ASP A N 1
ATOM 2450 C CA . ASP A 1 321 ? -17.364 -5.347 1.882 1.00 81.31 321 ASP A CA 1
ATOM 2451 C C . ASP A 1 321 ? -17.079 -6.710 1.229 1.00 81.31 321 ASP A C 1
ATOM 2453 O O . ASP A 1 321 ? -17.821 -7.667 1.437 1.00 81.31 321 ASP A O 1
ATOM 2457 N N . THR A 1 322 ? -15.970 -6.820 0.488 1.00 80.44 322 THR A N 1
ATOM 2458 C CA . THR A 1 322 ? -15.608 -8.024 -0.286 1.00 80.44 322 THR A CA 1
ATOM 2459 C C . THR A 1 322 ? -14.293 -8.683 0.150 1.00 80.44 322 THR A C 1
ATOM 2461 O O . THR A 1 322 ? -14.023 -9.826 -0.213 1.00 80.44 322 THR A O 1
ATOM 2464 N N . GLY A 1 323 ? -13.429 -7.983 0.894 1.00 80.62 323 GLY A N 1
ATOM 2465 C CA . GLY A 1 323 ? -12.065 -8.431 1.208 1.00 80.62 323 GLY A CA 1
ATOM 2466 C C . GLY A 1 323 ? -11.093 -8.395 0.017 1.00 80.62 323 GLY A C 1
ATOM 2467 O O . GLY A 1 323 ? -9.990 -8.953 0.098 1.00 80.62 323 GLY A O 1
ATOM 2468 N N . VAL A 1 324 ? -11.497 -7.767 -1.092 1.00 84.94 324 VAL A N 1
ATOM 2469 C CA . VAL A 1 324 ? -10.738 -7.695 -2.346 1.00 84.94 324 VAL A CA 1
ATOM 2470 C C . VAL A 1 324 ? -9.737 -6.547 -2.329 1.00 84.94 324 VAL A C 1
ATOM 2472 O O . VAL A 1 324 ? -10.046 -5.438 -1.886 1.00 84.94 324 VAL A O 1
ATOM 2475 N N . VAL A 1 325 ? -8.541 -6.816 -2.856 1.00 89.12 325 VAL A N 1
ATOM 2476 C CA . VAL A 1 325 ? -7.508 -5.806 -3.100 1.00 89.12 325 VAL A CA 1
ATOM 2477 C C . VAL A 1 325 ? -7.835 -5.036 -4.377 1.00 89.12 325 VAL A C 1
ATOM 2479 O O . VAL A 1 325 ? -8.088 -5.616 -5.431 1.00 89.12 325 VAL A O 1
ATOM 2482 N N . GLY A 1 326 ? -7.804 -3.715 -4.278 1.00 93.56 326 GLY A N 1
ATOM 2483 C CA . GLY A 1 326 ? -7.768 -2.798 -5.405 1.00 93.56 326 GLY A CA 1
ATOM 2484 C C . GLY A 1 326 ? -6.529 -1.918 -5.359 1.00 93.56 326 GLY A C 1
ATOM 2485 O O . GLY A 1 326 ? -5.855 -1.815 -4.336 1.00 93.56 326 GLY A O 1
ATOM 2486 N N . TYR A 1 327 ? -6.267 -1.215 -6.457 1.00 97.00 327 TYR A N 1
ATOM 2487 C CA . TYR A 1 327 ? -5.173 -0.252 -6.537 1.00 97.00 327 TYR A CA 1
ATOM 2488 C C . TYR A 1 327 ? -5.667 1.079 -7.056 1.00 97.00 327 TYR A C 1
ATOM 2490 O O . TYR A 1 327 ? -6.307 1.146 -8.100 1.00 97.00 327 TYR A O 1
ATOM 2498 N N . ILE A 1 328 ? -5.312 2.165 -6.386 1.00 97.31 328 ILE A N 1
ATOM 2499 C CA . ILE A 1 328 ? -5.563 3.502 -6.920 1.00 97.31 328 ILE A CA 1
ATOM 2500 C C . ILE A 1 328 ? -4.330 3.950 -7.701 1.00 97.31 328 ILE A C 1
ATOM 2502 O O . ILE A 1 328 ? -3.210 3.878 -7.190 1.00 97.31 328 ILE A O 1
ATOM 2506 N N . ASN A 1 329 ? -4.533 4.389 -8.945 1.00 95.75 329 ASN A N 1
ATOM 2507 C CA . ASN A 1 329 ? -3.446 4.815 -9.824 1.00 95.75 329 ASN A CA 1
ATOM 2508 C C . ASN A 1 329 ? -3.148 6.318 -9.767 1.00 95.75 329 ASN A C 1
ATOM 2510 O O . ASN A 1 329 ? -3.876 7.100 -9.159 1.00 95.75 329 ASN A O 1
ATOM 2514 N N . GLU A 1 330 ? -2.083 6.727 -10.456 1.00 93.88 330 GLU A N 1
ATOM 2515 C CA . GLU A 1 330 ? -1.611 8.113 -10.580 1.00 93.88 330 GLU A CA 1
ATOM 2516 C C . GLU A 1 330 ? -2.647 9.069 -11.193 1.00 93.88 330 GLU A C 1
ATOM 2518 O O . GLU A 1 330 ? -2.596 10.278 -10.966 1.00 93.88 330 GLU A O 1
ATOM 2523 N N . ASN A 1 331 ? -3.621 8.524 -11.924 1.00 92.88 331 ASN A N 1
ATOM 2524 C CA . ASN A 1 331 ? -4.725 9.257 -12.535 1.00 92.88 331 ASN A CA 1
ATOM 2525 C C . ASN A 1 331 ? -5.968 9.345 -11.628 1.00 92.88 331 ASN A C 1
ATOM 2527 O O . ASN A 1 331 ? -6.959 9.979 -11.996 1.00 92.88 331 ASN A O 1
ATOM 2531 N N . GLY A 1 332 ? -5.923 8.755 -10.429 1.00 92.62 332 GLY A N 1
ATOM 2532 C CA . GLY A 1 332 ? -7.037 8.744 -9.483 1.00 92.62 332 GLY A CA 1
ATOM 2533 C C . GLY A 1 332 ? -8.162 7.785 -9.878 1.00 92.62 332 GLY A C 1
ATOM 2534 O O . GLY A 1 332 ? -9.312 8.005 -9.499 1.00 92.62 332 GLY A O 1
ATOM 2535 N N . PHE A 1 333 ? -7.856 6.743 -10.651 1.00 95.12 333 PHE A N 1
ATOM 2536 C CA . PHE A 1 333 ? -8.773 5.646 -10.945 1.00 95.12 333 PHE A CA 1
ATOM 2537 C C . PHE A 1 333 ? -8.510 4.459 -10.029 1.00 95.12 333 PHE A C 1
ATOM 2539 O O . PHE A 1 333 ? -7.371 4.207 -9.641 1.00 95.12 333 PHE A O 1
ATOM 2546 N N . LEU A 1 334 ? -9.577 3.734 -9.710 1.00 95.94 334 LEU A N 1
ATOM 2547 C CA . LEU A 1 334 ? -9.523 2.496 -8.951 1.00 95.94 334 LEU A CA 1
ATOM 2548 C C . LEU A 1 334 ? -9.409 1.329 -9.937 1.00 95.94 334 LEU A C 1
ATOM 2550 O O . LEU A 1 334 ? -10.307 1.116 -10.743 1.00 95.94 334 LEU A O 1
ATOM 2554 N N . LEU A 1 335 ? -8.312 0.588 -9.877 1.00 94.56 335 LEU A N 1
ATOM 2555 C CA . LEU A 1 335 ? -8.147 -0.706 -10.521 1.00 94.56 335 LEU A CA 1
ATOM 2556 C C . LEU A 1 335 ? -8.704 -1.756 -9.569 1.00 94.56 335 LEU A C 1
ATOM 2558 O O . LEU A 1 335 ? -8.188 -1.907 -8.462 1.00 94.56 335 LEU A O 1
ATOM 2562 N N . TYR A 1 336 ? -9.767 -2.436 -9.972 1.00 90.38 336 TYR A N 1
ATOM 2563 C CA . TYR A 1 336 ? -10.496 -3.367 -9.115 1.00 90.38 336 TYR A CA 1
ATOM 2564 C C . TYR A 1 336 ? -10.973 -4.560 -9.942 1.00 90.38 336 TYR A C 1
ATOM 2566 O O . TYR A 1 336 ? -11.290 -4.358 -11.113 1.00 90.38 336 TYR A O 1
ATOM 2574 N N . PRO A 1 337 ? -11.023 -5.780 -9.390 1.00 84.38 337 PRO A N 1
ATOM 2575 C CA . PRO A 1 337 ? -11.586 -6.925 -10.097 1.00 84.38 337 PRO A CA 1
ATOM 2576 C C . PRO A 1 337 ? -13.065 -6.714 -10.440 1.00 84.38 337 PRO A C 1
ATOM 2578 O O . PRO A 1 337 ? -13.830 -6.194 -9.619 1.00 84.38 337 PRO A O 1
ATOM 2581 N N . GLU A 1 338 ? -13.485 -7.150 -11.631 1.00 73.56 338 GLU A N 1
ATOM 2582 C CA . GLU A 1 338 ? -14.915 -7.241 -11.943 1.00 73.56 338 GLU A CA 1
ATOM 2583 C C . GLU A 1 338 ? -15.573 -8.367 -11.144 1.00 73.56 338 GLU A C 1
ATOM 2585 O O . GLU A 1 338 ? -14.974 -9.406 -10.850 1.00 73.56 338 GLU A O 1
ATOM 2590 N N . VAL A 1 339 ? -16.850 -8.159 -10.839 1.00 64.94 339 VAL A N 1
ATOM 2591 C CA . VAL A 1 339 ? -17.733 -9.206 -10.324 1.00 64.94 339 VAL A CA 1
ATOM 2592 C C . VAL A 1 339 ? -18.501 -9.744 -11.523 1.00 64.94 339 VAL A C 1
ATOM 2594 O O . VAL A 1 339 ? -19.340 -9.032 -12.072 1.00 64.94 339 VAL A O 1
ATOM 2597 N N . LYS A 1 340 ? -18.175 -10.961 -11.975 1.00 57.12 340 LYS A N 1
ATOM 2598 C CA . LYS A 1 340 ? -18.878 -11.594 -13.104 1.00 57.12 340 LYS A CA 1
ATOM 2599 C C . LYS A 1 340 ? -20.272 -12.083 -12.685 1.00 57.12 340 LYS A C 1
ATOM 2601 O O . LYS A 1 340 ? -21.214 -11.887 -13.445 1.00 57.12 340 LYS A O 1
ATOM 2606 N N . ASP A 1 341 ? -20.404 -12.582 -11.454 1.00 55.53 341 ASP A N 1
ATOM 2607 C CA . ASP A 1 341 ? -21.670 -12.867 -10.768 1.00 55.53 341 ASP A CA 1
ATOM 2608 C C . ASP A 1 341 ? -21.420 -12.969 -9.247 1.00 55.53 341 ASP A C 1
ATOM 2610 O O . ASP A 1 341 ? -20.321 -13.353 -8.836 1.00 55.53 341 ASP A O 1
ATOM 2614 N N . GLU A 1 342 ? -22.405 -12.659 -8.395 1.00 50.22 342 GLU A N 1
ATOM 2615 C CA . GLU A 1 342 ? -22.249 -12.763 -6.924 1.00 50.22 342 GLU A CA 1
ATOM 2616 C C . GLU A 1 342 ? -21.946 -14.208 -6.477 1.00 50.22 342 GLU A C 1
ATOM 2618 O O . GLU A 1 342 ? -21.337 -14.424 -5.428 1.00 50.22 342 GLU A O 1
ATOM 2623 N N . SER A 1 343 ? -22.318 -15.201 -7.294 1.00 47.19 343 SER A N 1
ATOM 2624 C CA . SER A 1 343 ? -22.052 -16.625 -7.069 1.00 47.19 343 SER A CA 1
ATOM 2625 C C . SER A 1 343 ? -20.739 -17.148 -7.661 1.00 47.19 343 SER A C 1
ATOM 2627 O O . SER A 1 343 ? -20.322 -18.245 -7.295 1.00 47.19 343 SER A O 1
ATOM 2629 N N . GLU A 1 344 ? -20.094 -16.418 -8.577 1.00 49.00 344 GLU A N 1
ATOM 2630 C CA . GLU A 1 344 ? -18.927 -16.912 -9.337 1.00 49.00 344 GLU A CA 1
ATOM 2631 C C . GLU A 1 344 ? -17.573 -16.441 -8.780 1.00 49.00 344 GLU A C 1
ATOM 2633 O O . GLU A 1 344 ? -16.518 -16.885 -9.233 1.00 49.00 344 GLU A O 1
ATOM 2638 N N . GLY A 1 345 ? -17.584 -15.599 -7.744 1.00 51.81 345 GLY A N 1
ATOM 2639 C CA . GLY A 1 345 ? -16.367 -15.086 -7.118 1.00 51.81 345 GLY A CA 1
ATOM 2640 C C . GLY A 1 345 ? -15.640 -14.033 -7.966 1.00 51.81 345 GLY A C 1
ATOM 2641 O O . GLY A 1 345 ? -16.074 -13.638 -9.048 1.00 51.81 345 GLY A O 1
ATOM 2642 N N . HIS A 1 346 ? -14.532 -13.516 -7.435 1.00 54.16 346 HIS A N 1
ATOM 2643 C CA . HIS A 1 346 ? -13.744 -12.466 -8.084 1.00 54.16 346 HIS A CA 1
ATOM 2644 C C . HIS A 1 346 ? -12.695 -13.062 -9.029 1.00 54.16 346 HIS A C 1
ATOM 2646 O O . HIS A 1 346 ? -11.928 -13.941 -8.636 1.00 54.16 346 HIS A O 1
ATOM 2652 N N . ASP A 1 347 ? -12.617 -12.546 -10.259 1.00 62.56 347 ASP A N 1
ATOM 2653 C CA . ASP A 1 347 ? -11.539 -12.879 -11.194 1.00 62.56 347 ASP A CA 1
ATOM 2654 C C . ASP A 1 347 ? -10.302 -12.024 -10.885 1.00 62.56 347 ASP A C 1
ATOM 2656 O O . ASP A 1 347 ? -10.127 -10.916 -11.393 1.00 62.56 347 ASP A O 1
ATOM 2660 N N . TRP A 1 348 ? -9.433 -12.546 -10.019 1.00 59.25 348 TRP A N 1
ATOM 2661 C CA . TRP A 1 348 ? -8.202 -11.882 -9.572 1.00 59.25 348 TRP A CA 1
ATOM 2662 C C . TRP A 1 348 ? -7.174 -11.658 -10.690 1.00 59.25 348 TRP A C 1
ATOM 2664 O O . TRP A 1 348 ? -6.192 -10.944 -10.487 1.00 59.25 348 TRP A O 1
ATOM 2674 N N . SER A 1 349 ? -7.374 -12.269 -11.864 1.00 59.34 349 SER A N 1
ATOM 2675 C CA . SER A 1 349 ? -6.457 -12.155 -12.998 1.00 59.34 349 SER A CA 1
ATOM 2676 C C . SER A 1 349 ? -6.714 -10.920 -13.867 1.00 59.34 349 SER A C 1
ATOM 2678 O O . SER A 1 349 ? -5.853 -10.555 -14.670 1.00 59.34 349 SER A O 1
ATOM 2680 N N . GLN A 1 350 ? -7.866 -10.251 -13.705 1.00 71.88 350 GLN A N 1
ATOM 2681 C CA . GLN A 1 350 ? -8.247 -9.097 -14.521 1.00 71.88 350 GLN A CA 1
ATOM 2682 C C . GLN A 1 350 ? -8.728 -7.918 -13.671 1.00 71.88 350 GLN A C 1
ATOM 2684 O O . GLN A 1 350 ? -9.828 -7.914 -13.124 1.00 71.88 350 GLN A O 1
ATOM 2689 N N . LEU A 1 351 ? -7.908 -6.867 -13.619 1.00 85.81 351 LEU A N 1
ATOM 2690 C CA . LEU A 1 351 ? -8.279 -5.591 -13.015 1.00 85.81 351 LEU A CA 1
ATOM 2691 C C . LEU A 1 351 ? -8.917 -4.671 -14.053 1.00 85.81 351 LEU A C 1
ATOM 2693 O O . LEU A 1 351 ? -8.306 -4.346 -15.074 1.00 85.81 351 LEU A O 1
ATOM 2697 N N . THR A 1 352 ? -10.111 -4.174 -13.756 1.00 89.00 352 THR A N 1
ATOM 2698 C CA . THR A 1 352 ? -10.783 -3.146 -14.549 1.00 89.00 352 THR A CA 1
ATOM 2699 C C . THR A 1 352 ? -10.581 -1.764 -13.957 1.00 89.00 352 THR A C 1
ATOM 2701 O O . THR A 1 352 ? -10.448 -1.578 -12.749 1.00 89.00 352 THR A O 1
ATOM 2704 N N . VAL A 1 353 ? -10.541 -0.759 -14.833 1.00 92.06 353 VAL A N 1
ATOM 2705 C CA . VAL A 1 353 ? -10.319 0.635 -14.445 1.00 92.06 353 VAL A CA 1
ATOM 2706 C C . VAL A 1 353 ? -11.657 1.314 -14.177 1.00 92.06 353 VAL A C 1
ATOM 2708 O O . VAL A 1 353 ? -12.470 1.504 -15.082 1.00 92.06 353 VAL A O 1
ATOM 2711 N N . HIS A 1 354 ? -11.852 1.755 -12.941 1.00 92.31 354 HIS A N 1
ATOM 2712 C CA . HIS A 1 354 ? -13.055 2.430 -12.482 1.00 92.31 354 HIS A CA 1
ATOM 2713 C C . HIS A 1 354 ? -12.783 3.904 -12.161 1.00 92.31 354 HIS A C 1
ATOM 2715 O O . HIS A 1 354 ? -11.987 4.220 -11.268 1.00 92.31 354 HIS A O 1
ATOM 2721 N N . PRO A 1 355 ? -13.473 4.848 -12.828 1.00 93.12 355 PRO A N 1
ATOM 2722 C CA . PRO A 1 355 ? -13.400 6.255 -12.468 1.00 93.12 355 PRO A CA 1
ATOM 2723 C C . PRO A 1 355 ? -13.923 6.495 -11.051 1.00 93.12 355 PRO A C 1
ATOM 2725 O O . PRO A 1 355 ? -15.101 6.254 -10.766 1.00 93.12 355 PRO A O 1
ATOM 2728 N N . ILE A 1 356 ? -13.067 7.026 -10.178 1.00 94.56 356 ILE A N 1
ATOM 2729 C CA . ILE A 1 356 ? -13.466 7.444 -8.836 1.00 94.56 356 ILE A CA 1
ATOM 2730 C C . ILE A 1 356 ? -14.276 8.742 -8.937 1.00 94.56 356 ILE A C 1
ATOM 2732 O O . ILE A 1 356 ? -13.938 9.666 -9.677 1.00 94.56 356 ILE A O 1
ATOM 2736 N N . LYS A 1 357 ? -15.370 8.810 -8.179 1.00 94.75 357 LYS A N 1
ATOM 2737 C CA . LYS A 1 357 ? -16.222 9.990 -7.983 1.00 94.75 357 LYS A CA 1
ATOM 2738 C C . LYS A 1 357 ? -15.899 10.719 -6.690 1.00 94.75 357 LYS A C 1
ATOM 2740 O O . LYS A 1 357 ? -15.915 11.951 -6.664 1.00 94.75 357 LYS A O 1
ATOM 2745 N N . SER A 1 358 ? -15.580 9.985 -5.629 1.00 96.38 358 SER A N 1
ATOM 2746 C CA . SER A 1 358 ? -15.111 10.569 -4.374 1.00 96.38 358 SER A CA 1
ATOM 2747 C C . SER A 1 358 ? -14.378 9.561 -3.499 1.00 96.38 358 SER A C 1
ATOM 2749 O O . SER A 1 358 ? -14.715 8.382 -3.519 1.00 96.38 358 SER A O 1
ATOM 2751 N N . ILE A 1 359 ? -13.451 10.056 -2.677 1.00 95.94 359 ILE A N 1
ATOM 2752 C CA . ILE A 1 359 ? -12.825 9.315 -1.573 1.00 95.94 359 ILE A CA 1
ATOM 2753 C C . ILE A 1 359 ? -13.092 10.093 -0.286 1.00 95.94 359 ILE A C 1
ATOM 2755 O O . ILE A 1 359 ? -12.678 11.248 -0.142 1.00 95.94 359 ILE A O 1
ATOM 2759 N N . GLY A 1 360 ? -13.829 9.487 0.643 1.00 91.69 360 GLY A N 1
ATOM 2760 C CA . GLY A 1 360 ? -14.317 10.168 1.837 1.00 91.69 360 GLY A CA 1
ATOM 2761 C C . GLY A 1 360 ? -15.109 11.428 1.473 1.00 91.69 360 GLY A C 1
ATOM 2762 O O . GLY A 1 360 ? -16.138 11.361 0.809 1.00 91.69 360 GLY A O 1
ATOM 2763 N N . GLN A 1 361 ? -14.620 12.593 1.901 1.00 90.12 361 GLN A N 1
ATOM 2764 C CA . GLN A 1 361 ? -15.252 13.891 1.625 1.00 90.12 361 GLN A CA 1
ATOM 2765 C C . GLN A 1 361 ? -14.717 14.583 0.358 1.00 90.12 361 GLN A C 1
ATOM 2767 O O . GLN A 1 361 ? -15.223 15.635 -0.033 1.00 90.12 361 GLN A O 1
ATOM 2772 N N . VAL A 1 362 ? -13.689 14.029 -0.289 1.00 91.50 362 VAL A N 1
ATOM 2773 C CA . VAL A 1 362 ? -13.058 14.640 -1.463 1.00 91.50 362 VAL A CA 1
ATOM 2774 C C . VAL A 1 362 ? -13.762 14.166 -2.728 1.00 91.50 362 VAL A C 1
ATOM 2776 O O . VAL A 1 362 ? -13.755 12.977 -3.032 1.00 91.50 362 VAL A O 1
ATOM 2779 N N . LYS A 1 363 ? -14.336 15.100 -3.497 1.00 91.31 363 LYS A N 1
ATOM 2780 C CA . LYS A 1 363 ? -14.839 14.831 -4.854 1.00 91.31 363 LYS A CA 1
ATOM 2781 C C . LYS A 1 363 ? -13.668 14.697 -5.824 1.00 91.31 363 LYS A C 1
ATOM 2783 O O . LYS A 1 363 ? -12.890 15.644 -5.981 1.00 91.31 363 LYS A O 1
ATOM 2788 N N . ALA A 1 364 ? -13.581 13.550 -6.483 1.00 81.50 364 ALA A N 1
ATOM 2789 C CA . ALA A 1 364 ? -12.561 13.266 -7.475 1.00 81.50 364 ALA A CA 1
ATOM 2790 C C . ALA A 1 364 ? -12.860 14.024 -8.775 1.00 81.50 364 ALA A C 1
ATOM 2792 O O . ALA A 1 364 ? -13.977 14.024 -9.296 1.00 81.50 364 ALA A O 1
ATOM 2793 N N . SER A 1 365 ? -11.845 14.718 -9.272 1.00 77.69 365 SER A N 1
ATOM 2794 C CA . SER A 1 365 ? -11.853 15.422 -10.550 1.00 77.69 365 SER A CA 1
ATOM 2795 C C . SER A 1 365 ? -10.404 15.661 -10.984 1.00 77.69 365 SER A C 1
ATOM 2797 O O . SER A 1 365 ? -9.520 15.665 -10.122 1.00 77.69 365 SER A O 1
ATOM 2799 N N . PRO A 1 366 ? -10.133 15.930 -12.273 1.00 75.62 366 PRO A N 1
ATOM 2800 C CA . PRO A 1 366 ? -8.783 16.279 -12.723 1.00 75.62 366 PRO A CA 1
ATOM 2801 C C . PRO A 1 366 ? -8.174 17.466 -11.957 1.00 75.62 366 PRO A C 1
ATOM 2803 O O . PRO A 1 366 ? -6.976 17.484 -11.687 1.00 75.62 366 PRO A O 1
ATOM 2806 N N . ILE A 1 367 ? -9.013 18.426 -11.546 1.00 71.56 367 ILE A N 1
ATOM 2807 C CA . ILE A 1 367 ? -8.620 19.598 -10.746 1.00 71.56 367 ILE A CA 1
ATOM 2808 C C . ILE A 1 367 ? -8.264 19.188 -9.305 1.00 71.56 367 ILE A C 1
ATOM 2810 O O . ILE A 1 367 ? -7.323 19.715 -8.718 1.00 71.56 367 ILE A O 1
ATOM 2814 N N . ASN A 1 368 ? -8.970 18.203 -8.744 1.00 88.44 368 ASN A N 1
ATOM 2815 C CA . ASN A 1 368 ? -8.760 17.700 -7.385 1.00 88.44 368 ASN A CA 1
ATOM 2816 C C . ASN A 1 368 ? -7.850 16.464 -7.315 1.00 88.44 368 ASN A C 1
ATOM 2818 O O . ASN A 1 368 ? -7.807 15.806 -6.270 1.00 88.44 368 ASN A O 1
ATOM 2822 N N . LEU A 1 369 ? -7.114 16.135 -8.381 1.00 92.12 369 LEU A N 1
ATOM 2823 C CA . LEU A 1 369 ? -6.304 14.915 -8.440 1.00 92.12 369 LEU A CA 1
ATOM 2824 C C . LEU A 1 369 ? -5.302 14.836 -7.280 1.00 92.12 369 LEU A C 1
ATOM 2826 O O . LEU A 1 369 ? -5.220 13.807 -6.619 1.00 92.12 369 LEU A O 1
ATOM 2830 N N . LYS A 1 370 ? -4.636 15.951 -6.942 1.00 95.44 370 LYS A N 1
ATOM 2831 C CA . LYS A 1 370 ? -3.737 16.029 -5.776 1.00 95.44 370 LYS A CA 1
ATOM 2832 C C . LYS A 1 370 ? -4.419 15.549 -4.490 1.00 95.44 370 LYS A C 1
ATOM 2834 O O . LYS A 1 370 ? -3.881 14.702 -3.788 1.00 95.44 370 LYS A O 1
ATOM 2839 N N . ASN A 1 371 ? -5.601 16.082 -4.182 1.00 96.00 371 ASN A N 1
ATOM 2840 C CA . ASN A 1 371 ? -6.338 15.703 -2.974 1.00 96.00 371 ASN A CA 1
ATOM 2841 C C . ASN A 1 371 ? -6.858 14.262 -3.053 1.00 96.00 371 ASN A C 1
ATOM 2843 O O . ASN A 1 371 ? -6.909 13.587 -2.033 1.00 96.00 371 ASN A O 1
ATOM 2847 N N . THR A 1 372 ? -7.208 13.793 -4.251 1.00 96.00 372 THR A N 1
ATOM 2848 C CA . THR A 1 372 ? -7.655 12.413 -4.483 1.00 96.00 372 THR A CA 1
ATOM 2849 C C . THR A 1 372 ? -6.533 11.423 -4.173 1.00 96.00 372 THR A C 1
ATOM 2851 O O . THR A 1 372 ? -6.756 10.489 -3.413 1.00 96.00 372 THR A O 1
ATOM 2854 N N . LEU A 1 373 ? -5.313 11.666 -4.663 1.00 97.12 373 LEU A N 1
ATOM 2855 C CA . LEU A 1 373 ? -4.154 10.810 -4.380 1.00 97.12 373 LEU A CA 1
ATOM 2856 C C . LEU A 1 373 ? -3.730 10.854 -2.908 1.00 97.12 373 LEU A C 1
ATOM 2858 O O . LEU A 1 373 ? -3.348 9.830 -2.352 1.00 97.12 373 LEU A O 1
ATOM 2862 N N . ILE A 1 374 ? -3.844 12.013 -2.251 1.00 96.88 374 ILE A N 1
ATOM 2863 C CA . ILE A 1 374 ? -3.598 12.111 -0.805 1.00 96.88 374 ILE A CA 1
ATOM 2864 C C . ILE A 1 374 ? -4.610 11.256 -0.035 1.00 96.88 374 ILE A C 1
ATOM 2866 O O . ILE A 1 374 ? -4.207 10.476 0.821 1.00 96.88 374 ILE A O 1
ATOM 2870 N N . GLU A 1 375 ? -5.911 11.352 -0.332 1.00 97.31 375 GLU A N 1
ATOM 2871 C CA . GLU A 1 375 ? -6.899 10.491 0.332 1.00 97.31 375 GLU A CA 1
ATOM 2872 C C . GLU A 1 375 ? -6.713 9.012 -0.024 1.00 97.31 375 GLU A C 1
ATOM 2874 O O . GLU A 1 375 ? -6.924 8.168 0.840 1.00 97.31 375 GLU A O 1
ATOM 2879 N N . ALA A 1 376 ? -6.267 8.685 -1.239 1.00 97.12 376 ALA A N 1
ATOM 2880 C CA . ALA A 1 376 ? -5.923 7.320 -1.626 1.00 97.12 376 ALA A CA 1
ATOM 2881 C C . ALA A 1 376 ? -4.774 6.757 -0.774 1.00 97.12 376 ALA A C 1
ATOM 2883 O O . ALA A 1 376 ? -4.914 5.685 -0.195 1.00 97.12 376 ALA A O 1
ATOM 2884 N N . ALA A 1 377 ? -3.680 7.506 -0.608 1.00 96.38 377 ALA A N 1
ATOM 2885 C CA . ALA A 1 377 ? -2.557 7.089 0.232 1.00 96.38 377 ALA A CA 1
ATOM 2886 C C . ALA A 1 377 ? -2.943 6.974 1.718 1.00 96.38 377 ALA A C 1
ATOM 2888 O O . ALA A 1 377 ? -2.504 6.055 2.401 1.00 96.38 377 ALA A O 1
ATOM 2889 N N . LEU A 1 378 ? -3.810 7.863 2.217 1.00 95.62 378 LEU A N 1
ATOM 2890 C CA . LEU A 1 378 ? -4.344 7.766 3.581 1.00 95.62 378 LEU A CA 1
ATOM 2891 C C . LEU A 1 378 ? -5.304 6.581 3.750 1.00 95.62 378 LEU A C 1
ATOM 2893 O O . LEU A 1 378 ? -5.349 6.010 4.832 1.00 95.62 378 LEU A O 1
ATOM 2897 N N . THR A 1 379 ? -6.062 6.219 2.708 1.00 96.38 379 THR A N 1
ATOM 2898 C CA . THR A 1 379 ? -6.906 5.009 2.695 1.00 96.38 379 THR A CA 1
ATOM 2899 C C . THR A 1 379 ? -6.033 3.764 2.744 1.00 96.38 379 THR A C 1
ATOM 2901 O O . THR A 1 379 ? -6.268 2.892 3.570 1.00 96.38 379 THR A O 1
ATOM 2904 N N . SER A 1 380 ? -4.973 3.736 1.932 1.00 95.75 380 SER A N 1
ATOM 2905 C CA . SER A 1 380 ? -3.972 2.670 1.937 1.00 95.75 380 SER A CA 1
ATOM 2906 C C . SER A 1 380 ? -3.294 2.511 3.298 1.00 95.75 380 SER A C 1
ATOM 2908 O O . SER A 1 380 ? -2.913 1.403 3.617 1.00 95.75 380 SER A O 1
ATOM 2910 N N . GLY A 1 381 ? -3.190 3.564 4.121 1.00 90.94 381 GLY A N 1
ATOM 2911 C CA . GLY A 1 381 ? -2.696 3.509 5.509 1.00 90.94 381 GLY A CA 1
ATOM 2912 C C . GLY A 1 381 ? -3.771 3.429 6.599 1.00 90.94 381 GLY A C 1
ATOM 2913 O O . GLY A 1 381 ? -3.462 3.646 7.772 1.00 90.94 381 GLY A O 1
ATOM 2914 N N . ALA A 1 382 ? -5.040 3.199 6.248 1.00 90.75 382 ALA A N 1
ATOM 2915 C CA . ALA A 1 382 ? -6.146 3.211 7.201 1.00 90.75 382 ALA A CA 1
ATOM 2916 C C . ALA A 1 382 ? -6.312 1.849 7.897 1.00 90.75 382 ALA A C 1
ATOM 2918 O O . ALA A 1 382 ? -7.257 1.111 7.613 1.00 90.75 382 ALA A O 1
ATOM 2919 N N . PHE A 1 383 ? -5.381 1.496 8.789 1.00 84.56 383 PHE A N 1
ATOM 2920 C CA . PHE A 1 383 ? -5.411 0.201 9.474 1.00 84.56 383 PHE A CA 1
ATOM 2921 C C . PHE A 1 383 ? -6.703 0.020 10.308 1.00 84.56 383 PHE A C 1
ATOM 2923 O O . PHE A 1 383 ? -7.051 0.927 11.080 1.00 84.56 383 PHE A O 1
ATOM 2930 N N . PRO A 1 384 ? -7.419 -1.120 10.194 1.00 80.62 384 PRO A N 1
ATOM 2931 C CA . PRO A 1 384 ? -8.722 -1.322 10.822 1.00 80.62 384 PRO A CA 1
ATOM 2932 C C . PRO A 1 384 ? -8.709 -1.118 12.337 1.00 80.62 384 PRO A C 1
ATOM 2934 O O . PRO A 1 384 ? -7.819 -1.579 13.048 1.00 80.62 384 PRO A O 1
ATOM 2937 N N . GLY A 1 385 ? -9.708 -0.389 12.838 1.00 73.69 385 GLY A N 1
ATOM 2938 C CA . GLY A 1 385 ? -9.859 -0.038 14.255 1.00 73.69 385 GLY A CA 1
ATOM 2939 C C . GLY A 1 385 ? -8.850 0.995 14.778 1.00 73.69 385 GLY A C 1
ATOM 2940 O O . GLY A 1 385 ? -9.127 1.666 15.770 1.00 73.69 385 GLY A O 1
ATOM 2941 N N . ILE A 1 386 ? -7.722 1.210 14.097 1.00 79.62 386 ILE A N 1
ATOM 2942 C CA . ILE A 1 386 ? -6.761 2.263 14.440 1.00 79.62 386 ILE A CA 1
ATOM 2943 C C . ILE A 1 386 ? -7.140 3.568 13.745 1.00 79.62 386 ILE A C 1
ATOM 2945 O O . ILE A 1 386 ? -7.351 4.587 14.406 1.00 79.62 386 ILE A O 1
ATOM 2949 N N . PHE A 1 387 ? -7.298 3.532 12.424 1.00 86.69 387 PHE A N 1
ATOM 2950 C CA . PHE A 1 387 ? -7.591 4.701 11.598 1.00 86.69 387 PHE A CA 1
ATOM 2951 C C . PHE A 1 387 ? -8.951 4.571 10.905 1.00 86.69 387 PHE A C 1
ATOM 2953 O O . PHE A 1 387 ? -9.469 3.476 10.698 1.00 86.69 387 PHE A O 1
ATOM 2960 N N . GLU A 1 388 ? -9.578 5.711 10.600 1.00 89.00 388 GLU A N 1
ATOM 2961 C CA . GLU A 1 388 ? -10.900 5.722 9.961 1.00 89.00 388 GLU A CA 1
ATOM 2962 C C . GLU A 1 388 ? -10.804 5.184 8.518 1.00 89.00 388 GLU A C 1
ATOM 2964 O O . GLU A 1 388 ? -10.054 5.773 7.728 1.00 89.00 388 GLU A O 1
ATOM 2969 N N . PRO A 1 389 ? -11.586 4.150 8.139 1.00 91.25 389 PRO A N 1
ATOM 2970 C CA . PRO A 1 389 ? -11.681 3.726 6.745 1.00 91.25 389 PRO A CA 1
ATOM 2971 C C . PRO A 1 389 ? -12.285 4.822 5.870 1.00 91.25 389 PRO A C 1
ATOM 2973 O O . PRO A 1 389 ? -12.920 5.770 6.354 1.00 91.25 389 PRO A O 1
ATOM 2976 N N . LYS A 1 390 ? -12.132 4.679 4.554 1.00 94.94 390 LYS A N 1
ATOM 2977 C CA . LYS A 1 390 ? -12.683 5.630 3.586 1.00 94.94 390 LYS A CA 1
ATOM 2978 C C . LYS A 1 390 ? -13.711 4.962 2.697 1.00 94.94 390 LYS A C 1
ATOM 2980 O O . LYS A 1 390 ? -13.460 3.927 2.102 1.00 94.94 390 LYS A O 1
ATOM 2985 N N . LYS A 1 391 ? -14.860 5.617 2.556 1.00 96.31 391 LYS A N 1
ATOM 2986 C CA . LYS A 1 391 ? -15.825 5.295 1.508 1.00 96.31 391 LYS A CA 1
ATOM 2987 C C . LYS A 1 391 ? -15.290 5.776 0.168 1.00 96.31 391 LYS A C 1
ATOM 2989 O O . LYS A 1 391 ? -14.965 6.962 0.042 1.00 96.31 391 LYS A O 1
ATOM 2994 N N . ILE A 1 392 ? -15.220 4.890 -0.815 1.00 96.62 392 ILE A N 1
ATOM 2995 C CA . ILE A 1 392 ? -14.863 5.236 -2.188 1.00 96.62 392 ILE A CA 1
ATOM 2996 C C . ILE A 1 392 ? -16.105 5.053 -3.047 1.00 96.62 392 ILE A C 1
ATOM 2998 O O . ILE A 1 392 ? -16.653 3.959 -3.138 1.00 96.62 392 ILE A O 1
ATOM 3002 N N . LYS A 1 393 ? -16.539 6.143 -3.687 1.00 96.69 393 LYS A N 1
ATOM 3003 C CA . LYS A 1 393 ? -17.567 6.096 -4.729 1.00 96.69 393 LYS A CA 1
ATOM 3004 C C . LYS A 1 393 ? -16.896 6.008 -6.083 1.00 96.69 393 LYS A C 1
ATOM 3006 O O . LYS A 1 393 ? -16.059 6.861 -6.382 1.00 96.69 393 LYS A O 1
ATOM 3011 N N . PHE A 1 394 ? -17.282 5.058 -6.919 1.00 93.88 394 PHE A N 1
ATOM 3012 C CA . PHE A 1 394 ? -16.715 4.880 -8.257 1.00 93.88 394 PHE A CA 1
ATOM 3013 C C . PHE A 1 394 ? -17.749 4.324 -9.237 1.00 93.88 394 PHE A C 1
ATOM 3015 O O . PHE A 1 394 ? -18.823 3.869 -8.849 1.00 93.88 394 PHE A O 1
ATOM 3022 N N . LYS A 1 395 ? -17.442 4.412 -10.533 1.00 90.19 395 LYS A N 1
ATOM 3023 C CA . LYS A 1 395 ? -18.289 3.856 -11.593 1.00 90.19 395 LYS A CA 1
ATOM 3024 C C . LYS A 1 395 ? -17.888 2.422 -11.933 1.00 90.19 395 LYS A C 1
ATOM 3026 O O . LYS A 1 395 ? -16.761 2.198 -12.372 1.00 90.19 395 LYS A O 1
ATOM 3031 N N . ARG A 1 396 ? -18.830 1.485 -11.815 1.00 85.31 396 ARG A N 1
ATOM 3032 C CA . ARG A 1 396 ? -18.714 0.101 -12.305 1.00 85.31 396 ARG A CA 1
ATOM 3033 C C . ARG A 1 396 ? -19.747 -0.104 -13.411 1.00 85.31 396 ARG A C 1
ATOM 3035 O O . ARG A 1 396 ? -20.954 -0.037 -13.173 1.00 85.31 396 ARG A O 1
ATOM 3042 N N . GLY A 1 397 ? -19.275 -0.220 -14.652 1.00 83.19 397 GLY A N 1
ATOM 3043 C CA . GLY A 1 397 ? -20.135 -0.134 -15.832 1.00 83.19 397 GLY A CA 1
ATOM 3044 C C . GLY A 1 397 ? -20.948 1.171 -15.864 1.00 83.19 397 GLY A C 1
ATOM 3045 O O . GLY A 1 397 ? -20.392 2.272 -15.856 1.00 83.19 397 GLY A O 1
ATOM 3046 N N . LYS A 1 398 ? -22.281 1.052 -15.901 1.00 83.38 398 LYS A N 1
ATOM 3047 C CA . LYS A 1 398 ? -23.214 2.199 -15.883 1.00 83.38 398 LYS A CA 1
ATOM 3048 C C . LYS A 1 398 ? -23.603 2.656 -14.472 1.00 83.38 398 LYS A C 1
ATOM 3050 O O . LYS A 1 398 ? -24.188 3.730 -14.341 1.00 83.38 398 LYS A O 1
ATOM 3055 N N . ASN A 1 399 ? -23.269 1.877 -13.446 1.00 87.31 399 ASN A N 1
ATOM 3056 C CA . ASN A 1 399 ? -23.723 2.096 -12.079 1.00 87.31 399 ASN A CA 1
ATOM 3057 C C . ASN A 1 399 ? -22.681 2.861 -11.259 1.00 87.31 399 ASN A C 1
ATOM 3059 O O . ASN A 1 399 ? -21.474 2.755 -11.492 1.00 87.31 399 ASN A O 1
ATOM 3063 N N . GLU A 1 400 ? -23.158 3.630 -10.284 1.00 92.12 400 GLU A N 1
ATOM 3064 C CA . GLU A 1 400 ? -22.312 4.191 -9.233 1.00 92.12 400 GLU A CA 1
ATOM 3065 C C . GLU A 1 400 ? -22.380 3.280 -8.009 1.00 92.12 400 GLU A C 1
ATOM 3067 O O . GLU A 1 400 ? -23.464 2.953 -7.531 1.00 92.12 400 GLU A O 1
ATOM 3072 N N . VAL A 1 401 ? -21.210 2.870 -7.529 1.00 92.12 401 VAL A N 1
ATOM 3073 C CA . VAL A 1 401 ? -21.034 1.987 -6.375 1.00 92.12 401 VAL A CA 1
ATOM 3074 C C . VAL A 1 401 ? -20.321 2.775 -5.278 1.00 92.12 401 VAL A C 1
ATOM 3076 O O . VAL A 1 401 ? -19.456 3.603 -5.575 1.00 92.12 401 VAL A O 1
ATOM 3079 N N . GLU A 1 402 ? -20.698 2.549 -4.021 1.00 94.81 402 GLU A N 1
ATOM 3080 C CA . GLU A 1 402 ? -19.986 3.037 -2.836 1.00 94.81 402 GLU A CA 1
ATOM 3081 C C . GLU A 1 402 ? -19.577 1.831 -1.994 1.00 94.81 402 GLU A C 1
ATOM 3083 O O . GLU A 1 402 ? -20.448 1.103 -1.533 1.00 94.81 402 GLU A O 1
ATOM 3088 N N . GLU A 1 403 ? -18.276 1.658 -1.772 1.00 93.50 403 GLU A N 1
ATOM 3089 C CA . GLU A 1 403 ? -17.725 0.616 -0.893 1.00 93.50 403 GLU A CA 1
ATOM 3090 C C . GLU A 1 403 ? -16.822 1.253 0.173 1.00 93.50 403 GLU A C 1
ATOM 3092 O O . GLU A 1 403 ? -16.293 2.362 -0.006 1.00 93.50 403 GLU A O 1
ATOM 3097 N N . VAL A 1 404 ? -16.655 0.569 1.305 1.00 93.56 404 VAL A N 1
ATOM 3098 C CA . VAL A 1 404 ? -15.739 0.982 2.379 1.00 93.56 404 VAL A CA 1
ATOM 3099 C C . VAL A 1 404 ? -14.372 0.344 2.154 1.00 93.56 404 VAL A C 1
ATOM 3101 O O . VAL A 1 404 ? -14.285 -0.862 1.993 1.00 93.56 404 VAL A O 1
ATOM 3104 N N . PHE A 1 405 ? -13.296 1.131 2.190 1.00 94.88 405 PHE A N 1
ATOM 3105 C CA . PHE A 1 405 ? -11.926 0.656 1.994 1.00 94.88 405 PHE A CA 1
ATOM 3106 C C . PHE A 1 405 ? -11.029 0.913 3.210 1.00 94.88 405 PHE A C 1
ATOM 3108 O O . PHE A 1 405 ? -11.129 1.953 3.877 1.00 94.88 405 PHE A O 1
ATOM 3115 N N . TYR A 1 406 ? -10.126 -0.036 3.442 1.00 91.88 406 TYR A N 1
ATOM 3116 C CA . TYR A 1 406 ? -9.095 -0.056 4.473 1.00 91.88 406 TYR A CA 1
ATOM 3117 C C . TYR A 1 406 ? -7.686 -0.146 3.864 1.00 91.88 406 TYR A C 1
ATOM 3119 O O . TYR A 1 406 ? -7.507 -0.165 2.641 1.00 91.88 406 TYR A O 1
ATOM 3127 N N . ASP A 1 407 ? -6.703 -0.212 4.762 1.00 91.69 407 ASP A N 1
ATOM 3128 C CA . ASP A 1 407 ? -5.289 -0.408 4.468 1.00 91.69 407 ASP A CA 1
ATOM 3129 C C . ASP A 1 407 ? -5.024 -1.592 3.520 1.00 91.69 407 ASP A C 1
ATOM 3131 O O . ASP A 1 407 ? -5.548 -2.691 3.714 1.00 91.69 407 ASP A O 1
ATOM 3135 N N . GLY A 1 408 ? -4.191 -1.361 2.500 1.00 88.00 408 GLY A N 1
ATOM 3136 C CA . GLY A 1 408 ? -3.785 -2.380 1.528 1.00 88.00 408 GLY A CA 1
ATOM 3137 C C . GLY A 1 408 ? -3.066 -3.572 2.168 1.00 88.00 408 GLY A C 1
ATOM 3138 O O . GLY A 1 408 ? -3.310 -4.727 1.816 1.00 88.00 408 GLY A O 1
ATOM 3139 N N . GLY A 1 409 ? -2.248 -3.293 3.186 1.00 82.50 409 GLY A N 1
ATOM 3140 C CA . GLY A 1 409 ? -1.377 -4.252 3.856 1.00 82.50 409 GLY A CA 1
ATOM 3141 C C . GLY A 1 409 ? -2.086 -5.303 4.700 1.00 82.50 409 GLY A C 1
ATOM 3142 O O . GLY A 1 409 ? -1.426 -6.189 5.234 1.00 82.50 409 GLY A O 1
ATOM 3143 N N . ILE A 1 410 ? -3.417 -5.246 4.797 1.00 80.25 410 ILE A N 1
ATOM 3144 C CA . ILE A 1 410 ? -4.234 -6.328 5.365 1.00 80.25 410 ILE A CA 1
ATOM 3145 C C . ILE A 1 410 ? -4.183 -7.574 4.472 1.00 80.25 410 ILE A C 1
ATOM 3147 O O . ILE A 1 410 ? -4.267 -8.694 4.972 1.00 80.25 410 ILE A O 1
ATOM 3151 N N . ARG A 1 411 ? -4.106 -7.384 3.151 1.00 78.94 411 ARG A N 1
ATOM 3152 C CA . ARG A 1 411 ? -4.190 -8.471 2.165 1.00 78.94 411 ARG A CA 1
ATOM 3153 C C . ARG A 1 411 ? -2.969 -8.544 1.269 1.00 78.94 411 ARG A C 1
ATOM 3155 O O . ARG A 1 411 ? -2.588 -9.644 0.907 1.00 78.94 411 ARG A O 1
ATOM 3162 N N . GLU A 1 412 ? -2.384 -7.399 0.942 1.00 81.62 412 GLU A N 1
ATOM 3163 C CA . GLU A 1 412 ? -1.180 -7.314 0.128 1.00 81.62 412 GLU A CA 1
ATOM 3164 C C . GLU A 1 412 ? -0.305 -6.195 0.689 1.00 81.62 412 GLU A C 1
ATOM 3166 O O . GLU A 1 412 ? -0.532 -4.998 0.484 1.00 81.62 412 GLU A O 1
ATOM 3171 N N . ASN A 1 413 ? 0.674 -6.594 1.489 1.00 85.00 413 ASN A N 1
ATOM 3172 C CA . ASN A 1 413 ? 1.538 -5.664 2.199 1.00 85.00 413 ASN A CA 1
ATOM 3173 C C . ASN A 1 413 ? 2.768 -5.301 1.372 1.00 85.00 413 ASN A C 1
ATOM 3175 O O . ASN A 1 413 ? 3.339 -4.233 1.582 1.00 85.00 413 ASN A O 1
ATOM 3179 N N . GLN A 1 414 ? 3.155 -6.150 0.420 1.00 88.12 414 GLN A N 1
ATOM 3180 C CA . GLN A 1 414 ? 4.239 -5.907 -0.519 1.00 88.12 414 GLN A CA 1
ATOM 3181 C C . GLN A 1 414 ? 3.744 -6.162 -1.951 1.00 88.12 414 GLN A C 1
ATOM 3183 O O . GLN A 1 414 ? 3.891 -7.268 -2.456 1.00 88.12 414 GLN A O 1
ATOM 3188 N N . PRO A 1 415 ? 3.168 -5.156 -2.635 1.00 90.12 415 PRO A N 1
ATOM 3189 C CA . PRO A 1 415 ? 2.431 -5.373 -3.880 1.00 90.12 415 PRO A CA 1
ATOM 3190 C C . PRO A 1 415 ? 3.337 -5.612 -5.101 1.00 90.12 415 PRO A C 1
ATOM 3192 O O . PRO A 1 415 ? 3.461 -4.771 -5.991 1.00 90.12 415 PRO A O 1
ATOM 3195 N N . ILE A 1 416 ? 4.014 -6.760 -5.131 1.00 90.06 416 ILE A N 1
ATOM 3196 C CA . ILE A 1 416 ? 4.894 -7.210 -6.218 1.00 90.06 416 ILE A CA 1
ATOM 3197 C C . ILE A 1 416 ? 4.057 -7.708 -7.394 1.00 90.06 416 ILE A C 1
ATOM 3199 O O . ILE A 1 416 ? 4.373 -7.410 -8.548 1.00 90.06 416 ILE A O 1
ATOM 3203 N N . GLN A 1 417 ? 2.957 -8.413 -7.114 1.00 85.12 417 GLN A N 1
ATOM 3204 C CA . GLN A 1 417 ? 2.145 -9.067 -8.135 1.00 85.12 417 GLN A CA 1
ATOM 3205 C C . GLN A 1 417 ? 1.623 -8.071 -9.177 1.00 85.12 417 GLN A C 1
ATOM 3207 O O . GLN A 1 417 ? 1.706 -8.329 -10.379 1.00 85.12 417 GLN A O 1
ATOM 3212 N N . ILE A 1 418 ? 1.157 -6.898 -8.743 1.00 89.12 418 ILE A N 1
ATOM 3213 C CA . ILE A 1 418 ? 0.687 -5.865 -9.670 1.00 89.12 418 ILE A CA 1
ATOM 3214 C C . ILE A 1 418 ? 1.806 -5.323 -10.570 1.00 89.12 418 ILE A C 1
ATOM 3216 O O . ILE A 1 418 ? 1.553 -5.019 -11.732 1.00 89.12 418 ILE A O 1
ATOM 3220 N N . LEU A 1 419 ? 3.053 -5.246 -10.092 1.00 90.00 419 LEU A N 1
ATOM 3221 C CA . LEU A 1 419 ? 4.188 -4.828 -10.925 1.00 90.00 419 LEU A CA 1
ATOM 3222 C C . LEU A 1 419 ? 4.487 -5.873 -12.004 1.00 90.00 419 LEU A C 1
ATOM 3224 O O . LEU A 1 419 ? 4.688 -5.517 -13.166 1.00 90.00 419 LEU A O 1
ATOM 3228 N N . VAL A 1 420 ? 4.436 -7.159 -11.645 1.00 87.94 420 VAL A N 1
ATOM 3229 C CA . VAL A 1 420 ? 4.579 -8.269 -12.599 1.00 87.94 420 VAL A CA 1
ATOM 3230 C C . VAL A 1 420 ? 3.474 -8.213 -13.658 1.00 87.94 420 VAL A C 1
ATOM 3232 O O . VAL A 1 420 ? 3.760 -8.276 -14.853 1.00 87.94 420 VAL A O 1
ATOM 3235 N N . GLN A 1 421 ? 2.219 -7.999 -13.250 1.00 83.50 421 GLN A N 1
ATOM 3236 C CA . GLN A 1 421 ? 1.083 -7.841 -14.172 1.00 83.50 421 GLN A CA 1
ATOM 3237 C C . GLN A 1 421 ? 1.231 -6.625 -15.100 1.00 83.50 421 GLN A C 1
ATOM 3239 O O . GLN A 1 421 ? 0.758 -6.646 -16.235 1.00 83.50 421 GLN A O 1
ATOM 3244 N N . GLN A 1 422 ? 1.917 -5.571 -14.653 1.00 84.62 422 GLN A N 1
ATOM 3245 C CA . GLN A 1 422 ? 2.256 -4.412 -15.483 1.00 84.62 422 GLN A CA 1
ATOM 3246 C C . GLN A 1 422 ? 3.409 -4.677 -16.463 1.00 84.62 422 GLN A C 1
ATOM 3248 O O . GLN A 1 422 ? 3.778 -3.785 -17.228 1.00 84.62 422 GLN A O 1
ATOM 3253 N N . GLY A 1 423 ? 3.965 -5.890 -16.473 1.00 86.19 423 GLY A N 1
ATOM 3254 C CA . GLY A 1 423 ? 5.030 -6.301 -17.379 1.00 86.19 423 GLY A CA 1
ATOM 3255 C C . GLY A 1 423 ? 6.413 -5.790 -16.981 1.00 86.19 423 GLY A C 1
ATOM 3256 O O . GLY A 1 423 ? 7.312 -5.810 -17.834 1.00 86.19 423 GLY A O 1
ATOM 3257 N N . VAL A 1 424 ? 6.575 -5.344 -15.728 1.00 87.62 424 VAL A N 1
ATOM 3258 C CA . VAL A 1 424 ? 7.864 -4.966 -15.142 1.00 87.62 424 VAL A CA 1
ATOM 3259 C C . VAL A 1 424 ? 8.757 -6.203 -15.074 1.00 87.62 424 VAL A C 1
ATOM 3261 O O . VAL A 1 424 ? 8.341 -7.256 -14.604 1.00 87.62 424 VAL A O 1
ATOM 3264 N N . ASN A 1 425 ? 9.985 -6.075 -15.566 1.00 81.38 425 ASN A N 1
ATOM 3265 C CA . ASN A 1 425 ? 10.980 -7.148 -15.630 1.00 81.38 425 ASN A CA 1
ATOM 3266 C C . ASN A 1 425 ? 12.038 -7.067 -14.519 1.00 81.38 425 ASN A C 1
ATOM 3268 O O . ASN A 1 425 ? 12.659 -8.076 -14.206 1.00 81.38 425 ASN A O 1
ATOM 3272 N N . GLU A 1 426 ? 12.238 -5.890 -13.926 1.00 90.75 426 GLU A N 1
ATOM 3273 C CA . GLU A 1 426 ? 13.140 -5.674 -12.796 1.00 90.75 426 GLU A CA 1
ATOM 3274 C C . GLU A 1 426 ? 12.378 -4.981 -11.664 1.00 90.75 426 GLU A C 1
ATOM 3276 O O . GLU A 1 426 ? 11.845 -3.884 -11.845 1.00 90.75 426 GLU A O 1
ATOM 3281 N N . ILE A 1 427 ? 12.303 -5.625 -10.497 1.00 92.56 427 ILE A N 1
ATOM 3282 C CA . ILE A 1 427 ? 11.582 -5.115 -9.327 1.00 92.56 427 ILE A CA 1
ATOM 3283 C C . ILE A 1 427 ? 12.554 -4.996 -8.157 1.00 92.56 427 ILE A C 1
ATOM 3285 O O . ILE A 1 427 ? 13.147 -5.986 -7.735 1.00 92.56 427 ILE A O 1
ATOM 3289 N N . ILE A 1 428 ? 12.663 -3.798 -7.583 1.00 93.19 428 ILE A N 1
ATOM 3290 C CA . ILE A 1 428 ? 13.278 -3.613 -6.268 1.00 93.19 428 ILE A CA 1
ATOM 3291 C C . ILE A 1 428 ? 12.169 -3.611 -5.222 1.00 93.19 428 ILE A C 1
ATOM 3293 O O . ILE A 1 428 ? 11.361 -2.682 -5.137 1.00 93.19 428 ILE A O 1
ATOM 3297 N N . ALA A 1 429 ? 12.146 -4.657 -4.406 1.00 92.31 429 ALA A N 1
ATOM 3298 C CA . ALA A 1 429 ? 11.195 -4.804 -3.321 1.00 92.31 429 ALA A CA 1
ATOM 3299 C C . ALA A 1 429 ? 11.859 -4.426 -1.990 1.00 92.31 429 ALA A C 1
ATOM 3301 O O . ALA A 1 429 ? 12.847 -5.034 -1.580 1.00 92.31 429 ALA A O 1
ATOM 3302 N N . ILE A 1 430 ? 11.331 -3.406 -1.311 1.00 90.12 430 ILE A N 1
ATOM 3303 C CA . ILE A 1 430 ? 11.869 -2.945 -0.026 1.00 90.12 430 ILE A CA 1
ATOM 3304 C C . ILE A 1 430 ? 11.026 -3.534 1.098 1.00 90.12 430 ILE A C 1
ATOM 3306 O O . ILE A 1 430 ? 9.871 -3.150 1.288 1.00 90.12 430 ILE A O 1
ATOM 3310 N N . TYR A 1 431 ? 11.634 -4.467 1.825 1.00 83.81 431 TYR A N 1
ATOM 3311 C CA . TYR A 1 431 ? 11.018 -5.216 2.911 1.00 83.81 431 TYR A CA 1
ATOM 3312 C C . TYR A 1 431 ? 11.494 -4.678 4.268 1.00 83.81 431 TYR A C 1
ATOM 3314 O O . TYR A 1 431 ? 12.691 -4.600 4.532 1.00 83.81 431 TYR A O 1
ATOM 3322 N N . ASN A 1 432 ? 10.556 -4.272 5.122 1.00 78.06 432 ASN A N 1
ATOM 3323 C CA . ASN A 1 432 ? 10.802 -3.549 6.374 1.00 78.06 432 ASN A CA 1
ATOM 3324 C C . ASN A 1 432 ? 11.122 -4.464 7.568 1.00 78.06 432 ASN A C 1
ATOM 3326 O O . ASN A 1 432 ? 11.456 -3.964 8.645 1.00 78.06 432 ASN A O 1
ATOM 3330 N N . SER A 1 433 ? 11.019 -5.783 7.398 1.00 68.94 433 SER A N 1
ATOM 3331 C CA . SER A 1 433 ? 11.362 -6.783 8.414 1.00 68.94 433 SER A CA 1
ATOM 3332 C C . SER A 1 433 ? 12.564 -7.597 7.925 1.00 68.94 433 SER A C 1
ATOM 3334 O O . SER A 1 433 ? 12.547 -8.071 6.802 1.00 68.94 433 SER A O 1
ATOM 3336 N N . PRO A 1 434 ? 13.641 -7.805 8.689 1.00 54.66 434 PRO A N 1
ATOM 3337 C CA . PRO A 1 434 ? 14.685 -8.727 8.250 1.00 54.66 434 PRO A CA 1
ATOM 3338 C C . PRO A 1 434 ? 14.115 -10.152 8.171 1.00 54.66 434 PRO A C 1
ATOM 3340 O O . PRO A 1 434 ? 13.529 -10.623 9.145 1.00 54.66 434 PRO A O 1
ATOM 3343 N N . LEU A 1 435 ? 14.316 -10.851 7.045 1.00 50.31 435 LEU A N 1
ATOM 3344 C CA . LEU A 1 435 ? 14.127 -12.303 6.970 1.00 50.31 435 LEU A CA 1
ATOM 3345 C C . LEU A 1 435 ? 15.121 -12.934 7.949 1.00 50.31 435 LEU A C 1
ATOM 3347 O O . LEU A 1 435 ? 16.284 -13.158 7.615 1.00 50.31 435 LEU A O 1
ATOM 3351 N N . LYS A 1 436 ? 14.707 -13.184 9.193 1.00 49.06 436 LYS A N 1
ATOM 3352 C CA . LYS A 1 436 ? 15.460 -14.118 10.023 1.00 49.06 436 LYS A CA 1
ATOM 3353 C C . LYS A 1 436 ? 15.355 -15.462 9.316 1.00 49.06 436 LYS A C 1
ATOM 3355 O O . LYS A 1 436 ? 14.247 -15.903 9.011 1.00 49.06 436 LYS A O 1
ATOM 3360 N N . SER A 1 437 ? 16.490 -16.112 9.059 1.00 41.50 437 SER A N 1
ATOM 3361 C CA . SER A 1 437 ? 16.483 -17.556 8.848 1.00 41.50 437 SER A CA 1
ATOM 3362 C C . SER A 1 437 ? 15.625 -18.145 9.962 1.00 41.50 437 SER A C 1
ATOM 3364 O O . SER A 1 437 ? 15.812 -17.790 11.129 1.00 41.50 437 SER A O 1
ATOM 3366 N N . ALA A 1 438 ? 14.610 -18.928 9.601 1.00 42.38 438 ALA A N 1
ATOM 3367 C CA . ALA A 1 438 ? 13.757 -19.574 10.580 1.00 42.38 438 ALA A CA 1
ATOM 3368 C C . ALA A 1 438 ? 14.651 -20.467 11.445 1.00 42.38 438 ALA A C 1
ATOM 3370 O O . ALA A 1 438 ? 15.010 -21.579 11.065 1.00 42.38 438 ALA A O 1
ATOM 3371 N N . ASP A 1 439 ? 15.089 -19.940 12.584 1.00 39.38 439 ASP A N 1
ATOM 3372 C CA . ASP A 1 439 ? 15.801 -20.711 13.580 1.00 39.38 439 ASP A CA 1
ATOM 3373 C C . ASP A 1 439 ? 14.744 -21.576 14.266 1.00 39.38 439 ASP A C 1
ATOM 3375 O O . ASP A 1 439 ? 14.105 -21.180 15.241 1.00 39.38 439 ASP A O 1
ATOM 3379 N N . PHE A 1 440 ? 14.504 -22.752 13.683 1.00 42.44 440 PHE A N 1
ATOM 3380 C CA . PHE A 1 440 ? 13.658 -23.798 14.250 1.00 42.44 440 PHE A CA 1
ATOM 3381 C C . PHE A 1 440 ? 14.294 -24.441 15.490 1.00 42.44 440 PHE A C 1
ATOM 3383 O O . PHE A 1 440 ? 13.742 -25.408 16.022 1.00 42.44 440 PHE A O 1
ATOM 3390 N N . SER A 1 441 ? 15.433 -23.933 15.992 1.00 41.44 441 SER A N 1
ATOM 3391 C CA . SER A 1 441 ? 15.882 -24.297 17.327 1.00 41.44 441 SER A CA 1
ATOM 3392 C C . SER A 1 441 ? 14.853 -23.774 18.333 1.00 41.44 441 SER A C 1
ATOM 3394 O O . SER A 1 441 ? 14.837 -22.620 18.757 1.00 41.44 441 SER A O 1
ATOM 3396 N N . HIS A 1 442 ? 13.925 -24.653 18.707 1.00 40.12 442 HIS A N 1
ATOM 3397 C CA . HIS A 1 442 ? 12.983 -24.448 19.796 1.00 40.12 442 HIS A CA 1
ATOM 3398 C C . HIS A 1 442 ? 13.750 -24.346 21.120 1.00 40.12 442 HIS A C 1
ATOM 3400 O O . HIS A 1 442 ? 13.708 -25.237 21.970 1.00 40.12 442 HIS A O 1
ATOM 3406 N N . LYS A 1 443 ? 14.435 -23.227 21.355 1.00 41.56 443 LYS A N 1
ATOM 3407 C CA . LYS A 1 443 ? 14.679 -22.784 22.719 1.00 41.56 443 LYS A CA 1
ATOM 3408 C C . LYS A 1 443 ? 13.310 -22.399 23.257 1.00 41.56 443 LYS A C 1
ATOM 3410 O O . LYS A 1 443 ? 12.733 -21.410 22.813 1.00 41.56 443 LYS A O 1
ATOM 3415 N N . LYS A 1 444 ? 12.765 -23.218 24.170 1.00 40.28 444 LYS A N 1
ATOM 3416 C CA . LYS A 1 444 ? 11.613 -22.842 25.002 1.00 40.28 444 LYS A CA 1
ATOM 3417 C C . LYS A 1 444 ? 11.868 -21.415 25.469 1.00 40.28 444 LYS A C 1
ATOM 3419 O O . LYS A 1 444 ? 12.804 -21.203 26.241 1.00 40.28 444 LYS A O 1
ATOM 3424 N N . ALA A 1 445 ? 11.094 -20.463 24.957 1.00 45.38 445 ALA A N 1
ATOM 3425 C CA . ALA A 1 445 ? 11.157 -19.087 25.400 1.00 45.38 445 ALA A CA 1
ATOM 3426 C C . ALA A 1 445 ? 10.713 -19.088 26.865 1.00 45.38 445 ALA A C 1
ATOM 3428 O O . ALA A 1 445 ? 9.524 -19.100 27.176 1.00 45.38 445 ALA A O 1
ATOM 3429 N N . LYS A 1 446 ? 11.684 -19.211 27.774 1.00 43.72 446 LYS A N 1
ATOM 3430 C CA . LYS A 1 446 ? 11.463 -18.967 29.191 1.00 43.72 446 LYS A CA 1
ATOM 3431 C C . LYS A 1 446 ? 11.111 -17.486 29.277 1.00 43.72 446 LYS A C 1
ATOM 3433 O O . LYS A 1 446 ? 11.940 -16.661 28.915 1.00 43.72 446 LYS A O 1
ATOM 3438 N N . ASN A 1 447 ? 9.876 -17.210 29.686 1.00 44.91 447 ASN A N 1
ATOM 3439 C CA . ASN A 1 447 ? 9.292 -15.881 29.868 1.00 44.91 447 ASN A CA 1
ATOM 3440 C C . ASN A 1 447 ? 9.025 -15.143 28.546 1.00 44.91 447 ASN A C 1
ATOM 3442 O O . ASN A 1 447 ? 9.647 -14.135 28.243 1.00 44.91 447 ASN A O 1
ATOM 3446 N N . THR A 1 448 ? 8.081 -15.647 27.740 1.00 49.84 448 THR A N 1
ATOM 3447 C CA . THR A 1 448 ? 7.531 -14.831 26.640 1.00 49.84 448 THR A CA 1
ATOM 3448 C C . THR A 1 448 ? 6.465 -13.920 27.233 1.00 49.84 448 THR A C 1
ATOM 3450 O O . THR A 1 448 ? 5.417 -14.404 27.659 1.00 49.84 448 THR A O 1
ATOM 3453 N N . THR A 1 449 ? 6.737 -12.624 27.312 1.00 48.34 449 THR A N 1
ATOM 3454 C CA . THR A 1 449 ? 5.769 -11.651 27.818 1.00 48.34 449 THR A CA 1
ATOM 3455 C C . THR A 1 449 ? 4.603 -11.467 26.855 1.00 48.34 449 THR A C 1
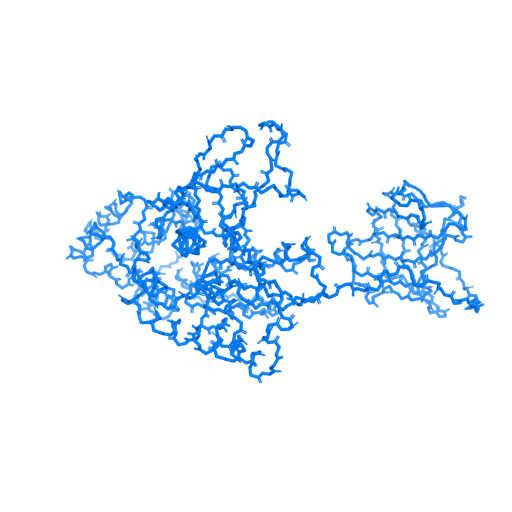ATOM 3457 O O . THR A 1 449 ? 4.682 -11.758 25.658 1.00 48.34 449 THR A O 1
ATOM 3460 N N . TRP A 1 450 ? 3.467 -11.016 27.385 1.00 41.41 450 TRP A N 1
ATOM 3461 C CA . TRP A 1 450 ? 2.227 -10.901 26.616 1.00 41.41 450 TRP A CA 1
ATOM 3462 C C . TRP A 1 450 ? 2.361 -9.905 25.446 1.00 41.41 450 TRP A C 1
ATOM 3464 O O . TRP A 1 450 ? 1.850 -10.147 24.353 1.00 41.41 450 TRP A O 1
ATOM 3474 N N . SER A 1 451 ? 3.149 -8.840 25.619 1.00 41.56 451 SER A N 1
ATOM 3475 C CA . SER A 1 451 ? 3.512 -7.894 24.555 1.00 41.56 451 SER A CA 1
ATOM 3476 C C . SER A 1 451 ? 4.349 -8.523 23.447 1.00 41.56 451 SER A C 1
ATOM 3478 O O . SER A 1 451 ? 4.080 -8.279 22.269 1.00 41.56 451 SER A O 1
ATOM 3480 N N . ALA A 1 452 ? 5.318 -9.372 23.804 1.00 48.84 452 ALA A N 1
ATOM 3481 C CA . ALA A 1 452 ? 6.102 -10.131 22.842 1.00 48.84 452 ALA A CA 1
ATOM 3482 C C . ALA A 1 452 ? 5.195 -11.055 22.020 1.00 48.84 452 ALA A C 1
ATOM 3484 O O . ALA A 1 452 ? 5.390 -11.182 20.816 1.00 48.84 452 ALA A O 1
ATOM 3485 N N . LEU A 1 453 ? 4.156 -11.636 22.629 1.00 48.56 453 LEU A N 1
ATOM 3486 C CA . LEU A 1 453 ? 3.192 -12.494 21.940 1.00 48.56 453 LEU A CA 1
ATOM 3487 C C . LEU A 1 453 ? 2.286 -11.716 20.969 1.00 48.56 453 LEU A C 1
ATOM 3489 O O . LEU A 1 453 ? 2.095 -12.154 19.835 1.00 48.56 453 LEU A O 1
ATOM 3493 N N . VAL A 1 454 ? 1.760 -10.555 21.372 1.00 46.69 454 VAL A N 1
ATOM 3494 C CA . VAL A 1 454 ? 0.914 -9.701 20.514 1.00 46.69 454 VAL A CA 1
ATOM 3495 C C . VAL A 1 454 ? 1.710 -9.121 19.354 1.00 46.69 454 VAL A C 1
ATOM 3497 O O . VAL A 1 454 ? 1.295 -9.244 18.201 1.00 46.69 454 VAL A O 1
ATOM 3500 N N . LYS A 1 455 ? 2.885 -8.550 19.642 1.00 48.78 455 LYS A N 1
ATOM 3501 C CA . LYS A 1 455 ? 3.797 -8.045 18.616 1.00 48.78 455 LYS A CA 1
ATOM 3502 C C . LYS A 1 455 ? 4.184 -9.153 17.652 1.00 48.78 455 LYS A C 1
ATOM 3504 O O . LYS A 1 455 ? 4.081 -8.955 16.452 1.00 48.78 455 LYS A O 1
ATOM 3509 N N . ARG A 1 456 ? 4.549 -10.334 18.160 1.00 52.94 456 ARG A N 1
ATOM 3510 C CA . ARG A 1 456 ? 4.882 -11.489 17.322 1.00 52.94 456 ARG A CA 1
ATOM 3511 C C . ARG A 1 456 ? 3.682 -11.983 16.525 1.00 52.94 456 ARG A C 1
ATOM 3513 O O . ARG A 1 456 ? 3.882 -12.422 15.412 1.00 52.94 456 ARG A O 1
ATOM 3520 N N . SER A 1 457 ? 2.454 -11.872 17.024 1.00 49.91 457 SER A N 1
ATOM 3521 C CA . SER A 1 457 ? 1.248 -12.234 16.264 1.00 49.91 457 SER A CA 1
ATOM 3522 C C . SER A 1 457 ? 0.966 -11.248 15.126 1.00 49.91 457 SER A C 1
ATOM 3524 O O . SER A 1 457 ? 0.647 -11.670 1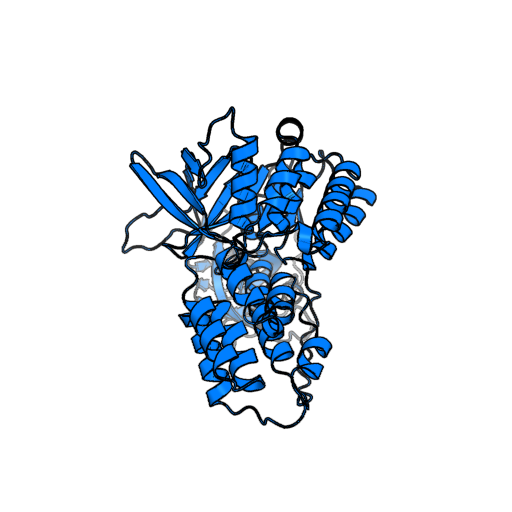4.017 1.00 49.91 457 SER A O 1
ATOM 3526 N N . MET A 1 458 ? 1.127 -9.942 15.368 1.00 51.22 458 MET A N 1
ATOM 3527 C CA . MET A 1 458 ? 1.027 -8.917 14.322 1.00 51.22 458 MET A CA 1
ATOM 3528 C C . MET A 1 458 ? 2.169 -9.045 13.315 1.00 51.22 458 MET A C 1
ATOM 3530 O O . MET A 1 458 ? 1.913 -9.053 12.116 1.00 51.22 458 MET A O 1
ATOM 3534 N N . ASP A 1 459 ? 3.404 -9.203 13.796 1.00 53.56 459 ASP A N 1
ATOM 3535 C CA . ASP A 1 459 ? 4.584 -9.440 12.968 1.00 53.56 459 ASP A CA 1
ATOM 3536 C C . ASP A 1 459 ? 4.392 -10.706 12.134 1.00 53.56 459 ASP A C 1
ATOM 3538 O O . ASP A 1 459 ? 4.534 -10.611 10.931 1.00 53.56 459 ASP A O 1
ATOM 3542 N N . LEU A 1 460 ? 3.946 -11.830 12.707 1.00 51.31 460 LEU A N 1
ATOM 3543 C CA . LEU A 1 460 ? 3.635 -13.060 11.968 1.00 51.31 460 LEU A CA 1
ATOM 3544 C C . LEU A 1 460 ? 2.506 -12.867 10.955 1.00 51.31 460 LEU A C 1
ATOM 3546 O O . LEU A 1 460 ? 2.564 -13.449 9.884 1.00 51.31 460 LEU A O 1
ATOM 3550 N N . THR A 1 461 ? 1.485 -12.062 11.258 1.00 54.09 461 THR A N 1
ATOM 3551 C CA . THR A 1 461 ? 0.396 -11.789 10.303 1.00 54.09 461 THR A CA 1
ATOM 3552 C C . THR A 1 461 ? 0.918 -10.975 9.118 1.00 54.09 461 THR A C 1
ATOM 3554 O O . THR A 1 461 ? 0.683 -11.335 7.970 1.00 54.09 461 THR A O 1
ATOM 3557 N N . PHE A 1 462 ? 1.673 -9.904 9.378 1.00 53.28 462 PHE A N 1
ATOM 3558 C CA . PHE A 1 462 ? 2.269 -9.078 8.327 1.00 53.28 462 PHE A CA 1
ATOM 3559 C C . PHE A 1 462 ? 3.401 -9.787 7.579 1.00 53.28 462 PHE A C 1
ATOM 3561 O O . PHE A 1 462 ? 3.556 -9.557 6.381 1.00 53.28 462 PHE A O 1
ATOM 3568 N N . GLU A 1 463 ? 4.183 -10.619 8.267 1.00 56.88 463 GLU A N 1
ATOM 3569 C CA . GLU A 1 463 ? 5.219 -11.476 7.693 1.00 56.88 463 GLU A CA 1
ATOM 3570 C C . GLU A 1 463 ? 4.589 -12.578 6.857 1.00 56.88 463 GLU A C 1
ATOM 3572 O O . GLU A 1 463 ? 5.101 -12.836 5.784 1.00 56.88 463 GLU A O 1
ATOM 3577 N N . GLU A 1 464 ? 3.481 -13.195 7.269 1.00 50.94 464 GLU A N 1
ATOM 3578 C CA . GLU A 1 464 ? 2.822 -14.235 6.474 1.00 50.94 464 GLU A CA 1
ATOM 3579 C C . GLU A 1 464 ? 2.171 -13.654 5.222 1.00 50.94 464 GLU A C 1
ATOM 3581 O O . GLU A 1 464 ? 2.329 -14.213 4.136 1.00 50.94 464 GLU A O 1
ATOM 3586 N N . VAL A 1 465 ? 1.509 -12.497 5.341 1.00 53.72 465 VAL A N 1
ATOM 3587 C CA . VAL A 1 465 ? 1.001 -11.759 4.176 1.00 53.72 465 VAL A CA 1
ATOM 3588 C C . VAL A 1 465 ? 2.159 -11.411 3.241 1.00 53.72 465 VAL A C 1
ATOM 3590 O O . VAL A 1 465 ? 2.125 -11.765 2.069 1.00 53.72 465 VAL A O 1
ATOM 3593 N N . ALA A 1 466 ? 3.243 -10.824 3.753 1.00 50.41 466 ALA A N 1
ATOM 3594 C CA . ALA A 1 466 ? 4.367 -10.439 2.904 1.00 50.41 466 ALA A CA 1
ATOM 3595 C C . ALA A 1 466 ? 5.206 -11.625 2.382 1.00 50.41 466 ALA A C 1
ATOM 3597 O O . ALA A 1 466 ? 5.808 -11.540 1.314 1.00 50.41 466 ALA A O 1
ATOM 3598 N N . ARG A 1 467 ? 5.259 -12.747 3.104 1.00 49.94 467 ARG A N 1
ATOM 3599 C CA . ARG A 1 467 ? 5.887 -14.001 2.660 1.00 49.94 467 ARG A CA 1
ATOM 3600 C C . ARG A 1 467 ? 5.084 -14.623 1.531 1.00 49.94 467 ARG A C 1
ATOM 3602 O O . ARG A 1 467 ? 5.672 -15.101 0.569 1.00 49.94 467 ARG A O 1
ATOM 3609 N N . THR A 1 468 ? 3.758 -14.567 1.627 1.00 51.19 468 THR A N 1
ATOM 3610 C CA . THR A 1 468 ? 2.875 -14.936 0.521 1.00 51.19 468 THR A CA 1
ATOM 3611 C C . THR A 1 468 ? 3.150 -14.023 -0.675 1.00 51.19 468 THR A C 1
ATOM 3613 O O . THR A 1 468 ? 3.438 -14.532 -1.752 1.00 51.19 468 THR A O 1
ATOM 3616 N N . ASP A 1 469 ? 3.208 -12.703 -0.469 1.00 47.34 469 ASP A N 1
ATOM 3617 C CA . ASP A 1 469 ? 3.479 -11.711 -1.522 1.00 47.34 469 ASP A CA 1
ATOM 3618 C C . ASP A 1 469 ? 4.851 -11.886 -2.210 1.00 47.34 469 ASP A C 1
ATOM 3620 O O . ASP A 1 469 ? 4.973 -11.653 -3.410 1.00 47.34 469 ASP A O 1
ATOM 3624 N N . SER A 1 470 ? 5.885 -12.303 -1.471 1.00 44.41 470 SER A N 1
ATOM 3625 C CA . SER A 1 470 ? 7.255 -12.511 -1.984 1.00 44.41 470 SER A CA 1
ATOM 3626 C C . SER A 1 470 ? 7.527 -13.918 -2.527 1.00 44.41 470 SER A C 1
ATOM 3628 O O . SER A 1 470 ? 8.586 -14.154 -3.103 1.00 44.41 470 SER A O 1
ATOM 3630 N N . SER A 1 471 ? 6.589 -14.854 -2.350 1.00 38.56 471 SER A N 1
ATOM 3631 C CA . SER A 1 471 ? 6.661 -16.208 -2.918 1.00 38.56 471 SER A CA 1
ATOM 3632 C C . SER A 1 471 ? 6.146 -16.309 -4.366 1.00 38.56 471 SER A C 1
ATOM 3634 O O . SER A 1 471 ? 6.215 -17.389 -4.960 1.00 38.56 471 SER A O 1
ATOM 3636 N N . TYR A 1 472 ? 5.652 -15.195 -4.927 1.00 36.66 472 TYR A N 1
ATOM 3637 C CA . TYR A 1 472 ? 5.298 -15.006 -6.343 1.00 36.66 472 TYR A CA 1
ATOM 3638 C C . TYR A 1 472 ? 6.503 -14.503 -7.146 1.00 36.66 472 TYR A C 1
ATOM 3640 O O . TYR A 1 472 ? 6.675 -14.971 -8.302 1.00 36.66 472 TYR A O 1
#